Protein AF-A0A939AKU5-F1 (afdb_monomer)

Mean predicted aligned error: 15.21 Å

Nearest PDB structures (foldseek):
  2wng-assembly1_A  TM=5.250E-01  e=3.364E-02  Homo sapiens
  2nsq-assembly1_A  TM=4.865E-01  e=7.256E-02  Homo sapiens
  2q3x-assembly1_A  TM=2.878E-01  e=1.039E+00  Rattus norvegicus
  2q3x-assembly1_B  TM=3.184E-01  e=1.396E+00  Rattus norvegicus

Foldseek 3Di:
DVVVVVPCVVVVLVLCLVVCVVVVNNVVVVVVVVCVVVVVVVVVVVVVVVVVVVQPPDDDDDDPVVVVVVVVVVVVCCVVDPDDDDPPDDLFFFDQWDQALCVVVVCVCCVQPNVNVVVVVVVCVVVVCVVCVVVVDDDPDLFQFKDFQPVQFQQPCQLCVQQSQNQWDWDQDPVPDPPRTGIDGRSVRGPPLLLSCLQDPRSRMDRHPDRCVVVLVVVLVCCQPLVAQEEEEEEPLLVVQACPPVCPDSNYHYHYGPFLSSHHLVSLVSSVVSRHQAYEYEYAACNDHPSNRSLVQVVCQLVQNDPPHRDPVCNVRYAYAHYHSHCVVVRVVDRHRDHNSPPPVPDDVVNCVVVVVVVVVVVVVVVVSVVSRGDIDGDDDQFKEKEKEWEFDFQQFFKPPWPPTDDRGGHDQFWKWKWKDKPNRTPDTDTFGFDDDDDPGGTTDMDMDMDTQAKIFIWMWMQRDPVSPDITTPDTDIDGHGGRTHHYDYMYTDQDQALVLLVCQQVDPDPPDDDRVCCAEACDPQDGNNDYHLQQQLVVLCVQDPPDHSLRSLLCCQAAVQVGDDPPHDPPSDPNCSVVVDDPSSSSNNSVNSNVRRND

Radius of gyration: 42.43 Å; Cα contacts (8 Å, |Δi|>4): 953; chains: 1; bounding box: 91×64×115 Å

Solvent-accessible surface area (backbone atoms only — not comparable to full-atom values): 33242 Å² total; per-residue (Å²): 113,71,83,64,65,55,66,50,53,62,56,54,50,51,48,52,42,57,53,24,44,78,68,74,48,35,64,62,57,52,48,53,54,49,50,53,56,53,48,53,52,49,51,53,52,49,52,52,49,54,56,52,66,72,42,84,88,67,83,88,70,76,58,68,67,59,53,52,50,53,50,49,50,51,52,52,48,49,70,77,56,64,84,79,77,76,80,79,89,55,83,53,45,54,61,49,56,47,68,44,37,42,72,86,45,58,61,49,63,35,69,76,77,41,66,49,70,57,54,52,52,52,51,52,49,53,51,49,49,63,65,44,40,78,75,73,44,85,76,75,80,81,73,57,35,62,35,71,40,72,92,48,41,69,46,82,56,46,35,35,78,46,29,88,63,66,22,36,45,81,38,73,34,90,84,74,51,85,37,67,31,32,76,44,68,44,65,91,48,42,82,53,44,42,37,34,38,14,32,37,91,66,60,24,46,26,59,43,91,46,74,57,65,68,59,54,50,50,52,40,50,49,30,49,74,62,63,22,41,31,40,35,40,24,13,38,66,32,53,76,63,23,43,68,77,59,67,73,39,81,49,39,47,70,44,72,30,74,25,49,15,30,55,35,39,61,56,55,56,51,39,42,75,41,56,26,71,35,34,35,42,39,31,38,7,71,79,55,31,94,65,56,52,31,46,52,52,39,51,31,9,58,73,51,76,32,79,48,51,32,61,79,93,45,51,91,46,51,43,58,14,22,31,56,36,81,44,36,76,56,35,78,75,41,76,36,80,41,57,55,80,63,69,72,84,74,82,41,76,76,53,48,69,54,49,52,58,51,52,50,52,50,51,51,51,51,52,51,47,54,58,35,37,64,33,76,38,79,74,45,55,70,58,33,18,34,48,30,44,37,35,51,43,48,28,24,54,29,55,61,91,34,69,76,78,59,80,71,48,72,80,41,98,39,60,37,35,42,36,38,31,47,74,89,41,78,78,44,81,48,77,44,62,54,74,92,85,57,97,91,52,42,30,77,44,76,49,75,48,80,42,68,47,40,81,40,44,38,36,33,36,38,26,37,52,93,81,64,72,64,76,43,51,67,41,79,49,75,45,76,43,50,63,22,27,31,47,71,51,76,52,46,53,50,86,70,68,37,37,66,62,9,47,46,44,31,72,35,47,58,95,89,45,100,66,19,53,51,79,30,28,30,73,46,78,91,37,70,71,75,42,69,38,44,40,25,33,31,59,53,35,38,69,72,44,92,96,46,50,30,67,59,44,50,51,40,48,45,44,41,36,74,82,61,70,61,92,96,58,71,83,79,72,61,74,65,55,42,54,79,71,45,52,73,65,57,49,40,8,33,48,43,26,46,55,70,28,53,76,126

Sequence (600 aa):
MQFLGNFRGGQTFLVDYLVGDAAGTGWVFMMIVIVLHLGLSALVGYFLWLHLKRMSRAKWMPPRYWMIISIAVLFIAAALFPIGMLPPLNTTQLPAEAPIDLFYLFYLPAFLRGPQALFWSILLFIVGLVTALPWLMPRDKKLAPIKVDLANCDGCTLCERDCPYLAIQMIPRTDGARPKFQADIDPSLCVSCGVCIGSCPDNALTFGDIPLDPMWKTTLTQVSEKKIIKVVFTCERHAMHGVGTHFNDPHTHIVPLTCIAMANSSLAAQALEAGARDVQFIGCPPEDCANREGNAWMDERINGERLPKLKPNFFSLVHTAWAAPTDFGSAIKSQVKSEANAFKLKLNPSHIRFVIPLLGVMAVVTAFQIWLSDRPTPFYNADTASLAIQMTHHSGYAMQDVTPPATIEPDLDQPIRLTLEVNGEMLLDETYVATNNHINQGARIFEQVFLPVGEHHVTVKMFDRADRSFEQVLFDKTIMLEPQQALTINFRDIHIPDPKAGEQLYYEAASGVNAGCRICHSLTKDERIIGPSFYGIADRAAERIPGITAEEYLRQSIIDPNAYIVEGYPEGQMIQNFGDILTEEQINDLIAFLMTLEEK

Structure (mmCIF, N/CA/C/O backbone):
data_AF-A0A939AKU5-F1
#
_entry.id   AF-A0A939AKU5-F1
#
loop_
_atom_site.group_PDB
_atom_site.id
_atom_site.type_symbol
_atom_site.label_atom_id
_atom_site.label_alt_id
_atom_site.label_comp_id
_atom_site.label_asym_id
_atom_site.label_entity_id
_atom_site.label_seq_id
_atom_site.pdbx_PDB_ins_code
_atom_site.Cartn_x
_atom_site.Cartn_y
_atom_site.Cartn_z
_atom_site.occupancy
_atom_site.B_iso_or_equiv
_atom_site.auth_seq_id
_atom_site.auth_comp_id
_atom_site.auth_asym_id
_atom_site.auth_atom_id
_atom_site.pdbx_PDB_model_num
ATOM 1 N N . MET A 1 1 ? 33.315 -4.587 2.052 1.00 31.38 1 MET A N 1
ATOM 2 C CA . MET A 1 1 ? 33.304 -3.470 1.079 1.00 31.38 1 MET A CA 1
ATOM 3 C C . MET A 1 1 ? 32.937 -3.909 -0.344 1.00 31.38 1 MET A C 1
ATOM 5 O O . MET A 1 1 ? 32.255 -3.142 -1.000 1.00 31.38 1 MET A O 1
ATOM 9 N N . GLN A 1 2 ? 33.239 -5.137 -0.798 1.00 28.39 2 GLN A N 1
ATOM 10 C CA . GLN A 1 2 ? 32.767 -5.660 -2.103 1.00 28.39 2 GLN A CA 1
ATOM 11 C C . GLN A 1 2 ? 31.235 -5.769 -2.253 1.00 28.39 2 GLN A C 1
ATOM 13 O O . GLN A 1 2 ? 30.724 -5.570 -3.344 1.00 28.39 2 GLN A O 1
ATOM 18 N N . PHE A 1 3 ? 30.482 -5.994 -1.168 1.00 26.08 3 PHE A N 1
ATOM 19 C CA . PHE A 1 3 ? 29.010 -6.070 -1.221 1.00 26.08 3 PHE A CA 1
ATOM 20 C C . PHE A 1 3 ? 28.336 -4.741 -1.626 1.00 26.08 3 PHE A C 1
ATOM 22 O O . PHE A 1 3 ? 27.243 -4.752 -2.176 1.00 26.08 3 PHE A O 1
ATOM 29 N N . LEU A 1 4 ? 29.001 -3.599 -1.393 1.00 30.73 4 LEU A N 1
ATOM 30 C CA . LEU A 1 4 ? 28.532 -2.275 -1.825 1.00 30.73 4 LEU A CA 1
ATOM 31 C C . LEU A 1 4 ? 29.119 -1.846 -3.181 1.00 30.73 4 LEU A C 1
ATOM 33 O O . LEU A 1 4 ? 28.548 -0.975 -3.826 1.00 30.73 4 LEU A O 1
ATOM 37 N N . GLY A 1 5 ? 30.210 -2.470 -3.646 1.00 31.91 5 GLY A N 1
ATOM 38 C CA . GLY A 1 5 ? 30.773 -2.229 -4.986 1.00 31.91 5 GLY A CA 1
ATOM 39 C C . GLY A 1 5 ? 29.850 -2.693 -6.121 1.00 31.91 5 GLY A C 1
ATOM 40 O O . GLY A 1 5 ? 29.901 -2.155 -7.221 1.00 31.91 5 GLY A O 1
ATOM 41 N N . ASN A 1 6 ? 28.929 -3.614 -5.821 1.00 34.28 6 ASN A N 1
ATOM 42 C CA . ASN A 1 6 ? 27.902 -4.097 -6.745 1.00 34.28 6 ASN A CA 1
ATOM 43 C C . ASN A 1 6 ? 26.653 -3.197 -6.821 1.00 34.28 6 ASN A C 1
ATOM 45 O O . ASN A 1 6 ? 25.674 -3.576 -7.457 1.00 34.28 6 ASN A O 1
ATOM 49 N N . PHE A 1 7 ? 26.670 -1.981 -6.256 1.00 36.44 7 PHE A N 1
ATOM 50 C CA . PHE A 1 7 ? 25.635 -0.976 -6.555 1.00 36.44 7 PHE A CA 1
ATOM 51 C C . PHE A 1 7 ? 25.677 -0.465 -8.012 1.00 36.44 7 PHE A C 1
ATOM 53 O O . PHE A 1 7 ? 24.785 0.277 -8.415 1.00 36.44 7 PHE A O 1
ATOM 60 N N . ARG A 1 8 ? 26.618 -0.953 -8.843 1.00 40.09 8 ARG A N 1
ATOM 61 C CA . ARG A 1 8 ? 26.477 -0.980 -10.313 1.00 40.09 8 ARG A CA 1
ATOM 62 C C . ARG A 1 8 ? 25.260 -1.786 -10.792 1.00 40.09 8 ARG A C 1
ATOM 64 O O . ARG A 1 8 ? 24.895 -1.653 -11.950 1.00 40.09 8 ARG A O 1
ATOM 71 N N . GLY A 1 9 ? 24.581 -2.528 -9.908 1.00 44.09 9 GLY A N 1
ATOM 72 C CA . GLY A 1 9 ? 23.330 -3.235 -10.183 1.00 44.09 9 GLY A CA 1
ATOM 73 C C . GLY A 1 9 ? 22.267 -2.386 -10.887 1.00 44.09 9 GLY A C 1
ATOM 74 O O . GLY A 1 9 ? 21.554 -2.912 -11.725 1.00 44.09 9 GLY A O 1
ATOM 75 N N . GLY A 1 10 ? 22.186 -1.077 -10.608 1.00 48.06 10 GLY A N 1
ATOM 76 C CA . GLY A 1 10 ? 21.279 -0.164 -11.319 1.00 48.06 10 GLY A CA 1
ATOM 77 C C . GLY A 1 10 ? 21.726 0.179 -12.748 1.00 48.06 10 GLY A C 1
ATOM 78 O O . GLY A 1 10 ? 20.888 0.293 -13.636 1.00 48.06 10 GLY A O 1
ATOM 79 N N . GLN A 1 11 ? 23.036 0.301 -12.984 1.00 46.69 11 GLN A N 1
ATOM 80 C CA . GLN A 1 11 ? 23.595 0.514 -14.322 1.00 46.69 11 GLN A CA 1
ATOM 81 C C . GLN A 1 11 ? 23.494 -0.762 -15.153 1.00 46.69 11 GLN A C 1
ATOM 83 O O . GLN A 1 11 ? 22.943 -0.708 -16.241 1.00 46.69 11 GLN A O 1
ATOM 88 N N . THR A 1 12 ? 23.888 -1.924 -14.620 1.00 51.84 12 THR A N 1
ATOM 89 C CA . THR A 1 12 ? 23.684 -3.213 -15.303 1.00 51.84 12 THR A CA 1
ATOM 90 C C . THR A 1 12 ? 22.202 -3.473 -15.579 1.00 51.84 12 THR A C 1
ATOM 92 O O . THR A 1 12 ? 21.868 -3.950 -16.649 1.00 51.84 12 THR A O 1
ATOM 95 N N . PHE A 1 13 ? 21.298 -3.068 -14.678 1.00 57.16 13 PHE A N 1
ATOM 96 C CA . PHE A 1 13 ? 19.843 -3.152 -14.867 1.00 57.16 13 PHE A CA 1
ATOM 97 C C . PHE A 1 13 ? 19.321 -2.273 -16.014 1.00 57.16 13 PHE A C 1
ATOM 99 O O . PHE A 1 13 ? 18.467 -2.717 -16.778 1.00 57.16 13 PHE A O 1
ATOM 106 N N . LEU A 1 14 ? 19.830 -1.045 -16.163 1.00 56.62 14 LEU A N 1
ATOM 107 C CA . LEU A 1 14 ? 19.469 -0.169 -17.282 1.00 56.62 14 LEU A CA 1
ATOM 108 C C . LEU A 1 14 ? 20.100 -0.648 -18.597 1.00 56.62 14 LEU A C 1
ATOM 110 O O . LEU A 1 14 ? 19.443 -0.617 -19.632 1.00 56.62 14 LEU A O 1
ATOM 114 N N . VAL A 1 15 ? 21.342 -1.133 -18.549 1.00 58.25 15 VAL A N 1
ATOM 115 C CA . VAL A 1 15 ? 22.054 -1.699 -19.702 1.00 58.25 15 VAL A CA 1
ATOM 116 C C . VAL A 1 15 ? 21.367 -2.968 -20.191 1.00 58.25 15 VAL A C 1
ATOM 118 O O . VAL A 1 15 ? 21.115 -3.083 -21.381 1.00 58.25 15 VAL A O 1
ATOM 121 N N . ASP A 1 16 ? 20.966 -3.875 -19.303 1.00 60.28 16 ASP A N 1
ATOM 122 C CA . ASP A 1 16 ? 20.214 -5.077 -19.675 1.00 60.28 16 ASP A CA 1
ATOM 123 C C . ASP A 1 16 ? 18.833 -4.743 -20.250 1.00 60.28 16 ASP A C 1
ATOM 125 O O . ASP A 1 16 ? 18.373 -5.434 -21.156 1.00 60.28 16 ASP A O 1
ATOM 129 N N . TYR A 1 17 ? 18.183 -3.671 -19.782 1.00 63.50 17 TYR A N 1
ATOM 130 C CA . TYR A 1 17 ? 16.942 -3.186 -20.385 1.00 63.50 17 TYR A CA 1
ATOM 131 C C . TYR A 1 17 ? 17.171 -2.583 -21.777 1.00 63.50 17 TYR A C 1
ATOM 133 O O . TYR A 1 17 ? 16.492 -2.979 -22.715 1.00 63.50 17 TYR A O 1
ATOM 141 N N . LEU A 1 18 ? 18.129 -1.663 -21.935 1.00 61.28 18 LEU A N 1
ATOM 142 C CA . LEU A 1 18 ? 18.397 -0.977 -23.208 1.00 61.28 18 LEU A CA 1
ATOM 143 C C . LEU A 1 18 ? 18.963 -1.928 -24.273 1.00 61.28 18 LEU A C 1
ATOM 145 O O . LEU A 1 18 ? 18.557 -1.880 -25.432 1.00 61.28 18 LEU A O 1
ATOM 149 N N . VAL A 1 19 ? 19.869 -2.825 -23.879 1.00 59.91 19 VAL A N 1
ATOM 150 C CA . VAL A 1 19 ? 20.407 -3.881 -24.749 1.00 59.91 19 VAL A CA 1
ATOM 151 C C . VAL A 1 19 ? 19.339 -4.941 -25.020 1.00 59.91 19 VAL A C 1
ATOM 153 O O . VAL A 1 19 ? 19.202 -5.394 -26.153 1.00 59.91 19 VAL A O 1
ATOM 156 N N . GLY A 1 20 ? 18.541 -5.310 -24.013 1.00 57.53 20 GLY A N 1
ATOM 157 C CA . GLY A 1 20 ? 17.441 -6.259 -24.157 1.00 57.53 20 GLY A CA 1
ATOM 158 C C . GLY A 1 20 ? 16.328 -5.755 -25.074 1.00 57.53 20 GLY A C 1
ATOM 159 O O . GLY A 1 20 ? 15.815 -6.531 -25.872 1.00 57.53 20 GLY A O 1
ATOM 160 N N . ASP A 1 21 ? 15.978 -4.471 -25.016 1.00 57.25 21 ASP A N 1
ATOM 161 C CA . ASP A 1 21 ? 15.007 -3.829 -25.909 1.00 57.25 21 ASP A CA 1
ATOM 162 C C . ASP A 1 21 ? 15.525 -3.775 -27.352 1.00 57.25 21 ASP A C 1
ATOM 164 O O . ASP A 1 21 ? 14.834 -4.214 -28.271 1.00 57.25 21 ASP A O 1
ATOM 168 N N . ALA A 1 22 ? 16.794 -3.389 -27.544 1.00 54.88 22 ALA A N 1
ATOM 169 C CA . ALA A 1 22 ? 17.462 -3.464 -28.846 1.00 54.88 22 ALA A CA 1
ATOM 170 C C . ALA A 1 22 ? 17.515 -4.899 -29.414 1.00 54.88 22 ALA A C 1
ATOM 172 O O . ALA A 1 22 ? 17.537 -5.078 -30.631 1.00 54.88 22 ALA A O 1
ATOM 173 N N . ALA A 1 23 ? 17.503 -5.911 -28.542 1.00 52.34 23 ALA A N 1
ATOM 174 C CA . ALA A 1 23 ? 17.453 -7.332 -28.885 1.00 52.34 23 ALA A CA 1
ATOM 175 C C . ALA A 1 23 ? 16.028 -7.940 -28.858 1.00 52.34 23 ALA A C 1
ATOM 177 O O . ALA A 1 23 ? 15.885 -9.157 -28.968 1.00 52.34 23 ALA A O 1
ATOM 178 N N . GLY A 1 24 ? 14.965 -7.145 -28.668 1.00 54.12 24 GLY A N 1
ATOM 179 C CA . GLY A 1 24 ? 13.568 -7.617 -28.642 1.00 54.12 24 GLY A CA 1
ATOM 180 C C . GLY A 1 24 ? 13.150 -8.438 -27.406 1.00 54.12 24 GLY A C 1
ATOM 181 O O . GLY A 1 24 ? 12.060 -9.010 -27.367 1.00 54.12 24 GLY A O 1
ATOM 182 N N . THR A 1 25 ? 13.984 -8.496 -26.366 1.00 58.72 25 THR A N 1
ATOM 183 C CA . THR A 1 25 ? 13.776 -9.266 -25.121 1.00 58.72 25 THR A CA 1
ATOM 184 C C . THR A 1 25 ? 13.329 -8.420 -23.919 1.00 58.72 25 THR A C 1
ATOM 186 O O . THR A 1 25 ? 13.082 -8.964 -22.838 1.00 58.72 25 THR A O 1
ATOM 189 N N . GLY A 1 26 ? 13.128 -7.108 -24.096 1.00 59.53 26 GLY A N 1
ATOM 190 C CA . GLY A 1 26 ? 12.719 -6.174 -23.032 1.00 59.53 26 GLY A CA 1
ATOM 191 C C . GLY A 1 26 ? 11.415 -6.540 -22.294 1.00 59.53 26 GLY A C 1
ATOM 192 O O . GLY A 1 26 ? 11.206 -6.138 -21.146 1.00 59.53 26 GLY A O 1
ATOM 193 N N . TRP A 1 27 ? 10.545 -7.369 -22.885 1.00 66.12 27 TRP A N 1
ATOM 194 C CA . TRP A 1 27 ? 9.291 -7.807 -22.252 1.00 66.12 27 TRP A CA 1
ATOM 195 C C . TRP A 1 27 ? 9.506 -8.725 -21.035 1.00 66.12 27 TRP A C 1
ATOM 197 O O . TRP A 1 27 ? 8.737 -8.657 -20.071 1.00 66.12 27 TRP A O 1
ATOM 207 N N . VAL A 1 28 ? 10.555 -9.561 -21.046 1.00 66.69 28 VAL A N 1
ATOM 208 C CA . VAL A 1 28 ? 10.873 -10.488 -19.941 1.00 66.69 28 VAL A CA 1
ATOM 209 C C . VAL A 1 28 ? 11.201 -9.692 -18.682 1.00 66.69 28 VAL A C 1
ATOM 211 O O . VAL A 1 28 ? 10.728 -9.994 -17.586 1.00 66.69 28 VAL A O 1
ATOM 214 N N . PHE A 1 29 ? 11.954 -8.612 -18.864 1.00 65.56 29 PHE A N 1
ATOM 215 C CA . PHE A 1 29 ? 12.281 -7.667 -17.812 1.00 65.56 29 PHE A CA 1
ATOM 216 C C . PHE A 1 29 ? 11.029 -6.988 -17.240 1.00 65.56 29 PHE A C 1
ATOM 218 O O . PHE A 1 29 ? 10.827 -6.987 -16.022 1.00 65.56 29 PHE A O 1
ATOM 225 N N . MET A 1 30 ? 10.143 -6.477 -18.104 1.00 72.75 30 MET A N 1
ATOM 226 C CA . MET A 1 30 ? 8.888 -5.850 -17.672 1.00 72.75 30 MET A CA 1
ATOM 227 C C . MET A 1 30 ? 8.026 -6.823 -16.849 1.00 72.75 30 MET A C 1
ATOM 229 O O . MET A 1 30 ? 7.448 -6.444 -15.828 1.00 72.75 30 MET A O 1
ATOM 233 N N . MET A 1 31 ? 7.992 -8.103 -17.233 1.00 76.56 31 MET A N 1
ATOM 234 C CA . MET A 1 31 ? 7.303 -9.140 -16.462 1.00 76.56 31 MET A CA 1
ATOM 235 C C . MET A 1 31 ? 7.888 -9.346 -15.068 1.00 76.56 31 MET A C 1
ATOM 237 O O . MET A 1 31 ? 7.120 -9.433 -14.110 1.00 76.56 31 MET A O 1
ATOM 241 N N . ILE A 1 32 ? 9.213 -9.379 -14.917 1.00 76.94 32 ILE A N 1
ATOM 242 C CA . ILE A 1 32 ? 9.851 -9.519 -13.598 1.00 76.94 32 ILE A CA 1
ATOM 243 C C . ILE A 1 32 ? 9.444 -8.358 -12.683 1.00 76.94 32 ILE A C 1
ATOM 245 O O . ILE A 1 32 ? 9.042 -8.583 -11.538 1.00 76.94 32 ILE A O 1
ATOM 249 N N . VAL A 1 33 ? 9.483 -7.122 -13.191 1.00 78.25 33 VAL A N 1
ATOM 250 C CA . VAL A 1 33 ? 9.098 -5.926 -12.425 1.00 78.25 33 VAL A CA 1
ATOM 251 C C . VAL A 1 33 ? 7.630 -5.987 -12.000 1.00 78.25 33 VAL A C 1
ATOM 253 O O . VAL A 1 33 ? 7.324 -5.720 -10.833 1.00 78.25 33 VAL A O 1
ATOM 256 N N . ILE A 1 34 ? 6.731 -6.381 -12.908 1.00 85.44 34 ILE A N 1
ATOM 257 C CA . ILE A 1 34 ? 5.295 -6.525 -12.632 1.00 85.44 34 ILE A CA 1
ATOM 258 C C . ILE A 1 34 ? 5.041 -7.618 -11.590 1.00 85.44 34 ILE A C 1
ATOM 260 O O . ILE A 1 34 ? 4.289 -7.394 -10.640 1.00 85.44 34 ILE A O 1
ATOM 264 N N . VAL A 1 35 ? 5.682 -8.782 -11.720 1.00 88.31 35 VAL A N 1
ATOM 265 C CA . VAL A 1 35 ? 5.536 -9.895 -10.769 1.00 88.31 35 VAL A CA 1
ATOM 266 C C . VAL A 1 35 ? 6.029 -9.496 -9.382 1.00 88.31 35 VAL A C 1
ATOM 268 O O . VAL A 1 35 ? 5.347 -9.779 -8.399 1.00 88.31 35 VAL A O 1
ATOM 271 N N . LEU A 1 36 ? 7.163 -8.799 -9.279 1.00 84.50 36 LEU A N 1
ATOM 272 C CA . LEU A 1 36 ? 7.669 -8.314 -7.993 1.00 84.50 36 LEU A CA 1
ATOM 273 C C . LEU A 1 36 ? 6.721 -7.284 -7.362 1.00 84.50 36 LEU A C 1
ATOM 275 O O . LEU A 1 36 ? 6.380 -7.416 -6.185 1.00 84.50 36 LEU A O 1
ATOM 279 N N . HIS A 1 37 ? 6.240 -6.302 -8.132 1.00 82.81 37 HIS A N 1
ATOM 280 C CA . HIS A 1 37 ? 5.340 -5.261 -7.621 1.00 82.81 37 HIS A CA 1
ATOM 281 C C . HIS A 1 37 ? 3.968 -5.814 -7.205 1.00 82.81 37 HIS A C 1
ATOM 283 O O . HIS A 1 37 ? 3.493 -5.549 -6.093 1.00 82.81 37 HIS A O 1
ATOM 289 N N . LEU A 1 38 ? 3.325 -6.603 -8.069 1.00 91.94 38 LEU A N 1
ATOM 290 C CA . LEU A 1 38 ? 2.006 -7.178 -7.794 1.00 91.94 38 LEU A CA 1
ATOM 291 C C . LEU A 1 38 ? 2.088 -8.299 -6.756 1.00 91.94 38 LEU A C 1
ATOM 293 O O . LEU A 1 38 ? 1.239 -8.379 -5.867 1.00 91.94 38 LEU A O 1
ATOM 297 N N . GLY A 1 39 ? 3.127 -9.131 -6.826 1.00 91.38 39 GLY A N 1
ATOM 298 C CA . GLY A 1 39 ? 3.354 -10.237 -5.902 1.00 91.38 39 GLY A CA 1
ATOM 299 C C . GLY A 1 39 ? 3.593 -9.761 -4.472 1.00 91.38 39 GLY A C 1
ATOM 300 O O . GLY A 1 39 ? 2.952 -10.266 -3.549 1.00 91.38 39 GLY A O 1
ATOM 301 N N . LEU A 1 40 ? 4.442 -8.743 -4.275 1.00 88.50 40 LEU A N 1
ATOM 302 C CA . LEU A 1 40 ? 4.676 -8.163 -2.949 1.00 88.50 40 LEU A CA 1
ATOM 303 C C . LEU A 1 40 ? 3.395 -7.540 -2.374 1.00 88.50 40 LEU A C 1
ATOM 305 O O . LEU A 1 40 ? 3.069 -7.757 -1.206 1.00 88.50 40 LEU A O 1
ATOM 309 N N . SER A 1 41 ? 2.633 -6.823 -3.202 1.00 92.12 41 SER A N 1
ATOM 310 C CA . SER A 1 41 ? 1.361 -6.212 -2.793 1.00 92.12 41 SER A CA 1
ATOM 311 C C . SER A 1 41 ? 0.323 -7.268 -2.385 1.00 92.12 41 SER A C 1
ATOM 313 O O . SER A 1 41 ? -0.324 -7.143 -1.341 1.00 92.12 41 SER A O 1
ATOM 315 N N . ALA A 1 42 ? 0.206 -8.355 -3.154 1.00 92.81 42 ALA A N 1
ATOM 316 C CA . ALA A 1 42 ? -0.670 -9.481 -2.835 1.00 92.81 42 ALA A CA 1
ATOM 317 C C . ALA A 1 42 ? -0.249 -10.193 -1.538 1.00 92.81 42 ALA A C 1
ATOM 319 O O . ALA A 1 42 ? -1.104 -10.546 -0.723 1.00 92.81 42 ALA A O 1
ATOM 320 N N . LEU A 1 43 ? 1.059 -10.352 -1.307 1.00 93.50 43 LEU A N 1
ATOM 321 C CA . LEU A 1 43 ? 1.609 -10.937 -0.084 1.00 93.50 43 LEU A CA 1
ATOM 322 C C . LEU A 1 43 ? 1.224 -10.114 1.154 1.00 93.50 43 LEU A C 1
ATOM 324 O O . LEU A 1 43 ? 0.756 -10.674 2.147 1.00 93.50 43 LEU A O 1
ATOM 328 N N . VAL A 1 44 ? 1.372 -8.786 1.092 1.00 93.06 44 VAL A N 1
ATOM 329 C CA . VAL A 1 44 ? 0.954 -7.881 2.177 1.00 93.06 44 VAL A CA 1
ATOM 330 C C . VAL A 1 44 ? -0.548 -8.010 2.437 1.00 93.06 44 VAL A C 1
ATOM 332 O O . VAL A 1 44 ? -0.959 -8.174 3.588 1.00 93.06 44 VAL A O 1
ATOM 335 N N . GLY A 1 45 ? -1.368 -8.016 1.379 1.00 90.06 45 GLY A N 1
ATOM 336 C CA . GLY A 1 45 ? -2.813 -8.235 1.488 1.00 90.06 45 GLY A CA 1
ATOM 337 C C . GLY A 1 45 ? -3.167 -9.576 2.143 1.00 90.06 45 GLY A C 1
ATOM 338 O O . GLY A 1 45 ? -4.045 -9.634 3.005 1.00 90.06 45 GLY A O 1
ATOM 339 N N . TYR A 1 46 ? -2.441 -10.644 1.807 1.00 92.38 46 TYR A N 1
ATOM 340 C CA . TYR A 1 46 ? -2.610 -11.966 2.409 1.00 92.38 46 TYR A CA 1
ATOM 341 C C . TYR A 1 46 ? -2.241 -11.992 3.900 1.00 92.38 46 TYR A C 1
ATOM 343 O O . TYR A 1 46 ? -2.998 -12.532 4.709 1.00 92.38 46 TYR A O 1
ATOM 351 N N . PHE A 1 47 ? -1.125 -11.375 4.301 1.00 92.44 47 PHE A N 1
ATOM 352 C CA . PHE A 1 47 ? -0.754 -11.276 5.718 1.00 92.44 47 PHE A CA 1
ATOM 353 C C . PHE A 1 47 ? -1.746 -10.437 6.523 1.00 92.44 47 PHE A C 1
ATOM 355 O O . PHE A 1 47 ? -2.096 -10.818 7.643 1.00 92.44 47 PHE A O 1
ATOM 362 N N . LEU A 1 48 ? -2.247 -9.339 5.950 1.00 86.50 48 LEU A N 1
ATOM 363 C CA . LEU A 1 48 ? -3.303 -8.545 6.569 1.00 86.50 48 LEU A CA 1
ATOM 364 C C . LEU A 1 48 ? -4.582 -9.377 6.732 1.00 86.50 48 LEU A C 1
ATOM 366 O O . LEU A 1 48 ? -5.162 -9.401 7.815 1.00 86.50 48 LEU A O 1
ATOM 370 N N . TRP A 1 49 ? -4.980 -10.130 5.703 1.00 85.81 49 TRP A N 1
ATOM 371 C CA . TRP A 1 49 ? -6.110 -11.059 5.779 1.00 85.81 49 TRP A CA 1
ATOM 372 C C . TRP A 1 49 ? -5.912 -12.120 6.874 1.00 85.81 49 TRP A C 1
ATOM 374 O O . TRP A 1 49 ? -6.822 -12.347 7.671 1.00 85.81 49 TRP A O 1
ATOM 384 N N . LEU A 1 50 ? -4.722 -12.723 6.984 1.00 87.44 50 LEU A N 1
ATOM 385 C CA . LEU A 1 50 ? -4.395 -13.669 8.058 1.00 87.44 50 LEU A CA 1
ATOM 386 C C . LEU A 1 50 ? -4.473 -13.025 9.448 1.00 87.44 50 LEU A C 1
ATOM 388 O O . LEU A 1 50 ? -5.015 -13.635 10.370 1.00 87.44 50 LEU A O 1
ATOM 392 N N . HIS A 1 51 ? -3.944 -11.810 9.606 1.00 83.94 51 HIS A N 1
ATOM 393 C CA . HIS A 1 51 ? -3.997 -11.061 10.860 1.00 83.94 51 HIS A CA 1
ATOM 394 C C . HIS A 1 51 ? -5.445 -10.762 11.268 1.00 83.94 51 HIS A C 1
ATOM 396 O O . HIS A 1 51 ? -5.846 -11.053 12.394 1.00 83.94 51 HIS A O 1
ATOM 402 N N . LEU A 1 52 ? -6.259 -10.264 10.334 1.00 78.31 52 LEU A N 1
ATOM 403 C CA . LEU A 1 52 ? -7.665 -9.944 10.575 1.00 78.31 52 LEU A CA 1
ATOM 404 C C . LEU A 1 52 ? -8.512 -11.196 10.833 1.00 78.31 52 LEU A C 1
ATOM 406 O O . LEU A 1 52 ? -9.380 -11.171 11.700 1.00 78.31 52 LEU A O 1
ATOM 410 N N . LYS A 1 53 ? -8.227 -12.318 10.159 1.00 76.56 53 LYS A N 1
ATOM 411 C CA . LYS A 1 53 ? -8.905 -13.605 10.395 1.00 76.56 53 LYS A CA 1
ATOM 412 C C . LYS A 1 53 ? -8.666 -14.148 11.808 1.00 76.56 53 LYS A C 1
ATOM 414 O O . LYS A 1 53 ? -9.506 -14.883 12.322 1.00 76.56 53 LYS A O 1
ATOM 419 N N . ARG A 1 54 ? -7.542 -13.795 12.445 1.00 71.31 54 ARG A N 1
ATOM 420 C CA . ARG A 1 54 ? -7.271 -14.139 13.852 1.00 71.31 54 ARG A CA 1
ATOM 421 C C . ARG A 1 54 ? -8.098 -13.312 14.838 1.00 71.31 54 ARG A C 1
ATOM 423 O O . ARG A 1 54 ? -8.187 -13.695 16.001 1.00 71.31 54 ARG A O 1
ATOM 430 N N . MET A 1 55 ? -8.716 -12.213 14.405 1.00 63.88 55 MET A N 1
ATOM 431 C CA . MET A 1 55 ? -9.649 -11.465 15.241 1.00 63.88 55 MET A CA 1
ATOM 432 C C . MET A 1 55 ? -11.037 -12.104 15.181 1.00 63.88 55 MET A C 1
ATOM 434 O O . MET A 1 55 ? -11.603 -12.332 14.110 1.00 63.88 55 MET A O 1
ATOM 438 N N . SER A 1 56 ? -11.607 -12.398 16.348 1.00 57.38 56 SER A N 1
ATOM 439 C CA . SER A 1 56 ? -12.959 -12.935 16.448 1.00 57.38 56 SER A CA 1
ATOM 440 C C . SER A 1 56 ? -13.966 -11.933 15.882 1.00 57.38 56 SER A C 1
ATOM 442 O O . SER A 1 56 ? -14.034 -10.793 16.331 1.00 57.38 56 SER A O 1
ATOM 444 N N . ARG A 1 57 ? -14.774 -12.377 14.910 1.00 63.44 57 ARG A N 1
ATOM 445 C CA . ARG A 1 57 ? -15.994 -11.681 14.454 1.00 63.44 57 ARG A CA 1
ATOM 446 C C . ARG A 1 57 ? -15.770 -10.247 13.931 1.00 63.44 57 ARG A C 1
ATOM 448 O O . ARG A 1 57 ? -16.665 -9.412 14.026 1.00 63.44 57 ARG A O 1
ATOM 455 N N . ALA A 1 58 ? -14.608 -9.969 13.331 1.00 62.00 58 ALA A N 1
ATOM 456 C CA . ALA A 1 58 ? -14.340 -8.687 12.677 1.00 62.00 58 ALA A CA 1
ATOM 457 C C . ALA A 1 58 ? -15.296 -8.454 11.490 1.00 62.00 58 ALA A C 1
ATOM 459 O O . ALA A 1 58 ? -15.505 -9.353 10.673 1.00 62.00 58 ALA A O 1
ATOM 460 N N . LYS A 1 59 ? -15.863 -7.246 11.368 1.00 63.44 59 LYS A N 1
ATOM 461 C CA . LYS A 1 59 ? -16.550 -6.795 10.146 1.00 63.44 59 LYS A CA 1
ATOM 462 C C . LYS A 1 59 ? -15.519 -6.215 9.180 1.00 63.44 59 LYS A C 1
ATOM 464 O O . LYS A 1 59 ? -14.796 -5.294 9.531 1.00 63.44 59 LYS A O 1
ATOM 469 N N . TRP A 1 60 ? -15.463 -6.771 7.971 1.00 66.06 60 TRP A N 1
ATOM 470 C CA . TRP A 1 60 ? -14.405 -6.497 6.989 1.00 66.06 60 TRP A CA 1
ATOM 471 C C . TRP A 1 60 ? -14.738 -5.329 6.066 1.00 66.06 60 TRP A C 1
ATOM 473 O O . TRP A 1 60 ? -13.846 -4.631 5.601 1.00 66.06 60 TRP A O 1
ATOM 483 N N . MET A 1 61 ? -16.028 -5.133 5.791 1.00 70.94 61 MET A N 1
ATOM 484 C CA . MET A 1 61 ? -16.504 -4.149 4.827 1.00 70.94 61 MET A CA 1
ATOM 485 C C . MET A 1 61 ? -17.305 -3.066 5.547 1.00 70.94 61 MET A C 1
ATOM 487 O O . MET A 1 61 ? -18.172 -3.404 6.365 1.00 70.94 61 MET A O 1
ATOM 491 N N . PRO A 1 62 ? -17.072 -1.782 5.228 1.00 73.12 62 PRO A N 1
ATOM 492 C CA . PRO A 1 62 ? -17.975 -0.712 5.616 1.00 73.12 62 PRO A CA 1
ATOM 493 C C . PRO A 1 62 ? -19.398 -0.965 5.088 1.00 73.12 62 PRO A C 1
ATOM 495 O O . PRO A 1 62 ? -19.610 -1.785 4.186 1.00 73.12 62 PRO A O 1
ATOM 498 N N . PRO A 1 63 ? -20.400 -0.232 5.590 1.00 74.94 63 PRO A N 1
ATOM 499 C CA . PRO A 1 63 ? -21.737 -0.238 5.015 1.00 74.94 63 PRO A CA 1
ATOM 500 C C . PRO A 1 63 ? -21.742 0.007 3.505 1.00 74.94 63 PRO A C 1
ATOM 502 O O . PRO A 1 63 ? -20.982 0.827 2.984 1.00 74.94 63 PRO A O 1
ATOM 505 N N . ARG A 1 64 ? -22.681 -0.641 2.805 1.00 79.44 64 ARG A N 1
ATOM 506 C CA . ARG A 1 64 ? -22.804 -0.569 1.339 1.00 79.44 64 ARG A CA 1
ATOM 507 C C . ARG A 1 64 ? -22.892 0.858 0.804 1.00 79.44 64 ARG A C 1
ATOM 509 O O . ARG A 1 64 ? -22.272 1.151 -0.209 1.00 79.44 64 ARG A O 1
ATOM 516 N N . TYR A 1 65 ? -23.615 1.746 1.482 1.00 79.62 65 TYR A N 1
ATOM 517 C CA . TYR A 1 65 ? -23.771 3.126 1.022 1.00 79.62 65 TYR A CA 1
ATOM 518 C C . TYR A 1 65 ? -22.449 3.907 1.066 1.00 79.62 65 TYR A C 1
ATOM 520 O O . TYR A 1 65 ? -22.157 4.618 0.114 1.00 79.62 65 TYR A O 1
ATOM 528 N N . TRP A 1 66 ? -21.612 3.731 2.098 1.00 81.38 66 TRP A N 1
ATOM 529 C CA . TRP A 1 66 ? -20.288 4.362 2.151 1.00 81.38 66 TRP A CA 1
ATOM 530 C C . TRP A 1 66 ? -19.365 3.824 1.068 1.00 81.38 66 TRP A C 1
ATOM 532 O O . TRP A 1 66 ? -18.650 4.601 0.450 1.00 81.38 66 TRP A O 1
ATOM 542 N N . MET A 1 67 ? -19.417 2.520 0.788 1.00 85.38 67 MET A N 1
ATOM 543 C CA . MET A 1 67 ? -18.647 1.949 -0.320 1.00 85.38 67 MET A CA 1
ATOM 544 C C . MET A 1 67 ? -19.068 2.552 -1.662 1.00 85.38 67 MET A C 1
ATOM 546 O O . MET A 1 67 ? -18.212 2.966 -2.435 1.00 85.38 67 MET A O 1
ATOM 550 N N . ILE A 1 68 ? -20.376 2.662 -1.914 1.00 90.38 68 ILE A N 1
ATOM 551 C CA . ILE A 1 68 ? -20.910 3.278 -3.135 1.00 90.38 68 ILE A CA 1
ATOM 552 C C . ILE A 1 68 ? -20.491 4.749 -3.230 1.00 90.38 68 ILE A C 1
ATOM 554 O O . ILE A 1 68 ? -20.036 5.172 -4.287 1.00 90.38 68 ILE A O 1
ATOM 558 N N . ILE A 1 69 ? -20.599 5.514 -2.137 1.00 88.81 69 ILE A N 1
ATOM 559 C CA . ILE A 1 69 ? -20.185 6.924 -2.093 1.00 88.81 69 ILE A CA 1
ATOM 560 C C . ILE A 1 69 ? -18.690 7.051 -2.392 1.00 88.81 69 ILE A C 1
ATOM 562 O O . ILE A 1 69 ? -18.323 7.827 -3.267 1.00 88.81 69 ILE A O 1
ATOM 566 N N . SER A 1 70 ? -17.831 6.283 -1.719 1.00 87.25 70 SER A N 1
ATOM 567 C CA . SER A 1 70 ? -16.382 6.340 -1.935 1.00 87.25 70 SER A CA 1
ATOM 568 C C . SER A 1 70 ? -16.006 5.973 -3.367 1.00 87.25 70 SER A C 1
ATOM 570 O O . SER A 1 70 ? -15.213 6.672 -3.988 1.00 87.25 70 SER A O 1
ATOM 572 N N . ILE A 1 71 ? -16.612 4.918 -3.921 1.00 93.75 71 ILE A N 1
ATOM 573 C CA . ILE A 1 71 ? -16.400 4.514 -5.314 1.00 93.75 71 ILE A CA 1
ATOM 574 C C . ILE A 1 71 ? -16.849 5.627 -6.267 1.00 93.75 71 ILE A C 1
ATOM 576 O O . ILE A 1 71 ? -16.097 6.001 -7.162 1.00 93.75 71 ILE A O 1
ATOM 580 N N . ALA A 1 72 ? -18.036 6.199 -6.060 1.00 94.69 72 ALA A N 1
ATOM 581 C CA . ALA A 1 72 ? -18.541 7.291 -6.886 1.00 94.69 72 ALA A CA 1
ATOM 582 C C . ALA A 1 72 ? -17.630 8.527 -6.821 1.00 94.69 72 ALA A C 1
ATOM 584 O O . ALA A 1 72 ? -17.320 9.105 -7.858 1.00 94.69 72 ALA A O 1
ATOM 585 N N . VAL A 1 73 ? -17.154 8.901 -5.629 1.00 92.50 73 VAL A N 1
ATOM 586 C CA . VAL A 1 73 ? -16.202 10.007 -5.445 1.00 92.50 73 VAL A CA 1
ATOM 587 C C . VAL A 1 73 ? -14.896 9.735 -6.187 1.00 92.50 73 VAL A C 1
ATOM 589 O O . VAL A 1 73 ? -14.407 10.628 -6.870 1.00 92.50 73 VAL A O 1
ATOM 592 N N . LEU A 1 74 ? -14.356 8.515 -6.110 1.00 90.25 74 LEU A N 1
ATOM 593 C CA . LEU A 1 74 ? -13.141 8.140 -6.838 1.00 90.25 74 LEU A CA 1
ATOM 594 C C . LEU A 1 74 ? -13.341 8.192 -8.357 1.00 90.25 74 LEU A C 1
ATOM 596 O O . LEU A 1 74 ? -12.477 8.713 -9.053 1.00 90.25 74 LEU A O 1
ATOM 600 N N . PHE A 1 75 ? -14.482 7.727 -8.875 1.00 93.69 75 PHE A N 1
ATOM 601 C CA . PHE A 1 75 ? -14.797 7.834 -10.304 1.00 93.69 75 PHE A CA 1
ATOM 602 C C . PHE A 1 75 ? -14.953 9.286 -10.760 1.00 93.69 75 PHE A C 1
ATOM 604 O O . PHE A 1 75 ? -14.441 9.650 -11.815 1.00 93.69 75 PHE A O 1
ATOM 611 N N . ILE A 1 76 ? -15.626 10.125 -9.967 1.00 94.12 76 ILE A N 1
ATOM 612 C CA . ILE A 1 76 ? -15.763 11.557 -10.260 1.00 94.12 76 ILE A CA 1
ATOM 613 C C . ILE A 1 76 ? -14.386 12.229 -10.243 1.00 94.12 76 ILE A C 1
ATOM 615 O O . ILE A 1 76 ? -14.069 12.975 -11.163 1.00 94.12 76 ILE A O 1
ATOM 619 N N . ALA A 1 77 ? -13.550 11.941 -9.243 1.00 87.31 77 ALA A N 1
ATOM 620 C CA . ALA A 1 77 ? -12.194 12.474 -9.169 1.00 87.31 77 ALA A CA 1
ATOM 621 C C . ALA A 1 77 ? -11.347 12.028 -10.370 1.00 87.31 77 ALA A C 1
ATOM 623 O O . ALA A 1 77 ? -10.723 12.868 -11.006 1.00 87.31 77 ALA A O 1
ATOM 624 N N . ALA A 1 78 ? -11.387 10.746 -10.739 1.00 88.69 78 ALA A N 1
ATOM 625 C CA . ALA A 1 78 ? -10.673 10.229 -11.906 1.00 88.69 78 ALA A CA 1
ATOM 626 C C . ALA A 1 78 ? -11.142 10.876 -13.223 1.00 88.69 78 ALA A C 1
ATOM 628 O O . ALA A 1 78 ? -10.330 11.118 -14.110 1.00 88.69 78 ALA A O 1
ATOM 629 N N . ALA A 1 79 ? -12.437 11.186 -13.346 1.00 90.19 79 ALA A N 1
ATOM 630 C CA . ALA A 1 79 ? -12.987 11.864 -14.519 1.00 90.19 79 ALA A CA 1
ATOM 631 C C . ALA A 1 79 ? -12.626 13.359 -14.575 1.00 90.19 79 ALA A C 1
ATOM 633 O O . ALA A 1 79 ? -12.408 13.894 -15.659 1.00 90.19 79 ALA A O 1
ATOM 634 N N . LEU A 1 80 ? -12.576 14.040 -13.424 1.00 90.69 80 LEU A N 1
ATOM 635 C CA . LEU A 1 80 ? -12.245 15.468 -13.334 1.00 90.69 80 LEU A CA 1
ATOM 636 C C . LEU A 1 80 ? -10.736 15.742 -13.392 1.00 90.69 80 LEU A C 1
ATOM 638 O O . LEU A 1 80 ? -10.336 16.816 -13.833 1.00 90.69 80 LEU A O 1
ATOM 642 N N . PHE A 1 81 ? -9.914 14.786 -12.958 1.00 84.00 81 PHE A N 1
ATOM 643 C CA . PHE A 1 81 ? -8.456 14.891 -12.891 1.00 84.00 81 PHE A CA 1
ATOM 644 C C . PHE A 1 81 ? -7.798 13.718 -13.637 1.00 84.00 81 PHE A C 1
ATOM 646 O O . PHE A 1 81 ? -7.211 12.835 -13.004 1.00 84.00 81 PHE A O 1
ATOM 653 N N . PRO A 1 82 ? -7.909 13.662 -14.978 1.00 82.06 82 PRO A N 1
ATOM 654 C CA . PRO A 1 82 ? -7.229 12.637 -15.755 1.00 82.06 82 PRO A CA 1
ATOM 655 C C . PRO A 1 82 ? -5.710 12.783 -15.597 1.00 82.06 82 PRO A C 1
ATOM 657 O O . PRO A 1 82 ? -5.166 13.883 -15.693 1.00 82.06 82 PRO A O 1
ATOM 660 N N . ILE A 1 83 ? -5.023 11.665 -15.362 1.00 76.19 83 ILE A N 1
ATOM 661 C CA . ILE A 1 83 ? -3.561 11.639 -15.268 1.00 76.19 83 ILE A CA 1
ATOM 662 C C . ILE A 1 83 ? -2.996 11.944 -16.659 1.00 76.19 83 ILE A C 1
ATOM 664 O O . ILE A 1 83 ? -3.256 11.212 -17.615 1.00 76.19 83 ILE A O 1
ATOM 668 N N . GLY A 1 84 ? -2.239 13.034 -16.774 1.00 75.25 84 GLY A N 1
ATOM 669 C CA . GLY A 1 84 ? -1.491 13.345 -17.987 1.00 75.25 84 GLY A CA 1
ATOM 670 C C . GLY A 1 84 ? -0.346 12.353 -18.182 1.00 75.25 84 GLY A C 1
ATOM 671 O O . GLY A 1 84 ? 0.328 11.981 -17.223 1.00 75.25 84 GLY A O 1
ATOM 672 N N . MET A 1 85 ? -0.115 11.925 -19.422 1.00 77.38 85 MET A N 1
ATOM 673 C CA . MET A 1 85 ? 1.119 11.222 -19.772 1.00 77.38 85 MET A CA 1
ATOM 674 C C . MET A 1 85 ? 2.216 12.247 -20.059 1.00 77.38 85 MET A C 1
ATOM 676 O O . MET A 1 85 ? 1.949 13.295 -20.651 1.00 77.38 85 MET A O 1
ATOM 680 N N . LEU A 1 86 ? 3.447 11.936 -19.652 1.00 76.25 86 LEU A N 1
ATOM 681 C CA . LEU A 1 86 ? 4.622 12.677 -20.107 1.00 76.25 86 LEU A CA 1
ATOM 682 C C . LEU A 1 86 ? 4.761 12.562 -21.636 1.00 76.25 86 LEU A C 1
ATOM 684 O O . LEU A 1 86 ? 4.212 11.625 -22.229 1.00 76.25 86 LEU A O 1
ATOM 688 N N . PRO A 1 87 ? 5.490 13.490 -22.286 1.00 77.31 87 PRO A N 1
ATOM 689 C CA . PRO A 1 87 ? 5.827 13.352 -23.695 1.00 77.31 87 PRO A CA 1
ATOM 690 C C . PRO A 1 87 ? 6.456 11.978 -23.987 1.00 77.31 87 PRO A C 1
ATOM 692 O O . PRO A 1 87 ? 7.143 11.431 -23.118 1.00 77.31 87 PRO A O 1
ATOM 695 N N . PRO A 1 88 ? 6.244 11.416 -25.192 1.00 79.94 88 PRO A N 1
ATOM 696 C CA . PRO A 1 88 ? 6.902 10.180 -25.600 1.00 79.94 88 PRO A CA 1
ATOM 697 C C . PRO A 1 88 ? 8.419 10.269 -25.411 1.00 79.94 88 PRO A C 1
ATOM 699 O O . PRO A 1 88 ? 9.008 11.332 -25.615 1.00 79.94 88 PRO A O 1
ATOM 702 N N . LEU A 1 89 ? 9.045 9.150 -25.040 1.00 78.75 89 LEU A N 1
ATOM 703 C CA . LEU A 1 89 ? 10.496 9.066 -24.888 1.00 78.75 89 LEU A CA 1
ATOM 704 C C . LEU A 1 89 ? 11.183 9.505 -26.187 1.00 78.75 89 LEU A C 1
ATOM 706 O O . LEU A 1 89 ? 10.953 8.912 -27.240 1.00 78.75 89 LEU A O 1
ATOM 710 N N . ASN A 1 90 ? 12.047 10.515 -26.093 1.00 81.50 90 ASN A N 1
ATOM 711 C CA . ASN A 1 90 ? 12.940 10.901 -27.173 1.00 81.50 90 ASN A CA 1
ATOM 712 C C . ASN A 1 90 ? 14.351 10.399 -26.849 1.00 81.50 90 ASN A C 1
ATOM 714 O O . ASN A 1 90 ? 14.952 10.831 -25.871 1.00 81.50 90 ASN A O 1
ATOM 718 N N . THR A 1 91 ? 14.879 9.481 -27.654 1.00 79.31 91 THR A N 1
ATOM 719 C CA . THR A 1 91 ? 16.214 8.903 -27.441 1.00 79.31 91 THR A CA 1
ATOM 720 C C . THR A 1 91 ? 17.347 9.821 -27.895 1.00 79.31 91 THR A C 1
ATOM 722 O O . THR A 1 91 ? 18.498 9.557 -27.563 1.00 79.31 91 THR A O 1
ATOM 725 N N . THR A 1 92 ? 17.043 10.902 -28.623 1.00 86.06 92 THR A N 1
ATOM 726 C CA . THR A 1 92 ? 18.043 11.847 -29.146 1.00 86.06 92 THR A CA 1
ATOM 727 C C . THR A 1 92 ? 18.099 13.166 -28.383 1.00 86.06 92 THR A C 1
ATOM 729 O O . THR A 1 92 ? 18.945 14.010 -28.683 1.00 86.06 92 THR A O 1
ATOM 732 N N . GLN A 1 93 ? 17.229 13.361 -27.387 1.00 87.06 93 GLN A N 1
ATOM 733 C CA . GLN A 1 93 ? 17.173 14.581 -26.585 1.00 87.06 93 GLN A CA 1
ATOM 734 C C . GLN A 1 93 ? 17.020 14.275 -25.098 1.00 87.06 93 GLN A C 1
ATOM 736 O O . GLN A 1 93 ? 16.156 13.506 -24.681 1.00 87.06 93 GLN A O 1
ATOM 741 N N . LEU A 1 94 ? 17.837 14.940 -24.292 1.00 84.50 94 LEU A N 1
ATOM 742 C CA . LEU A 1 94 ? 17.743 14.953 -22.844 1.00 84.50 94 LEU A CA 1
ATOM 743 C C . LEU A 1 94 ? 16.583 15.861 -22.404 1.00 84.50 94 LEU A C 1
ATOM 745 O O . LEU A 1 94 ? 16.402 16.949 -22.955 1.00 84.50 94 LEU A O 1
ATOM 749 N N . PRO A 1 95 ? 15.805 15.471 -21.383 1.00 82.19 95 PRO A N 1
ATOM 750 C CA . PRO A 1 95 ? 14.740 16.320 -20.866 1.00 82.19 95 PRO A CA 1
ATOM 751 C C . PRO A 1 95 ? 15.322 17.536 -20.128 1.00 82.19 95 PRO A C 1
ATOM 753 O O . PRO A 1 95 ? 16.050 17.384 -19.145 1.00 82.19 95 PRO A O 1
ATOM 756 N N . ALA A 1 96 ? 14.965 18.750 -20.559 1.00 79.75 96 ALA A N 1
ATOM 757 C CA . ALA A 1 96 ? 15.344 19.988 -19.869 1.00 79.75 96 ALA A CA 1
ATOM 758 C C . ALA A 1 96 ? 14.797 20.019 -18.432 1.00 79.75 96 ALA A C 1
ATOM 760 O O . ALA A 1 96 ? 15.524 20.223 -17.455 1.00 79.75 96 ALA A O 1
ATOM 761 N N . GLU A 1 97 ? 13.498 19.759 -18.311 1.00 81.56 97 GLU A N 1
ATOM 762 C CA . GLU A 1 97 ? 12.755 19.733 -17.061 1.00 81.56 97 GLU A CA 1
ATOM 763 C C . GLU A 1 97 ? 11.807 18.538 -17.074 1.00 81.56 97 GLU A C 1
ATOM 765 O O . GLU A 1 97 ? 11.254 18.180 -18.116 1.00 81.56 97 GLU A O 1
ATOM 770 N N . ALA A 1 98 ? 11.592 17.935 -15.908 1.00 79.06 98 ALA A N 1
ATOM 771 C CA . ALA A 1 98 ? 10.502 16.990 -15.722 1.00 79.06 98 ALA A CA 1
ATOM 772 C C . ALA A 1 98 ? 9.775 17.289 -14.404 1.00 79.06 98 ALA A C 1
ATOM 774 O O . ALA A 1 98 ? 10.419 17.702 -13.426 1.00 79.06 98 ALA A O 1
ATOM 775 N N . PRO A 1 99 ? 8.443 17.107 -14.359 1.00 79.88 99 PRO A N 1
ATOM 776 C CA . PRO A 1 99 ? 7.707 17.174 -13.110 1.00 79.88 99 PRO A CA 1
ATOM 777 C C . PRO A 1 99 ? 8.107 15.967 -12.257 1.00 79.88 99 PRO A C 1
ATOM 779 O O . PRO A 1 99 ? 7.888 14.818 -12.642 1.00 79.88 99 PRO A O 1
ATOM 782 N N . ILE A 1 100 ? 8.741 16.223 -11.112 1.00 78.12 100 ILE A N 1
ATOM 783 C CA . ILE A 1 100 ? 9.004 15.184 -10.113 1.00 78.12 100 ILE A CA 1
ATOM 784 C C . ILE A 1 100 ? 7.977 15.345 -9.010 1.00 78.12 100 ILE A C 1
ATOM 786 O O . ILE A 1 100 ? 7.863 16.417 -8.412 1.00 78.12 100 ILE A O 1
ATOM 790 N N . ASP A 1 101 ? 7.320 14.241 -8.667 1.00 83.38 101 ASP A N 1
ATOM 791 C CA . ASP A 1 101 ? 6.519 14.195 -7.460 1.00 83.38 101 ASP A CA 1
ATOM 792 C C . ASP A 1 101 ? 7.435 14.143 -6.235 1.00 83.38 101 ASP A C 1
ATOM 794 O O . ASP A 1 101 ? 7.875 13.073 -5.819 1.00 83.38 101 ASP A O 1
ATOM 798 N N . LEU A 1 102 ? 7.754 15.299 -5.648 1.00 81.62 102 LEU A N 1
ATOM 799 C CA . LEU A 1 102 ? 8.641 15.367 -4.486 1.00 81.62 102 LEU A CA 1
ATOM 800 C C . LEU A 1 102 ? 8.010 14.800 -3.214 1.00 81.62 102 LEU A C 1
ATOM 802 O O . LEU A 1 102 ? 8.725 14.628 -2.234 1.00 81.62 102 LEU A O 1
ATOM 806 N N . PHE A 1 103 ? 6.708 14.513 -3.188 1.00 82.25 103 PHE A N 1
ATOM 807 C CA . PHE A 1 103 ? 6.087 13.846 -2.050 1.00 82.25 103 PHE A CA 1
ATOM 808 C C . PHE A 1 103 ? 6.448 12.354 -2.040 1.00 82.25 103 PHE A C 1
ATOM 810 O O . PHE A 1 103 ? 6.884 11.837 -1.008 1.00 82.25 103 PHE A O 1
ATOM 817 N N . TYR A 1 104 ? 6.357 11.677 -3.188 1.00 80.50 104 TYR A N 1
ATOM 818 C CA . TYR A 1 104 ? 6.754 10.267 -3.315 1.00 80.50 104 TYR A CA 1
ATOM 819 C C . TYR A 1 104 ? 8.251 10.077 -3.588 1.00 80.50 104 TYR A C 1
ATOM 821 O O . TYR A 1 104 ? 8.862 9.133 -3.087 1.00 80.50 104 TYR A O 1
ATOM 829 N N . LEU A 1 105 ? 8.861 10.989 -4.344 1.00 84.88 105 LEU A N 1
ATOM 830 C CA . LEU A 1 105 ? 10.252 10.938 -4.801 1.00 84.88 105 LEU A CA 1
ATOM 831 C C . LEU A 1 105 ? 11.138 11.951 -4.061 1.00 84.88 105 LEU A C 1
ATOM 833 O O . LEU A 1 105 ? 12.134 12.426 -4.603 1.00 84.88 105 LEU A O 1
ATOM 837 N N . PHE A 1 106 ? 10.816 12.267 -2.801 1.00 83.25 106 PHE A N 1
ATOM 838 C CA . PHE A 1 106 ? 11.573 13.218 -1.970 1.00 83.25 106 PHE A CA 1
ATOM 839 C C . PHE A 1 106 ? 13.074 12.889 -1.861 1.00 83.25 106 PHE A C 1
ATOM 841 O O . PHE A 1 106 ? 13.896 13.774 -1.623 1.00 83.25 106 PHE A O 1
ATOM 848 N N . TYR A 1 107 ? 13.442 11.615 -2.019 1.00 82.44 107 TYR A N 1
ATOM 849 C CA . TYR A 1 107 ? 14.823 11.139 -1.977 1.00 82.44 107 TYR A CA 1
ATOM 850 C C . TYR A 1 107 ? 15.596 11.443 -3.267 1.00 82.44 107 TYR A C 1
ATOM 852 O O . TYR A 1 107 ? 16.817 11.589 -3.231 1.00 82.44 107 TYR A O 1
ATOM 860 N N . LEU A 1 108 ? 14.909 11.561 -4.405 1.00 79.00 108 LEU A N 1
ATOM 861 C CA . LEU A 1 108 ? 15.534 11.605 -5.724 1.00 79.00 108 LEU A CA 1
ATOM 862 C C . LEU A 1 108 ? 16.491 12.802 -5.901 1.00 79.00 108 LEU A C 1
ATOM 864 O O . LEU A 1 108 ? 17.622 12.571 -6.330 1.00 79.00 108 LEU A O 1
ATOM 868 N N . PRO A 1 109 ? 16.161 14.045 -5.491 1.00 75.75 109 PRO A N 1
ATOM 869 C CA . PRO A 1 109 ? 17.108 15.161 -5.582 1.00 75.75 109 PRO A CA 1
ATOM 870 C C . PRO A 1 109 ? 18.393 14.937 -4.774 1.00 75.75 109 PRO A C 1
ATOM 872 O O . PRO A 1 109 ? 19.485 15.280 -5.232 1.00 75.75 109 PRO A O 1
ATOM 875 N N . ALA A 1 110 ? 18.279 14.334 -3.585 1.00 77.81 110 ALA A N 1
ATOM 876 C CA . ALA A 1 110 ? 19.431 14.025 -2.744 1.00 77.81 110 ALA A CA 1
ATOM 877 C C . ALA A 1 110 ? 20.312 12.932 -3.364 1.00 77.81 110 ALA A C 1
ATOM 879 O O . ALA A 1 110 ? 21.530 12.989 -3.234 1.00 77.81 110 ALA A O 1
ATOM 880 N N . PHE A 1 111 ? 19.707 11.972 -4.064 1.00 73.19 111 PHE A N 1
ATOM 881 C CA . PHE A 1 111 ? 20.424 10.914 -4.770 1.00 73.19 111 PHE A CA 1
ATOM 882 C C . PHE A 1 111 ? 21.125 11.399 -6.037 1.00 73.19 111 PHE A C 1
ATOM 884 O O . PHE A 1 111 ? 22.252 10.976 -6.286 1.00 73.19 111 PHE A O 1
ATOM 891 N N . LEU A 1 112 ? 20.482 12.283 -6.803 1.00 70.56 112 LEU A N 1
ATOM 892 C CA . LEU A 1 112 ? 21.016 12.779 -8.071 1.00 70.56 112 LEU A CA 1
ATOM 893 C C . LEU A 1 112 ? 22.093 13.856 -7.887 1.00 70.56 112 LEU A C 1
ATOM 895 O O . LEU A 1 112 ? 23.035 13.907 -8.669 1.00 70.56 112 LEU A O 1
ATOM 899 N N . ARG A 1 113 ? 21.943 14.749 -6.899 1.00 71.00 113 ARG A N 1
ATOM 900 C CA . ARG A 1 113 ? 22.795 15.953 -6.774 1.00 71.00 113 ARG A CA 1
ATOM 901 C C . ARG A 1 113 ? 23.234 16.292 -5.350 1.00 71.00 113 ARG A C 1
ATOM 903 O O . ARG A 1 113 ? 23.996 17.236 -5.159 1.00 71.00 113 ARG A O 1
ATOM 910 N N . GLY A 1 114 ? 22.716 15.594 -4.343 1.00 75.50 114 GLY A N 1
ATOM 911 C CA . GLY A 1 114 ? 22.900 15.955 -2.939 1.00 75.50 114 GLY A CA 1
ATOM 912 C C . GLY A 1 114 ? 23.909 15.082 -2.183 1.00 75.50 114 GLY A C 1
ATOM 913 O O . GLY A 1 114 ? 24.325 14.022 -2.650 1.00 75.50 114 GLY A O 1
ATOM 914 N N . PRO A 1 115 ? 24.288 15.494 -0.960 1.00 82.88 115 PRO A N 1
ATOM 915 C CA . PRO A 1 115 ? 25.106 14.680 -0.071 1.00 82.88 115 PRO A CA 1
ATOM 916 C C . PRO A 1 115 ? 24.289 13.493 0.463 1.00 82.88 115 PRO A C 1
ATOM 918 O O . PRO A 1 115 ? 23.593 13.594 1.477 1.00 82.88 115 PRO A O 1
ATOM 921 N N . GLN A 1 116 ? 24.400 12.342 -0.202 1.00 82.19 116 GLN A N 1
ATOM 922 C CA . GLN A 1 116 ? 23.656 11.119 0.131 1.00 82.19 116 GLN A CA 1
ATOM 923 C C . GLN A 1 116 ? 23.842 10.683 1.596 1.00 82.19 116 GLN A C 1
ATOM 925 O O . GLN A 1 116 ? 22.890 10.257 2.249 1.00 82.19 116 GLN A O 1
ATOM 930 N N . ALA A 1 117 ? 25.049 10.845 2.149 1.00 85.31 117 ALA A N 1
ATOM 931 C CA . ALA A 1 117 ? 25.338 10.519 3.547 1.00 85.31 117 ALA A CA 1
ATOM 932 C C . ALA A 1 117 ? 24.504 11.355 4.534 1.00 85.31 117 ALA A C 1
ATOM 934 O O . ALA A 1 117 ? 24.012 10.829 5.534 1.00 85.31 117 ALA A O 1
ATOM 935 N N . LEU A 1 118 ? 24.305 12.644 4.240 1.00 85.81 118 LEU A N 1
ATOM 936 C CA . LEU A 1 118 ? 23.477 13.526 5.060 1.00 85.81 118 LEU A CA 1
ATOM 937 C C . LEU A 1 118 ? 22.008 13.101 4.991 1.00 85.81 118 LEU A C 1
ATOM 939 O O . LEU A 1 118 ? 21.359 12.994 6.029 1.00 85.81 118 LEU A O 1
ATOM 943 N N . PHE A 1 119 ? 21.511 12.803 3.785 1.00 85.62 119 PHE A N 1
ATOM 944 C CA . PHE A 1 119 ? 20.143 12.326 3.578 1.00 85.62 119 PHE A CA 1
ATOM 945 C C . PHE A 1 119 ? 19.849 11.069 4.408 1.00 85.62 119 PHE A C 1
ATOM 947 O O . PHE A 1 119 ? 18.907 11.054 5.204 1.00 85.62 119 PHE A O 1
ATOM 954 N N . TRP A 1 120 ? 20.696 10.042 4.293 1.00 86.44 120 TRP A N 1
ATOM 955 C CA . TRP A 1 120 ? 20.528 8.799 5.045 1.00 86.44 120 TRP A CA 1
ATOM 956 C C . TRP A 1 120 ? 20.657 9.001 6.555 1.00 86.44 120 TRP A C 1
ATOM 958 O O . TRP A 1 120 ? 19.900 8.395 7.311 1.00 86.44 120 TRP A O 1
ATOM 968 N N . SER A 1 121 ? 21.554 9.883 7.004 1.00 91.56 121 SER A N 1
ATOM 969 C CA . SER A 1 121 ? 21.711 10.199 8.430 1.00 91.56 121 SER A CA 1
ATOM 970 C C . SER A 1 121 ? 20.450 10.838 9.017 1.00 91.56 121 SER A C 1
ATOM 972 O O . SER A 1 121 ? 20.004 10.442 10.093 1.00 91.56 121 SER A O 1
ATOM 974 N N . ILE A 1 122 ? 19.837 11.786 8.299 1.00 90.94 122 ILE A N 1
ATOM 975 C CA . ILE A 1 122 ? 18.581 12.429 8.714 1.00 90.94 122 ILE A CA 1
ATOM 976 C C . ILE A 1 122 ? 17.440 11.408 8.736 1.00 90.94 122 ILE A C 1
ATOM 978 O O . ILE A 1 122 ? 16.691 11.346 9.711 1.00 90.94 122 ILE A O 1
ATOM 982 N N . LEU A 1 123 ? 17.319 10.584 7.691 1.00 89.00 123 LEU A N 1
ATOM 983 C CA . LEU A 1 123 ? 16.264 9.576 7.608 1.00 89.00 123 LEU A CA 1
ATOM 984 C C . LEU A 1 123 ? 16.373 8.555 8.748 1.00 89.00 123 LEU A C 1
ATOM 986 O O . LEU A 1 123 ? 15.383 8.289 9.429 1.00 89.00 123 LEU A O 1
ATOM 990 N N . LEU A 1 124 ? 17.576 8.033 9.007 1.00 93.88 124 LEU A N 1
ATOM 991 C CA . LEU A 1 124 ? 17.832 7.114 10.118 1.00 93.88 124 LEU A CA 1
ATOM 992 C C . LEU A 1 124 ? 17.548 7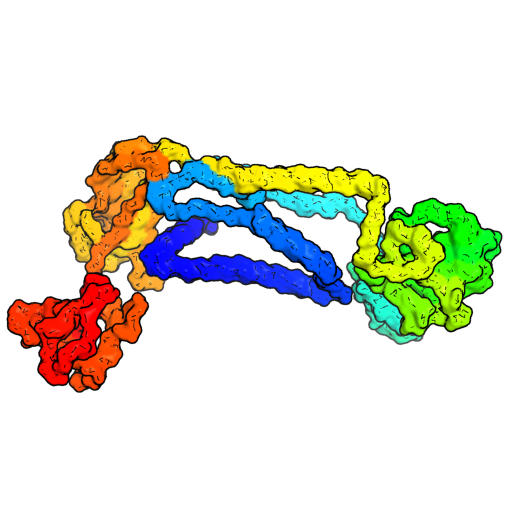.760 11.474 1.00 93.88 124 LEU A C 1
ATOM 994 O O . LEU A 1 124 ? 17.002 7.099 12.353 1.00 93.88 124 LEU A O 1
ATOM 998 N N . PHE A 1 125 ? 17.864 9.046 11.643 1.00 95.38 125 PHE A N 1
ATOM 999 C CA . PHE A 1 125 ? 17.537 9.778 12.862 1.00 95.38 125 PHE A CA 1
ATOM 1000 C C . PHE A 1 125 ? 16.022 9.903 13.073 1.00 95.38 125 PHE A C 1
ATOM 1002 O O . PHE A 1 125 ? 15.539 9.598 14.161 1.00 95.38 125 PHE A O 1
ATOM 1009 N N . ILE A 1 126 ? 15.257 10.292 12.045 1.00 93.06 126 ILE A N 1
ATOM 1010 C CA . ILE A 1 126 ? 13.791 10.413 12.129 1.00 93.06 126 ILE A CA 1
ATOM 1011 C C . ILE A 1 126 ? 13.156 9.052 12.421 1.00 93.06 126 ILE A C 1
ATOM 1013 O O . ILE A 1 126 ? 12.332 8.940 13.327 1.00 93.06 126 ILE A O 1
ATOM 1017 N N . VAL A 1 127 ? 13.562 8.006 11.696 1.00 93.00 127 VAL A N 1
ATOM 1018 C CA . VAL A 1 127 ? 13.074 6.639 11.926 1.00 93.00 127 VAL A CA 1
ATOM 1019 C C . VAL A 1 127 ? 13.450 6.171 13.331 1.00 93.00 127 VAL A C 1
ATOM 1021 O O . VAL A 1 127 ? 12.598 5.642 14.041 1.00 93.00 127 VAL A O 1
ATOM 1024 N N . GLY A 1 128 ? 14.682 6.418 13.778 1.00 95.19 128 GLY A N 1
ATOM 1025 C CA . GLY A 1 128 ? 15.141 6.112 15.133 1.00 95.19 128 GLY A CA 1
ATOM 1026 C C . GLY A 1 128 ? 14.328 6.832 16.210 1.00 95.19 128 GLY A C 1
ATOM 1027 O O . GLY A 1 128 ? 13.933 6.220 17.195 1.00 95.19 128 GLY A O 1
ATOM 1028 N N . LEU A 1 129 ? 13.998 8.107 16.000 1.00 94.12 129 LEU A N 1
ATOM 1029 C CA . LEU A 1 129 ? 13.175 8.893 16.917 1.00 94.12 129 LEU A CA 1
ATOM 1030 C C . LEU A 1 129 ? 11.728 8.381 16.976 1.00 94.12 129 LEU A C 1
ATOM 1032 O O . LEU A 1 129 ? 11.194 8.178 18.066 1.00 94.12 129 LEU A O 1
ATOM 1036 N N . VAL A 1 130 ? 11.096 8.151 15.819 1.00 91.38 130 VAL A N 1
ATOM 1037 C CA . VAL A 1 130 ? 9.708 7.659 15.725 1.00 91.38 130 VAL A CA 1
ATOM 1038 C C . VAL A 1 130 ? 9.590 6.252 16.296 1.00 91.38 130 VAL A C 1
ATOM 1040 O O . VAL A 1 130 ? 8.647 5.960 17.029 1.00 91.38 130 VAL A O 1
ATOM 1043 N N . THR A 1 131 ? 10.563 5.387 16.008 1.00 91.75 131 THR A N 1
ATOM 1044 C CA . THR A 1 131 ? 10.614 4.055 16.609 1.00 91.75 131 THR A CA 1
ATOM 1045 C C . THR A 1 131 ? 10.877 4.146 18.102 1.00 91.75 131 THR A C 1
ATOM 1047 O O . THR A 1 131 ? 10.189 3.461 18.831 1.00 91.75 131 THR A O 1
ATOM 1050 N N . ALA A 1 132 ? 11.750 5.022 18.603 1.00 91.75 132 ALA A N 1
ATOM 1051 C CA . ALA A 1 132 ? 11.966 5.194 20.044 1.00 91.75 132 ALA A CA 1
ATOM 1052 C C . ALA A 1 132 ? 10.758 5.800 20.789 1.00 91.75 132 ALA A C 1
ATOM 1054 O O . ALA A 1 132 ? 10.632 5.619 22.002 1.00 91.75 132 ALA A O 1
ATOM 1055 N N . LEU A 1 133 ? 9.852 6.490 20.087 1.00 88.56 133 LEU A N 1
ATOM 1056 C CA . LEU A 1 133 ? 8.720 7.218 20.667 1.00 88.56 133 LEU A CA 1
ATOM 1057 C C . LEU A 1 133 ? 7.877 6.394 21.669 1.00 88.56 133 LEU A C 1
ATOM 1059 O O . LEU A 1 133 ? 7.635 6.897 22.766 1.00 88.56 133 LEU A O 1
ATOM 1063 N N . PRO A 1 134 ? 7.484 5.129 21.400 1.00 83.75 134 PRO A N 1
ATOM 1064 C CA . PRO A 1 134 ? 6.708 4.314 22.339 1.00 83.75 134 PRO A CA 1
ATOM 1065 C C . PRO A 1 134 ? 7.469 3.909 23.611 1.00 83.75 134 PRO A C 1
ATOM 1067 O O . PRO A 1 134 ? 6.845 3.452 24.569 1.00 83.75 134 PRO A O 1
ATOM 1070 N N . TRP A 1 135 ? 8.803 4.019 23.622 1.00 86.44 135 TRP A N 1
ATOM 1071 C CA . TRP A 1 135 ? 9.642 3.809 24.809 1.00 86.44 135 TRP A CA 1
ATOM 1072 C C . TRP A 1 135 ? 9.904 5.106 25.579 1.00 86.44 135 TRP A C 1
ATOM 1074 O O . TRP A 1 135 ? 10.167 5.055 26.779 1.00 86.44 135 TRP A O 1
ATOM 1084 N N . LEU A 1 136 ? 9.825 6.254 24.901 1.00 84.69 136 LEU A N 1
ATOM 1085 C CA . LEU A 1 136 ? 9.975 7.584 25.497 1.00 84.69 136 LEU A CA 1
ATOM 1086 C C . LEU A 1 136 ? 8.663 8.104 26.101 1.00 84.69 136 LEU A C 1
ATOM 1088 O O . LEU A 1 136 ? 8.687 8.879 27.056 1.00 84.69 136 LEU A O 1
ATOM 1092 N N . MET A 1 137 ? 7.518 7.680 25.563 1.00 82.69 137 MET A N 1
ATOM 1093 C CA . MET A 1 137 ? 6.206 8.020 26.108 1.00 82.69 137 MET A CA 1
ATOM 1094 C C . MET A 1 137 ? 5.883 7.154 27.338 1.00 82.69 137 MET A C 1
ATOM 1096 O O . MET A 1 137 ? 6.086 5.937 27.294 1.00 82.69 137 MET A O 1
ATOM 1100 N N . PRO A 1 138 ? 5.356 7.740 28.434 1.00 76.31 138 PRO A N 1
ATOM 1101 C CA . PRO A 1 138 ? 4.912 6.968 29.587 1.00 76.31 138 PRO A CA 1
ATOM 1102 C C . PRO A 1 138 ? 3.866 5.944 29.139 1.00 76.31 138 PRO A C 1
ATOM 1104 O O . PRO A 1 138 ? 2.835 6.313 28.582 1.00 76.31 138 PRO A O 1
ATOM 1107 N N . ARG A 1 139 ? 4.125 4.652 29.368 1.00 64.81 139 ARG A N 1
ATOM 1108 C CA . ARG A 1 139 ? 3.105 3.620 29.158 1.00 64.81 139 ARG A CA 1
ATOM 1109 C C . ARG A 1 139 ? 2.011 3.798 30.203 1.00 64.81 139 ARG A C 1
ATOM 1111 O O . ARG A 1 139 ? 2.315 3.896 31.393 1.00 64.81 139 ARG A O 1
ATOM 1118 N N . ASP A 1 140 ? 0.760 3.809 29.752 1.00 61.78 140 ASP A N 1
ATOM 1119 C CA . ASP A 1 140 ? -0.404 3.826 30.632 1.00 61.78 140 ASP A CA 1
ATOM 1120 C C . ASP A 1 140 ? -0.320 2.711 31.683 1.00 61.78 140 ASP A C 1
ATOM 1122 O O . ASP A 1 140 ? 0.283 1.650 31.473 1.00 61.78 140 ASP A O 1
ATOM 1126 N N . LYS A 1 141 ? -0.921 2.964 32.851 1.00 60.25 141 LYS A N 1
ATOM 1127 C CA . LYS A 1 141 ? -0.967 2.005 33.959 1.00 60.25 141 LYS A CA 1
ATOM 1128 C C . LYS A 1 141 ? -1.519 0.670 33.451 1.00 60.25 141 LYS A C 1
ATOM 1130 O O . LYS A 1 141 ? -2.630 0.622 32.931 1.00 60.25 141 LYS A O 1
ATOM 1135 N N . LYS A 1 142 ? -0.767 -0.421 33.652 1.00 66.94 142 LYS A N 1
ATOM 1136 C CA . LYS A 1 142 ? -1.279 -1.781 33.437 1.00 66.94 142 LYS A CA 1
ATOM 1137 C C . LYS A 1 142 ? -2.540 -1.950 34.286 1.00 66.94 142 LYS A C 1
ATOM 1139 O O . LYS A 1 142 ? -2.466 -1.847 35.511 1.00 66.94 142 LYS A O 1
ATOM 1144 N N . LEU A 1 143 ? -3.681 -2.160 33.634 1.00 74.25 143 LEU A N 1
ATOM 1145 C CA . LEU A 1 143 ? -4.934 -2.464 34.318 1.00 74.25 143 LEU A CA 1
ATOM 1146 C C . LEU A 1 143 ? -4.749 -3.759 35.120 1.00 74.25 143 LEU A C 1
ATOM 1148 O O . LEU A 1 143 ? -4.114 -4.700 34.641 1.00 74.25 143 LEU A O 1
ATOM 1152 N N . ALA A 1 144 ? -5.260 -3.792 36.351 1.00 85.25 144 ALA A N 1
ATOM 1153 C CA . ALA A 1 144 ? -5.177 -4.987 37.181 1.00 85.25 144 ALA A CA 1
ATOM 1154 C C . ALA A 1 144 ? -6.058 -6.088 36.566 1.00 85.25 144 ALA A C 1
ATOM 1156 O O . ALA A 1 144 ? -7.257 -5.846 36.401 1.00 85.25 144 ALA A O 1
ATOM 1157 N N . PRO A 1 145 ? -5.503 -7.270 36.233 1.00 88.75 145 PRO A N 1
ATOM 1158 C CA . PRO A 1 145 ? -6.280 -8.339 35.623 1.00 88.75 145 PRO A CA 1
ATOM 1159 C C . PRO A 1 145 ? -7.392 -8.808 36.565 1.00 88.75 145 PRO A C 1
ATOM 1161 O O . PRO A 1 145 ? -7.319 -8.644 37.789 1.00 88.75 145 PRO A O 1
ATOM 1164 N N . ILE A 1 146 ? -8.424 -9.413 35.980 1.00 92.25 146 ILE A N 1
ATOM 1165 C CA . ILE A 1 146 ? -9.494 -10.047 36.749 1.00 92.25 146 ILE A CA 1
ATOM 1166 C C . ILE A 1 146 ? -8.895 -11.195 37.567 1.00 92.25 146 ILE A C 1
ATOM 1168 O O . ILE A 1 146 ? -8.063 -11.944 37.056 1.00 92.25 146 ILE A O 1
ATOM 1172 N N . LYS A 1 147 ? -9.312 -11.327 38.828 1.00 92.56 147 LYS A N 1
ATOM 1173 C CA . LYS A 1 147 ? -8.948 -12.452 39.698 1.00 92.56 147 LYS A CA 1
ATOM 1174 C C . LYS A 1 147 ? -10.152 -13.353 39.936 1.00 92.56 147 LYS A C 1
ATOM 1176 O O . LYS A 1 147 ? -11.290 -12.885 39.934 1.00 92.56 147 LYS A O 1
ATOM 1181 N N . VAL A 1 148 ? -9.878 -14.639 40.133 1.00 91.81 148 VAL A N 1
ATOM 1182 C CA . VAL A 1 148 ? -10.881 -15.656 40.457 1.00 91.81 148 VAL A CA 1
ATOM 1183 C C . VAL A 1 148 ? -10.850 -15.925 41.952 1.00 91.81 148 VAL A C 1
ATOM 1185 O O . VAL A 1 148 ? -9.807 -16.278 42.501 1.00 91.81 148 VAL A O 1
ATOM 1188 N N . ASP A 1 149 ? -12.000 -15.790 42.600 1.00 90.12 149 ASP A N 1
ATOM 1189 C CA . ASP A 1 149 ? -12.214 -16.285 43.949 1.00 90.12 149 ASP A CA 1
ATOM 1190 C C . ASP A 1 149 ? -12.585 -17.770 43.887 1.00 90.12 149 ASP A C 1
ATOM 1192 O O . ASP A 1 149 ? -13.710 -18.157 43.560 1.00 90.12 149 ASP A O 1
ATOM 1196 N N . LEU A 1 150 ? -11.611 -18.622 44.203 1.00 88.50 150 LEU A N 1
ATOM 1197 C CA . LEU A 1 150 ? -11.787 -20.069 44.180 1.00 88.50 150 LEU A CA 1
ATOM 1198 C C . LEU A 1 150 ? -12.844 -20.553 45.183 1.00 88.50 150 LEU A C 1
ATOM 1200 O O . LEU A 1 150 ? -13.421 -21.617 44.954 1.00 88.50 150 LEU A O 1
ATOM 1204 N N . ALA A 1 151 ? -13.129 -19.815 46.261 1.00 87.88 151 ALA A N 1
ATOM 1205 C CA . ALA A 1 151 ? -14.143 -20.220 47.236 1.00 87.88 151 ALA A CA 1
ATOM 1206 C C . ALA A 1 151 ? -15.562 -20.162 46.646 1.00 87.88 151 ALA A C 1
ATOM 1208 O O . ALA A 1 151 ? -16.388 -21.015 46.958 1.00 87.88 151 ALA A O 1
ATOM 1209 N N . ASN A 1 152 ? -15.809 -19.193 45.761 1.00 88.75 152 ASN A N 1
ATOM 1210 C CA . ASN A 1 152 ? -17.106 -18.969 45.120 1.00 88.75 152 ASN A CA 1
ATOM 1211 C C . ASN A 1 152 ? -17.185 -19.540 43.690 1.00 88.75 152 ASN A C 1
ATOM 1213 O O . ASN A 1 152 ? -18.263 -19.609 43.109 1.00 88.75 152 ASN A O 1
ATOM 1217 N N . CYS A 1 153 ? -16.060 -19.952 43.095 1.00 91.31 153 CYS A N 1
ATOM 1218 C CA . CYS A 1 153 ? -16.032 -20.492 41.736 1.00 91.31 153 CYS A CA 1
ATOM 1219 C C . CYS A 1 153 ? -16.654 -21.897 41.662 1.00 91.31 153 CYS A C 1
ATOM 1221 O O . CYS A 1 153 ? -16.102 -22.861 42.201 1.00 91.31 153 CYS A O 1
ATOM 1223 N N . ASP A 1 154 ? -17.759 -22.015 40.921 1.00 91.75 154 ASP A N 1
ATOM 1224 C CA . ASP A 1 154 ? -18.516 -23.256 40.725 1.00 91.75 154 ASP A CA 1
ATOM 1225 C C . ASP A 1 154 ? -18.094 -24.074 39.478 1.00 91.75 154 ASP A C 1
ATOM 1227 O O . ASP A 1 154 ? -18.549 -25.201 39.262 1.00 91.75 154 ASP A O 1
ATOM 1231 N N . GLY A 1 155 ? -17.182 -23.535 38.664 1.00 92.38 155 GLY A N 1
ATOM 1232 C CA . GLY A 1 155 ? -16.663 -24.195 37.468 1.00 92.38 155 GLY A CA 1
ATOM 1233 C C . GLY A 1 155 ? -17.652 -24.286 36.294 1.00 92.38 155 GLY A C 1
ATOM 1234 O O . GLY A 1 155 ? -17.438 -25.115 35.411 1.00 92.38 155 GLY A O 1
ATOM 1235 N N . CYS A 1 156 ? -18.705 -23.456 36.242 1.00 92.50 156 CYS A N 1
ATOM 1236 C CA . CYS A 1 156 ? -19.776 -23.516 35.225 1.00 92.50 156 CYS A CA 1
ATOM 1237 C C . CYS A 1 156 ? -19.404 -23.098 33.788 1.00 92.50 156 CYS A C 1
ATOM 1239 O O . CYS A 1 156 ? -20.270 -23.111 32.913 1.00 92.50 156 CYS A O 1
ATOM 1241 N N . THR A 1 157 ? -18.157 -22.680 33.544 1.00 94.06 157 THR A N 1
ATOM 1242 C CA . THR A 1 157 ? -17.592 -22.297 32.229 1.00 94.06 157 THR A CA 1
ATOM 1243 C C . THR A 1 157 ? -18.234 -21.086 31.533 1.00 94.06 157 THR A C 1
ATOM 1245 O O . THR A 1 157 ? -17.862 -20.749 30.406 1.00 94.06 157 THR A O 1
ATOM 1248 N N . LEU A 1 158 ? -19.180 -20.388 32.176 1.00 94.44 158 LEU A N 1
ATOM 1249 C CA . LEU A 1 158 ? -19.836 -19.220 31.579 1.00 94.44 158 LEU A CA 1
ATOM 1250 C C . LEU A 1 158 ? -18.838 -18.099 31.285 1.00 94.44 158 LEU A C 1
ATOM 1252 O O . LEU A 1 158 ? -18.902 -17.521 30.210 1.00 94.44 158 LEU A O 1
ATOM 1256 N N . CYS A 1 159 ? -17.902 -17.825 32.195 1.00 94.62 159 CYS A N 1
ATOM 1257 C CA . CYS A 1 159 ? -16.892 -16.781 32.023 1.00 94.62 159 CYS A CA 1
ATOM 1258 C C . CYS A 1 159 ? -15.910 -17.054 30.871 1.00 94.62 159 CYS A C 1
ATOM 1260 O O . CYS A 1 159 ? -15.491 -16.106 30.218 1.00 94.62 159 CYS A O 1
ATOM 1262 N N . GLU A 1 160 ? -15.572 -18.316 30.594 1.00 95.56 160 GLU A N 1
ATOM 1263 C CA . GLU A 1 160 ? -14.748 -18.718 29.443 1.00 95.56 160 GLU A CA 1
ATOM 1264 C C . GLU A 1 160 ? -15.495 -18.476 28.129 1.00 95.56 160 GLU A C 1
ATOM 1266 O O . GLU A 1 160 ? -15.001 -17.775 27.243 1.00 95.56 160 GLU A O 1
ATOM 1271 N N . ARG A 1 161 ? -16.727 -18.995 28.026 1.00 93.56 161 ARG A N 1
ATOM 1272 C CA . ARG A 1 161 ? -17.582 -18.797 26.844 1.00 93.56 161 ARG A CA 1
ATOM 1273 C C . ARG A 1 161 ? -17.868 -17.320 26.602 1.00 93.56 161 ARG A C 1
ATOM 1275 O O . ARG A 1 161 ? -17.944 -16.874 25.457 1.00 93.56 161 ARG A O 1
ATOM 1282 N N . ASP A 1 162 ? -18.042 -16.596 27.698 1.00 93.50 162 ASP A N 1
ATOM 1283 C CA . ASP A 1 162 ? -18.291 -15.177 27.731 1.00 93.50 162 ASP A CA 1
ATOM 1284 C C . ASP A 1 162 ? -16.968 -14.393 27.980 1.00 93.50 162 ASP A C 1
ATOM 1286 O O . ASP A 1 162 ? -16.944 -13.384 28.683 1.00 93.50 162 ASP A O 1
ATOM 1290 N N . CYS A 1 163 ? -15.828 -14.806 27.419 1.00 93.44 163 CYS A N 1
ATOM 1291 C CA . CYS A 1 163 ? -14.641 -13.948 27.354 1.00 93.44 163 CYS A CA 1
ATOM 1292 C C . CYS A 1 163 ? -14.405 -13.496 25.909 1.00 93.44 163 CYS A C 1
ATOM 1294 O O . CYS A 1 163 ? -13.922 -14.284 25.094 1.00 93.44 163 CYS A O 1
ATOM 1296 N N . PRO A 1 164 ? -14.670 -12.224 25.559 1.00 90.06 164 PRO A N 1
ATOM 1297 C CA . PRO A 1 164 ? -14.518 -11.781 24.178 1.00 90.06 164 PRO A CA 1
ATOM 1298 C C . PRO A 1 164 ? -13.048 -11.717 23.736 1.00 90.06 164 PRO A C 1
ATOM 1300 O O . PRO A 1 164 ? -12.773 -11.624 22.545 1.00 90.06 164 PRO A O 1
ATOM 1303 N N . TYR A 1 165 ? -12.102 -11.795 24.678 1.00 90.69 165 TYR A N 1
ATOM 1304 C CA . TYR A 1 165 ? -10.654 -11.774 24.448 1.00 90.69 165 TYR A CA 1
ATOM 1305 C C . TYR A 1 165 ? -10.001 -13.157 24.524 1.00 90.69 165 TYR A C 1
ATOM 1307 O O . TYR A 1 165 ? -8.791 -13.242 24.338 1.00 90.69 165 TYR A O 1
ATOM 1315 N N . LEU A 1 166 ? -10.778 -14.218 24.790 1.00 92.00 166 LEU A N 1
ATOM 1316 C CA . LEU A 1 166 ? -10.265 -15.578 25.012 1.00 92.00 166 LEU A CA 1
ATOM 1317 C C . LEU A 1 166 ? -9.177 -15.637 26.102 1.00 92.00 166 LEU A C 1
ATOM 1319 O O . LEU A 1 166 ? -8.260 -16.444 26.037 1.00 92.00 166 LEU A O 1
ATOM 1323 N N . ALA A 1 167 ? -9.282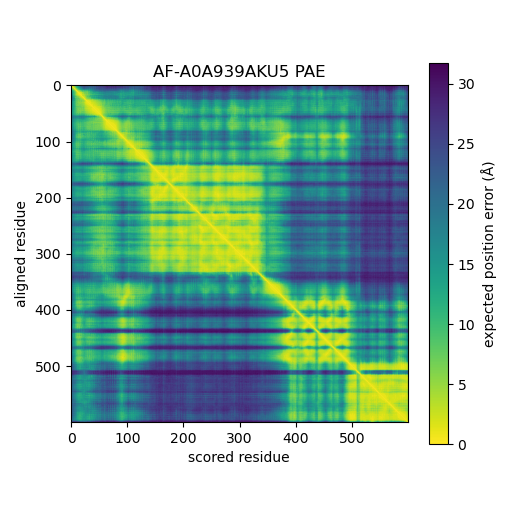 -14.758 27.100 1.00 94.00 167 ALA A N 1
ATOM 1324 C CA . ALA A 1 167 ? -8.333 -14.644 28.205 1.00 94.00 167 ALA A CA 1
ATOM 1325 C C . ALA A 1 167 ? -8.616 -15.625 29.351 1.00 94.00 167 ALA A C 1
ATOM 1327 O O . ALA A 1 167 ? -7.910 -15.596 30.349 1.00 94.00 167 ALA A O 1
ATOM 1328 N N . ILE A 1 168 ? -9.683 -16.421 29.260 1.00 95.31 168 ILE A N 1
ATOM 1329 C CA . ILE A 1 168 ? -10.110 -17.336 30.318 1.00 95.31 168 ILE A CA 1
ATOM 1330 C C . ILE A 1 168 ? -10.132 -18.744 29.745 1.00 95.31 168 ILE A C 1
ATOM 1332 O O . ILE A 1 168 ? -10.721 -18.948 28.686 1.00 95.31 168 ILE A O 1
ATOM 1336 N N . GLN A 1 169 ? -9.534 -19.687 30.465 1.00 95.69 169 GLN A N 1
ATOM 1337 C CA . GLN A 1 169 ? -9.593 -21.112 30.170 1.00 95.69 169 GLN A CA 1
ATOM 1338 C C . GLN A 1 169 ? -10.076 -21.876 31.402 1.00 95.69 169 GLN A C 1
ATOM 1340 O O . GLN A 1 169 ? -9.719 -21.543 32.532 1.00 95.69 169 GLN A O 1
ATOM 1345 N N . MET A 1 170 ? -10.871 -22.923 31.199 1.00 95.12 170 MET A N 1
ATOM 1346 C CA . MET A 1 170 ? -11.243 -23.827 32.287 1.00 95.12 170 MET A CA 1
ATOM 1347 C C . MET A 1 170 ? -10.186 -24.921 32.457 1.00 95.12 170 MET A C 1
ATOM 1349 O O . MET A 1 170 ? -9.995 -25.763 31.578 1.00 95.12 170 MET A O 1
ATOM 1353 N N . ILE A 1 171 ? -9.512 -24.930 33.607 1.00 94.19 171 ILE A N 1
ATOM 1354 C CA . ILE A 1 171 ? -8.476 -25.915 33.946 1.00 94.19 171 ILE A CA 1
ATOM 1355 C C . ILE A 1 171 ? -8.925 -26.800 35.114 1.00 94.19 171 ILE A C 1
ATOM 1357 O O . ILE A 1 171 ? -9.796 -26.397 35.892 1.00 94.19 171 ILE A O 1
ATOM 1361 N N . PRO A 1 172 ? -8.357 -28.008 35.277 1.00 92.69 172 PRO A N 1
ATOM 1362 C CA . PRO A 1 172 ? -8.547 -28.789 36.491 1.00 92.69 172 PRO A CA 1
ATOM 1363 C C . PRO A 1 172 ? -8.166 -27.977 37.729 1.00 92.69 172 PRO A C 1
ATOM 1365 O O . PRO A 1 172 ? -7.150 -27.283 37.745 1.00 92.69 172 PRO A O 1
ATOM 1368 N N . ARG A 1 173 ? -8.998 -28.060 38.765 1.00 89.69 173 ARG A N 1
ATOM 1369 C CA . ARG A 1 173 ? -8.836 -27.256 39.974 1.00 89.69 173 ARG A CA 1
ATOM 1370 C C . ARG A 1 173 ? -7.538 -27.602 40.714 1.00 89.69 173 ARG A C 1
ATOM 1372 O O . ARG A 1 173 ? -7.229 -28.777 40.909 1.00 89.69 173 ARG A O 1
ATOM 1379 N N . THR A 1 174 ? -6.790 -26.585 41.143 1.00 86.19 174 THR A N 1
ATOM 1380 C CA . THR A 1 174 ? -5.435 -26.749 41.707 1.00 86.19 174 THR A CA 1
ATOM 1381 C C . THR A 1 174 ? -5.422 -27.202 43.165 1.00 86.19 174 THR A C 1
ATOM 1383 O O . THR A 1 174 ? -4.451 -27.806 43.609 1.00 86.19 174 THR A O 1
ATOM 1386 N N . ASP A 1 175 ? -6.484 -26.917 43.919 1.00 84.75 175 ASP A N 1
ATOM 1387 C CA . ASP A 1 175 ? -6.611 -27.258 45.346 1.00 84.75 175 ASP A CA 1
ATOM 1388 C C . ASP A 1 175 ? -7.249 -28.645 45.594 1.00 84.75 175 ASP A C 1
ATOM 1390 O O . ASP A 1 175 ? -7.387 -29.070 46.739 1.00 84.75 175 ASP A O 1
ATOM 1394 N N . GLY A 1 176 ? -7.654 -29.357 44.533 1.00 79.19 176 GLY A N 1
ATOM 1395 C CA . GLY A 1 176 ? -8.319 -30.662 44.615 1.00 79.19 176 GLY A CA 1
ATOM 1396 C C . GLY A 1 176 ? -9.738 -30.641 45.204 1.00 79.19 176 GLY A C 1
ATOM 1397 O O . GLY A 1 176 ? -10.345 -31.706 45.355 1.00 79.19 176 GLY A O 1
ATOM 1398 N N . ALA A 1 177 ? -10.287 -29.466 45.527 1.00 83.38 177 ALA A N 1
ATOM 1399 C CA . ALA A 1 177 ? -11.647 -29.324 46.029 1.00 83.38 177 ALA A CA 1
ATOM 1400 C C . ALA A 1 177 ? -12.683 -29.530 44.907 1.00 83.38 177 ALA A C 1
ATOM 1402 O O . ALA A 1 177 ? -12.362 -29.629 43.722 1.00 83.38 177 ALA A O 1
ATOM 1403 N N . ARG A 1 178 ? -13.966 -29.620 45.277 1.00 83.12 178 ARG A N 1
ATOM 1404 C CA . ARG A 1 178 ? -15.058 -29.475 44.304 1.00 83.12 178 ARG A CA 1
ATOM 1405 C C . ARG A 1 178 ? -15.372 -27.987 44.143 1.00 83.12 178 ARG A C 1
ATOM 1407 O O . ARG A 1 178 ? -15.353 -27.291 45.156 1.00 83.12 178 ARG A O 1
ATOM 1414 N N . PRO A 1 179 ? -15.698 -27.522 42.925 1.00 84.06 179 PRO A N 1
ATOM 1415 C CA . PRO A 1 179 ? -15.876 -28.265 41.666 1.00 84.06 179 PRO A CA 1
ATOM 1416 C C . PRO A 1 179 ? -14.562 -28.661 40.977 1.00 84.06 179 PRO A C 1
ATOM 1418 O O . PRO A 1 179 ? -13.512 -28.108 41.255 1.00 84.06 179 PRO A O 1
ATOM 1421 N N . LYS A 1 180 ? -14.622 -29.632 40.052 1.00 87.38 180 LYS A N 1
ATOM 1422 C CA . LYS A 1 180 ? -13.427 -30.214 39.398 1.00 87.38 180 LYS A CA 1
ATOM 1423 C C . LYS A 1 180 ? -12.641 -29.235 38.518 1.00 87.38 180 LYS A C 1
ATOM 1425 O O . LYS A 1 180 ? -11.478 -29.506 38.229 1.00 87.38 180 LYS A O 1
ATOM 1430 N N . PHE A 1 181 ? -13.272 -28.156 38.066 1.00 91.62 181 PHE A N 1
ATOM 1431 C CA . PHE A 1 181 ? -12.671 -27.161 37.186 1.00 91.62 181 PHE A CA 1
ATOM 1432 C C . PHE A 1 181 ? -12.668 -25.791 37.861 1.00 91.62 181 PHE A C 1
ATOM 1434 O O . PHE A 1 181 ? -13.588 -25.470 38.614 1.00 91.62 181 PHE A O 1
ATOM 1441 N N . GLN A 1 182 ? -11.657 -24.986 37.553 1.00 93.25 182 GLN A N 1
ATOM 1442 C CA . GLN A 1 182 ? -11.582 -23.571 37.901 1.00 93.25 182 GLN A CA 1
ATOM 1443 C C . GLN A 1 182 ? -11.315 -22.744 36.647 1.00 93.25 182 GLN A C 1
ATOM 1445 O O . GLN A 1 182 ? -10.717 -23.235 35.688 1.00 93.25 182 GLN A O 1
ATOM 1450 N N . ALA A 1 183 ? -11.751 -21.489 36.670 1.00 94.69 183 ALA A N 1
ATOM 1451 C CA . ALA A 1 183 ? -11.326 -20.522 35.674 1.00 94.69 183 ALA A CA 1
ATOM 1452 C C . ALA A 1 183 ? -9.867 -20.131 35.945 1.00 94.69 183 ALA A C 1
ATOM 1454 O O . ALA A 1 183 ? -9.507 -19.818 37.079 1.00 94.69 183 ALA A O 1
ATOM 1455 N N . ASP A 1 184 ? -9.048 -20.143 34.905 1.00 94.44 184 ASP A N 1
ATOM 1456 C CA . ASP A 1 184 ? -7.705 -19.576 34.888 1.00 94.44 184 ASP A CA 1
ATOM 1457 C C . ASP A 1 184 ? -7.682 -18.403 33.911 1.00 94.44 184 ASP A C 1
ATOM 1459 O O . ASP A 1 184 ? -8.301 -18.466 32.847 1.00 94.44 184 ASP A O 1
ATOM 1463 N N . ILE A 1 185 ? -7.040 -17.306 34.306 1.00 94.38 185 ILE A N 1
ATOM 1464 C CA . ILE A 1 185 ? -7.085 -16.037 33.574 1.00 94.38 185 ILE A CA 1
ATOM 1465 C C . ILE A 1 185 ? -5.680 -15.698 33.104 1.00 94.38 185 ILE A C 1
ATOM 1467 O O . ILE A 1 185 ? -4.808 -15.437 33.928 1.00 94.38 185 ILE A O 1
ATOM 1471 N N . ASP A 1 186 ? -5.490 -15.616 31.788 1.00 93.88 186 ASP A N 1
ATOM 1472 C CA . ASP A 1 186 ? -4.253 -15.150 31.169 1.00 93.88 186 ASP A CA 1
ATOM 1473 C C . ASP A 1 186 ? -4.158 -13.611 31.263 1.00 93.88 186 ASP A C 1
ATOM 1475 O O . ASP A 1 186 ? -4.897 -12.886 30.575 1.00 93.88 186 ASP A O 1
ATOM 1479 N N . PRO A 1 187 ? -3.232 -13.060 32.076 1.00 91.25 187 PRO A N 1
ATOM 1480 C CA . PRO A 1 187 ? -3.093 -11.616 32.241 1.00 91.25 187 PRO A CA 1
ATOM 1481 C C . PRO A 1 187 ? -2.603 -10.899 30.977 1.00 91.25 187 PRO A C 1
ATOM 1483 O O . PRO A 1 187 ? -2.736 -9.680 30.892 1.00 91.25 187 PRO A O 1
ATOM 1486 N N . SER A 1 188 ? -2.017 -11.618 30.013 1.00 89.81 188 SER A N 1
ATOM 1487 C CA . SER A 1 188 ? -1.525 -11.040 28.757 1.00 89.81 188 SER A CA 1
ATOM 1488 C C . SER A 1 188 ? -2.647 -10.741 27.757 1.00 89.81 188 SER A C 1
ATOM 1490 O O . SER A 1 188 ? -2.496 -9.857 26.913 1.00 89.81 188 SER A O 1
ATOM 1492 N N . LEU A 1 189 ? -3.787 -11.428 27.887 1.00 89.88 189 LEU A N 1
ATOM 1493 C CA . LEU A 1 189 ? -4.974 -11.257 27.043 1.00 89.88 189 LEU A CA 1
ATOM 1494 C C . LEU A 1 189 ? -6.086 -10.456 27.742 1.00 89.88 189 LEU A C 1
ATOM 1496 O O . LEU A 1 189 ? -6.943 -9.861 27.083 1.00 89.88 189 LEU A O 1
ATOM 1500 N N . CYS A 1 190 ? -6.099 -10.434 29.077 1.00 91.56 190 CYS A N 1
ATOM 1501 C CA . CYS A 1 190 ? -7.125 -9.758 29.864 1.00 91.56 190 CYS A CA 1
ATOM 1502 C C . CYS A 1 190 ? -7.007 -8.225 29.792 1.00 91.56 190 CYS A C 1
ATOM 1504 O O . CYS A 1 190 ? -6.115 -7.622 30.382 1.00 91.56 190 CYS A O 1
ATOM 1506 N N . VAL A 1 191 ? -7.995 -7.569 29.178 1.00 90.50 191 VAL A N 1
ATOM 1507 C CA . VAL A 1 191 ? -8.095 -6.093 29.140 1.00 90.50 191 VAL A CA 1
ATOM 1508 C C . VAL A 1 191 ? -8.913 -5.495 30.291 1.00 90.50 191 VAL A C 1
ATOM 1510 O O . VAL A 1 191 ? -9.230 -4.312 30.279 1.00 90.50 191 VAL A O 1
ATOM 1513 N N . SER A 1 192 ? -9.295 -6.306 31.281 1.00 91.88 192 SER A N 1
ATOM 1514 C CA . SER A 1 192 ? -10.068 -5.868 32.456 1.00 91.88 192 SER A CA 1
ATOM 1515 C C . SER A 1 192 ? -11.425 -5.234 32.115 1.00 91.88 192 SER A C 1
ATOM 1517 O O . SER A 1 192 ? -11.881 -4.331 32.798 1.00 91.88 192 SER A O 1
ATOM 1519 N N . CYS A 1 193 ? -12.111 -5.726 31.077 1.00 92.62 193 CYS A N 1
ATOM 1520 C CA . CYS A 1 193 ? -13.421 -5.204 30.658 1.00 92.62 193 CYS A CA 1
ATOM 1521 C C . CYS A 1 193 ? -14.589 -5.569 31.598 1.00 92.62 193 CYS A C 1
ATOM 1523 O O . CYS A 1 193 ? -15.671 -4.994 31.493 1.00 92.62 193 CYS A O 1
ATOM 1525 N N . GLY A 1 194 ? -14.404 -6.562 32.475 1.00 93.12 194 GLY A N 1
ATOM 1526 C CA . GLY A 1 194 ? -15.411 -7.015 33.438 1.00 93.12 194 GLY A CA 1
ATOM 1527 C C . GLY A 1 194 ? -16.568 -7.838 32.859 1.00 93.12 194 GLY A C 1
ATOM 1528 O O . GLY A 1 194 ? -17.465 -8.210 33.600 1.00 93.12 194 GLY A O 1
ATOM 1529 N N . VAL A 1 195 ? -16.577 -8.188 31.570 1.00 94.38 195 VAL A N 1
ATOM 1530 C CA . VAL A 1 195 ? -17.678 -8.977 30.972 1.00 94.38 195 VAL A CA 1
ATOM 1531 C C . VAL A 1 195 ? -17.865 -10.340 31.659 1.00 94.38 195 VAL A C 1
ATOM 1533 O O . VAL A 1 195 ? -18.993 -10.780 31.891 1.00 94.38 195 VAL A O 1
ATOM 1536 N N . CYS A 1 196 ? -16.767 -10.989 32.050 1.00 94.56 196 CYS A N 1
ATOM 1537 C CA . CYS A 1 196 ? -16.795 -12.248 32.789 1.00 94.56 196 CYS A CA 1
ATOM 1538 C C . CYS A 1 196 ? -17.448 -12.105 34.177 1.00 94.56 196 CYS A C 1
ATOM 1540 O O . CYS A 1 196 ? -18.181 -13.004 34.580 1.00 94.56 196 CYS A O 1
ATOM 1542 N N . ILE A 1 197 ? -17.278 -10.959 34.851 1.00 93.12 197 ILE A N 1
ATOM 1543 C CA . ILE A 1 197 ? -17.935 -10.642 36.130 1.00 93.12 197 ILE A CA 1
ATOM 1544 C C . ILE A 1 197 ? -19.455 -10.708 35.963 1.00 93.12 197 ILE A C 1
ATOM 1546 O O . ILE A 1 197 ? -20.121 -11.438 36.688 1.00 93.12 197 ILE A O 1
ATOM 1550 N N . GLY A 1 198 ? -20.008 -10.026 34.954 1.00 92.25 198 GLY A N 1
ATOM 1551 C CA . GLY A 1 198 ? -21.453 -10.049 34.694 1.00 92.25 198 GLY A CA 1
ATOM 1552 C C . GLY A 1 198 ? -21.981 -11.396 34.186 1.00 92.25 198 GLY A C 1
ATOM 1553 O O . GLY A 1 198 ? -23.192 -11.610 34.155 1.00 92.25 198 GLY A O 1
ATOM 1554 N N . SER A 1 199 ? -21.083 -12.301 33.787 1.00 94.44 199 SER A N 1
ATOM 1555 C CA . SER A 1 199 ? -21.408 -13.669 33.358 1.00 94.44 199 SER A CA 1
ATOM 1556 C C . SER A 1 199 ? -21.444 -14.655 34.525 1.00 94.44 199 SER A C 1
ATOM 1558 O O . SER A 1 199 ? -22.065 -15.710 34.407 1.00 94.44 199 SER A O 1
ATOM 1560 N N . CYS A 1 200 ? -20.758 -14.340 35.629 1.00 92.50 200 CYS A N 1
ATOM 1561 C CA . CYS A 1 200 ? -20.640 -15.214 36.785 1.00 92.50 200 CYS A CA 1
ATOM 1562 C C . CYS A 1 200 ? -21.889 -15.082 37.674 1.00 92.50 200 CYS A C 1
ATOM 1564 O O . CYS A 1 200 ? -22.158 -13.989 38.176 1.00 92.50 200 CYS A O 1
ATOM 1566 N N . PRO A 1 201 ? -22.673 -16.158 37.867 1.00 87.06 201 PRO A N 1
ATOM 1567 C CA . PRO A 1 201 ? -23.853 -16.116 38.730 1.00 87.06 201 PRO A CA 1
ATOM 1568 C C . PRO A 1 201 ? -23.488 -15.989 40.216 1.00 87.06 201 PRO A C 1
ATOM 1570 O O . PRO A 1 201 ? -24.233 -15.352 40.956 1.00 87.06 201 PRO A O 1
ATOM 1573 N N . ASP A 1 202 ? -22.333 -16.527 40.618 1.00 86.62 202 ASP A N 1
ATOM 1574 C CA . ASP A 1 202 ? -21.872 -16.586 42.013 1.00 86.62 202 ASP A CA 1
ATOM 1575 C C . ASP A 1 202 ? -20.897 -15.455 42.387 1.00 86.62 202 ASP A C 1
ATOM 1577 O O . ASP A 1 202 ? -20.280 -15.491 43.447 1.00 86.62 202 ASP A O 1
ATOM 1581 N N . ASN A 1 203 ? -20.721 -14.451 41.516 1.00 86.31 203 ASN A N 1
ATOM 1582 C CA . ASN A 1 203 ? -19.810 -13.312 41.719 1.00 86.31 203 ASN A CA 1
ATOM 1583 C C . ASN A 1 203 ? -18.354 -13.696 42.073 1.00 86.31 203 ASN A C 1
ATOM 1585 O O . ASN A 1 203 ? -17.632 -12.918 42.691 1.00 86.31 203 ASN A O 1
ATOM 1589 N N . ALA A 1 204 ? -17.876 -14.856 41.620 1.00 90.38 204 ALA A N 1
ATOM 1590 C CA . ALA A 1 204 ? -16.537 -15.381 41.899 1.00 90.38 204 ALA A CA 1
ATOM 1591 C C . ALA A 1 204 ? -15.380 -14.657 41.171 1.00 90.38 204 ALA A C 1
ATOM 1593 O O . ALA A 1 204 ? -14.278 -15.194 41.077 1.00 90.38 204 ALA A O 1
ATOM 1594 N N . LEU A 1 205 ? -15.613 -13.478 40.586 1.00 91.75 205 LEU A N 1
ATOM 1595 C CA . LEU A 1 205 ? -14.639 -12.741 39.774 1.00 91.75 205 LEU A CA 1
ATOM 1596 C C . LEU A 1 205 ? -14.556 -11.285 40.231 1.00 91.75 205 LEU A C 1
ATOM 1598 O O . LEU A 1 205 ? -15.587 -10.633 40.373 1.00 91.75 205 LEU A O 1
ATOM 1602 N N . THR A 1 206 ? -13.343 -10.753 40.401 1.00 89.31 206 THR A N 1
ATOM 1603 C CA . THR A 1 206 ? -13.098 -9.396 40.929 1.00 89.31 206 THR A CA 1
ATOM 1604 C C . THR A 1 206 ? -12.078 -8.614 40.103 1.00 89.31 206 THR A C 1
ATOM 1606 O O . THR A 1 206 ? -11.262 -9.189 39.383 1.00 89.31 206 THR A O 1
ATOM 1609 N N . PHE A 1 207 ? -12.088 -7.281 40.220 1.00 86.62 207 PHE A N 1
ATOM 1610 C CA . PHE A 1 207 ? -11.029 -6.432 39.665 1.00 86.62 207 PHE A CA 1
ATOM 1611 C C . PHE A 1 207 ? -9.829 -6.401 40.605 1.00 86.62 207 PHE A C 1
ATOM 1613 O O . PHE A 1 207 ? -9.870 -5.720 41.631 1.00 86.62 207 PHE A O 1
ATOM 1620 N N . GLY A 1 208 ? -8.754 -7.123 40.275 1.00 81.38 208 GLY A N 1
ATOM 1621 C CA . GLY A 1 208 ? -7.652 -7.303 41.217 1.00 81.38 208 GLY A CA 1
ATOM 1622 C C . GLY A 1 208 ? -8.180 -7.776 42.578 1.00 81.38 208 GLY A C 1
ATOM 1623 O O . GLY A 1 208 ? -8.938 -8.741 42.648 1.00 81.38 208 GLY A O 1
ATOM 1624 N N . ASP A 1 209 ? -7.826 -7.058 43.642 1.00 76.12 209 ASP A N 1
ATOM 1625 C CA . ASP A 1 209 ? -8.243 -7.355 45.021 1.00 76.12 209 ASP A CA 1
ATOM 1626 C C . ASP A 1 209 ? -9.479 -6.555 45.484 1.00 76.12 209 ASP A C 1
ATOM 1628 O O . ASP A 1 209 ? -9.744 -6.460 46.680 1.00 76.12 209 ASP A O 1
ATOM 1632 N N . ILE A 1 210 ? -10.231 -5.943 44.558 1.00 76.44 210 ILE A N 1
ATOM 1633 C CA . ILE A 1 210 ? -11.407 -5.124 44.882 1.00 76.44 210 ILE A CA 1
ATOM 1634 C C . ILE A 1 210 ? -12.666 -6.011 44.901 1.00 76.44 210 ILE A C 1
ATOM 1636 O O . ILE A 1 210 ? -13.121 -6.426 43.829 1.00 76.44 210 ILE A O 1
ATOM 1640 N N . PRO A 1 211 ? -13.272 -6.283 46.074 1.00 70.94 211 PRO A N 1
ATOM 1641 C CA . PRO A 1 211 ? -14.540 -7.000 46.144 1.00 70.94 211 PRO A CA 1
ATOM 1642 C C . PRO A 1 211 ? -15.667 -6.155 45.538 1.00 70.94 211 PRO A C 1
ATOM 1644 O O . PRO A 1 211 ? -15.754 -4.947 45.767 1.00 70.94 211 PRO A O 1
ATOM 1647 N N . LEU A 1 212 ? -16.549 -6.794 44.770 1.00 73.75 212 LEU A N 1
ATOM 1648 C CA . LEU A 1 212 ? -17.620 -6.110 44.036 1.00 73.75 212 LEU A CA 1
ATOM 1649 C C . LEU A 1 212 ? -18.905 -5.937 44.854 1.00 73.75 212 LEU A C 1
ATOM 1651 O O . LEU A 1 212 ? -19.635 -4.970 44.645 1.00 73.75 212 LEU A O 1
ATOM 1655 N N . ASP A 1 213 ? -19.170 -6.824 45.814 1.00 74.19 213 ASP A N 1
ATOM 1656 C CA . ASP A 1 213 ? -20.391 -6.777 46.628 1.00 74.19 213 ASP A CA 1
ATOM 1657 C C . ASP A 1 213 ? -20.604 -5.436 47.357 1.00 74.19 213 ASP A C 1
ATOM 1659 O O . ASP A 1 213 ? -21.729 -4.927 47.340 1.00 74.19 213 ASP A O 1
ATOM 1663 N N . PRO A 1 214 ? -19.575 -4.792 47.954 1.00 75.38 214 PRO A N 1
ATOM 1664 C CA . PRO A 1 214 ? -19.743 -3.477 48.573 1.00 75.38 214 PRO A CA 1
ATOM 1665 C C . PRO A 1 214 ? -20.155 -2.392 47.573 1.00 75.38 214 PRO A C 1
ATOM 1667 O O . PRO A 1 214 ? -20.927 -1.495 47.920 1.00 75.38 214 PRO A O 1
ATOM 1670 N N . MET A 1 215 ? -19.672 -2.477 46.330 1.00 73.25 215 MET A N 1
ATOM 1671 C CA . MET A 1 215 ? -20.004 -1.525 45.272 1.00 73.25 215 MET A CA 1
ATOM 1672 C C . MET A 1 215 ? -21.488 -1.630 44.908 1.00 73.25 215 MET A C 1
ATOM 1674 O O . MET A 1 215 ? -22.200 -0.626 44.929 1.00 73.25 215 MET A O 1
ATOM 1678 N N . TRP A 1 216 ? -21.984 -2.851 44.695 1.00 81.06 216 TRP A N 1
ATOM 1679 C CA . TRP A 1 216 ? -23.394 -3.104 44.385 1.00 81.06 216 TRP A CA 1
ATOM 1680 C C . TRP A 1 216 ? -24.325 -2.759 45.536 1.00 81.06 216 TRP A C 1
ATOM 1682 O O . TRP A 1 216 ? -25.343 -2.097 45.337 1.00 81.06 216 TRP A O 1
ATOM 1692 N N . LYS A 1 217 ? -23.947 -3.133 46.760 1.00 83.50 217 LYS A N 1
ATOM 1693 C CA . LYS A 1 217 ? -24.724 -2.811 47.955 1.00 83.50 217 LYS A CA 1
ATOM 1694 C C . LYS A 1 217 ? -24.866 -1.301 48.140 1.00 83.50 217 LYS A C 1
ATOM 1696 O O . LYS A 1 217 ? -25.951 -0.836 48.467 1.00 83.50 217 LYS A O 1
ATOM 1701 N N . THR A 1 218 ? -23.810 -0.535 47.867 1.00 82.56 218 THR A N 1
ATOM 1702 C CA . THR A 1 218 ? -23.854 0.934 47.935 1.00 82.56 218 THR A CA 1
ATOM 1703 C C . THR A 1 218 ? -24.851 1.512 46.933 1.00 82.56 218 THR A C 1
ATOM 1705 O O . THR A 1 218 ? -25.651 2.370 47.304 1.00 82.56 218 THR A O 1
ATOM 1708 N N . THR A 1 219 ? -24.858 1.021 45.689 1.00 79.81 219 THR A N 1
ATOM 1709 C CA . THR A 1 219 ? -25.855 1.416 44.683 1.00 79.81 219 THR A CA 1
ATOM 1710 C C . THR A 1 219 ? -27.277 1.124 45.165 1.00 79.81 219 THR A C 1
ATOM 1712 O O . THR A 1 219 ? -28.126 2.011 45.129 1.00 79.81 219 THR A O 1
ATOM 1715 N N . LEU A 1 220 ? -27.541 -0.084 45.673 1.00 85.50 220 LEU A N 1
ATOM 1716 C CA . LEU A 1 220 ? -28.874 -0.473 46.152 1.00 85.50 220 LEU A CA 1
ATOM 1717 C C . LEU A 1 220 ? -29.337 0.364 47.356 1.00 85.50 220 LEU A C 1
ATOM 1719 O O . LEU A 1 220 ? -30.493 0.782 47.400 1.00 85.50 220 LEU A O 1
ATOM 1723 N N . THR A 1 221 ? -28.439 0.673 48.297 1.00 85.06 221 THR A N 1
ATOM 1724 C CA . THR A 1 221 ? -28.736 1.574 49.423 1.00 85.06 221 THR A CA 1
ATOM 1725 C C . THR A 1 221 ? -29.086 2.981 48.937 1.00 85.06 221 THR A C 1
ATOM 1727 O O . THR A 1 221 ? -30.046 3.580 49.410 1.00 85.06 221 THR A O 1
ATOM 1730 N N . GLN A 1 222 ? -28.364 3.514 47.947 1.00 82.06 222 GLN A N 1
ATOM 1731 C CA . GLN A 1 222 ? -28.683 4.833 47.395 1.00 82.06 222 GLN A CA 1
ATOM 1732 C C . GLN A 1 222 ? -30.043 4.860 46.690 1.00 82.06 222 GLN A C 1
ATOM 1734 O O . GLN A 1 222 ? -30.751 5.864 46.784 1.00 82.06 222 GLN A O 1
ATOM 1739 N N . VAL A 1 223 ? -30.419 3.770 46.014 1.00 84.44 223 VAL A N 1
ATOM 1740 C CA . VAL A 1 223 ? -31.735 3.631 45.375 1.00 84.44 223 VAL A CA 1
ATOM 1741 C C . VAL A 1 223 ? -32.854 3.700 46.413 1.00 84.44 223 VAL A C 1
ATOM 1743 O O . VAL A 1 223 ? -33.805 4.465 46.221 1.00 84.44 223 VAL A O 1
ATOM 1746 N N . SER A 1 224 ? -32.715 2.975 47.527 1.00 82.31 224 SER A N 1
ATOM 1747 C CA . SER A 1 224 ? -33.739 2.930 48.575 1.00 82.31 224 SER A CA 1
ATOM 1748 C C . SER A 1 224 ? -33.821 4.231 49.387 1.00 82.31 224 SER A C 1
ATOM 1750 O O . SER A 1 224 ? -34.921 4.731 49.633 1.00 82.31 224 SER A O 1
ATOM 1752 N N . GLU A 1 225 ? -32.684 4.836 49.753 1.00 83.00 225 GLU A N 1
ATOM 1753 C CA . GLU A 1 225 ? -32.632 6.040 50.597 1.00 83.00 225 GLU A CA 1
ATOM 1754 C C . GLU A 1 225 ? -33.039 7.318 49.854 1.00 83.00 225 GLU A C 1
ATOM 1756 O O . GLU A 1 225 ? -33.775 8.150 50.392 1.00 83.00 225 GLU A O 1
ATOM 1761 N N . LYS A 1 226 ? -32.579 7.497 48.608 1.00 77.31 226 LYS A N 1
ATOM 1762 C CA . LYS A 1 226 ? -32.793 8.742 47.847 1.00 77.31 226 LYS A CA 1
ATOM 1763 C C . LYS A 1 226 ? -34.085 8.749 47.029 1.00 77.31 226 LYS A C 1
ATOM 1765 O O . LYS A 1 226 ? -34.336 9.718 46.316 1.00 77.31 226 LYS A O 1
ATOM 1770 N N . LYS A 1 227 ? -34.913 7.699 47.132 1.00 72.44 227 LYS A N 1
ATOM 1771 C CA . LYS A 1 227 ? -36.136 7.505 46.326 1.00 72.44 227 LYS A CA 1
ATOM 1772 C C . LYS A 1 227 ? -35.869 7.674 44.824 1.00 72.44 227 LYS A C 1
ATOM 1774 O O . LYS A 1 227 ? -36.625 8.347 44.118 1.00 72.44 227 LYS A O 1
ATOM 1779 N N . ILE A 1 228 ? -34.774 7.082 44.350 1.00 77.44 228 ILE A N 1
ATOM 1780 C CA . ILE A 1 228 ? -34.406 7.112 42.934 1.00 77.44 228 ILE A CA 1
ATOM 1781 C C . ILE A 1 228 ? -35.496 6.409 42.126 1.00 77.44 228 ILE A C 1
ATOM 1783 O O . ILE A 1 228 ? -35.886 5.286 42.435 1.00 77.44 228 ILE A O 1
ATOM 1787 N N . ILE A 1 229 ? -35.991 7.070 41.079 1.00 81.88 229 ILE A N 1
ATOM 1788 C CA . ILE A 1 229 ? -37.064 6.526 40.238 1.00 81.88 229 ILE A CA 1
ATOM 1789 C C . ILE A 1 229 ? -36.470 5.634 39.148 1.00 81.88 229 ILE A C 1
ATOM 1791 O O . ILE A 1 229 ? -37.036 4.582 38.848 1.00 81.88 229 ILE A O 1
ATOM 1795 N N . LYS A 1 230 ? -35.326 6.044 38.588 1.00 90.00 230 LYS A N 1
ATOM 1796 C CA . LYS A 1 230 ? -34.682 5.393 37.451 1.00 90.00 230 LYS A CA 1
ATOM 1797 C C . LYS A 1 230 ? -33.217 5.069 37.731 1.00 90.00 230 LYS A C 1
ATOM 1799 O O . LYS A 1 230 ? -32.450 5.950 38.115 1.00 90.00 230 LYS A O 1
ATOM 1804 N N . VAL A 1 231 ? -32.811 3.825 37.491 1.00 92.06 231 VAL A N 1
ATOM 1805 C CA . VAL A 1 231 ? -31.406 3.393 37.587 1.00 92.06 231 VAL A CA 1
ATOM 1806 C C . VAL A 1 231 ? -30.872 3.111 36.192 1.00 92.06 231 VAL A C 1
ATOM 1808 O O . VAL A 1 231 ? -31.462 2.340 35.440 1.00 92.06 231 VAL A O 1
ATOM 1811 N N . VAL A 1 232 ? -29.752 3.734 35.839 1.00 93.19 232 VAL A N 1
ATOM 1812 C CA . VAL A 1 232 ? -29.137 3.606 34.517 1.00 93.19 232 VAL A CA 1
ATOM 1813 C C . VAL A 1 232 ? -27.744 3.019 34.658 1.00 93.19 232 VAL A C 1
ATOM 1815 O O . VAL A 1 232 ? -26.843 3.672 35.176 1.00 93.19 232 VAL A O 1
ATOM 1818 N N . PHE A 1 233 ? -27.540 1.811 34.149 1.00 94.00 233 PHE A N 1
ATOM 1819 C CA . PHE A 1 233 ? -26.211 1.230 33.999 1.00 94.00 233 PHE A CA 1
ATOM 1820 C C . PHE A 1 233 ? -25.624 1.661 32.659 1.00 94.00 233 PHE A C 1
ATOM 1822 O O . PHE A 1 233 ? -26.288 1.553 31.625 1.00 94.00 233 PHE A O 1
ATOM 1829 N N . THR A 1 234 ? -24.381 2.139 32.661 1.00 94.38 234 THR A N 1
ATOM 1830 C CA . THR A 1 234 ? -23.715 2.613 31.443 1.00 94.38 234 THR A CA 1
ATOM 1831 C C . THR A 1 234 ? -22.247 2.214 31.403 1.00 94.38 234 THR A C 1
ATOM 1833 O O . THR A 1 234 ? -21.610 2.114 32.446 1.00 94.38 234 THR A O 1
ATOM 1836 N N . CYS A 1 235 ? -21.679 1.998 30.214 1.00 93.31 235 CYS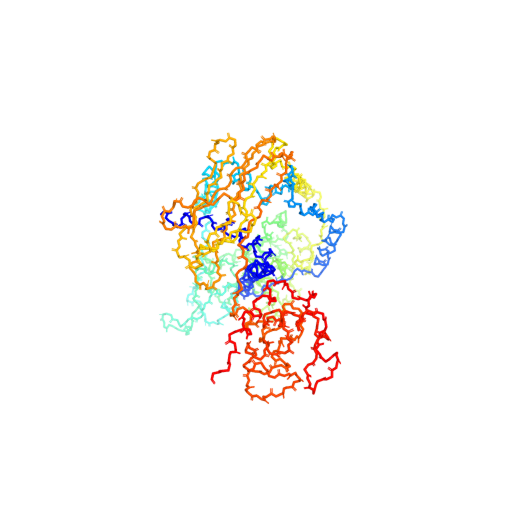 A N 1
ATOM 1837 C CA . CYS A 1 235 ? -20.238 1.749 30.096 1.00 93.31 235 CYS A CA 1
ATOM 1838 C C . CYS A 1 235 ? -19.406 3.030 30.297 1.00 93.31 235 CYS A C 1
ATOM 1840 O O . CYS A 1 235 ? -19.913 4.146 30.153 1.00 93.31 235 CYS A O 1
ATOM 1842 N N . GLU A 1 236 ? -18.113 2.867 30.577 1.00 91.62 236 GLU A N 1
ATOM 1843 C CA . GLU A 1 236 ? -17.176 3.950 30.886 1.00 91.62 236 GLU A CA 1
ATOM 1844 C C . GLU A 1 236 ? -17.054 4.934 29.724 1.00 91.62 236 GLU A C 1
ATOM 1846 O O . GLU A 1 236 ? -17.043 6.142 29.931 1.00 91.62 236 GLU A O 1
ATOM 1851 N N . ARG A 1 237 ? -17.085 4.429 28.485 1.00 90.06 237 ARG A N 1
ATOM 1852 C CA . ARG A 1 237 ? -17.050 5.253 27.274 1.00 90.06 237 ARG A CA 1
ATOM 1853 C C . ARG A 1 237 ? -18.243 6.213 27.229 1.00 90.06 237 ARG A C 1
ATOM 1855 O O . ARG A 1 237 ? -18.073 7.395 26.948 1.00 90.06 237 ARG A O 1
ATOM 1862 N N . HIS A 1 238 ? -19.446 5.745 27.555 1.00 90.94 238 HIS A N 1
ATOM 1863 C CA . HIS A 1 238 ? -20.631 6.606 27.647 1.00 90.94 238 HIS A CA 1
ATOM 1864 C C . HIS A 1 238 ? -20.574 7.528 28.860 1.00 90.94 238 HIS A C 1
ATOM 1866 O O . HIS A 1 238 ? -20.950 8.692 28.743 1.00 90.94 238 HIS A O 1
ATOM 1872 N N . ALA A 1 239 ? -20.060 7.051 29.996 1.00 91.06 239 ALA A N 1
ATOM 1873 C CA . ALA A 1 239 ? -19.869 7.877 31.184 1.00 91.06 239 ALA A CA 1
ATOM 1874 C C . ALA A 1 239 ? -18.941 9.071 30.908 1.00 91.06 239 ALA A C 1
ATOM 1876 O O . ALA A 1 239 ? -19.264 10.198 31.277 1.00 91.06 239 ALA A O 1
ATOM 1877 N N . MET A 1 240 ? -17.835 8.838 30.198 1.00 87.62 240 MET A N 1
ATOM 1878 C CA . MET A 1 240 ? -16.840 9.862 29.881 1.00 87.62 240 MET A CA 1
ATOM 1879 C C . MET A 1 240 ? -17.275 10.810 28.758 1.00 87.62 240 MET A C 1
ATOM 1881 O O . MET A 1 240 ? -16.964 11.997 28.818 1.00 87.62 240 MET A O 1
ATOM 1885 N N . HIS A 1 241 ? -17.976 10.315 27.732 1.00 85.19 241 HIS A N 1
ATOM 1886 C CA . HIS A 1 241 ? -18.249 11.099 26.518 1.00 85.19 241 HIS A CA 1
ATOM 1887 C C . HIS A 1 241 ? -19.707 11.541 26.338 1.00 85.19 241 HIS A C 1
ATOM 1889 O O . HIS A 1 241 ? -19.968 12.427 25.526 1.00 85.19 241 HIS A O 1
ATOM 1895 N N . GLY A 1 242 ? -20.654 10.918 27.041 1.00 83.50 242 GLY A N 1
ATOM 1896 C CA . GLY A 1 242 ? -22.085 11.044 26.755 1.00 83.50 242 GLY A CA 1
ATOM 1897 C C . GLY A 1 242 ? -22.940 11.566 27.896 1.00 83.50 242 GLY A C 1
ATOM 1898 O O . GLY A 1 242 ? -23.837 12.375 27.669 1.00 83.50 242 GLY A O 1
ATOM 1899 N N . VAL A 1 243 ? -22.675 11.110 29.122 1.00 87.69 243 VAL A N 1
ATOM 1900 C CA . VAL A 1 243 ? -23.552 11.374 30.272 1.00 87.69 243 VAL A CA 1
ATOM 1901 C C . VAL A 1 243 ? -23.674 12.871 30.575 1.00 87.69 243 VAL A C 1
ATOM 1903 O O . VAL A 1 243 ? -24.783 13.373 30.752 1.00 87.69 243 VAL A O 1
ATOM 1906 N N . GLY A 1 244 ? -22.556 13.601 30.621 1.00 85.88 244 GLY A N 1
ATOM 1907 C CA . GLY A 1 244 ? -22.555 15.050 30.839 1.00 85.88 244 GLY A CA 1
ATOM 1908 C C . GLY A 1 244 ? -23.385 15.480 32.058 1.00 85.88 244 GLY A C 1
ATOM 1909 O O . GLY A 1 244 ? -23.200 14.978 33.165 1.00 85.88 244 GLY A O 1
ATOM 1910 N N . THR A 1 245 ? -24.327 16.406 31.855 1.00 83.88 245 THR A N 1
ATOM 1911 C CA . THR A 1 245 ? -25.184 16.954 32.923 1.00 83.88 245 THR A CA 1
ATOM 1912 C C . THR A 1 245 ? -26.192 15.953 33.491 1.00 83.88 245 THR A C 1
ATOM 1914 O O . THR A 1 245 ? -26.707 16.188 34.584 1.00 83.88 245 THR A O 1
ATOM 1917 N N . HIS A 1 246 ? -26.444 14.826 32.814 1.00 85.50 246 HIS A N 1
ATOM 1918 C CA . HIS A 1 246 ? -27.361 13.790 33.300 1.00 85.50 246 HIS A CA 1
ATOM 1919 C C . HIS A 1 246 ? -26.859 13.091 34.572 1.00 85.50 246 HIS A C 1
ATOM 1921 O O . HIS A 1 246 ? -27.661 12.493 35.279 1.00 85.50 246 HIS A O 1
ATOM 1927 N N . PHE A 1 247 ? -25.563 13.196 34.901 1.00 84.81 247 PHE A N 1
ATOM 1928 C CA . PHE A 1 247 ? -25.003 12.618 36.130 1.00 84.81 247 PHE A CA 1
ATOM 1929 C C . PHE A 1 247 ? -25.605 13.219 37.412 1.00 84.81 247 PHE A C 1
ATOM 1931 O O . PHE A 1 247 ? -25.624 12.564 38.448 1.00 84.81 247 PHE A O 1
ATOM 1938 N N . ASN A 1 248 ? -26.112 14.455 37.339 1.00 84.19 248 ASN A N 1
ATOM 1939 C CA . ASN A 1 248 ? -26.628 15.205 38.487 1.00 84.19 248 ASN A CA 1
ATOM 1940 C C . ASN A 1 248 ? -28.166 15.236 38.560 1.00 84.19 248 ASN A C 1
ATOM 1942 O O . ASN A 1 248 ? -28.721 16.039 39.310 1.00 84.19 248 ASN A O 1
ATOM 1946 N N . ASP A 1 249 ? -28.865 14.417 37.771 1.00 85.56 249 ASP A N 1
ATOM 1947 C CA . ASP A 1 249 ? -30.328 14.349 37.809 1.00 85.56 249 ASP A CA 1
ATOM 1948 C C . ASP A 1 249 ? -30.807 13.725 39.141 1.00 85.56 249 ASP A C 1
ATOM 1950 O O . ASP A 1 249 ? -30.458 12.584 39.442 1.00 85.56 249 ASP A O 1
ATOM 1954 N N . PRO A 1 250 ? -31.621 14.428 39.954 1.00 81.88 250 PRO A N 1
ATOM 1955 C CA . PRO A 1 250 ? -32.074 13.929 41.253 1.00 81.88 250 PRO A CA 1
ATOM 1956 C C . PRO A 1 250 ? -32.981 12.690 41.173 1.00 81.88 250 PRO A C 1
ATOM 1958 O O . PRO A 1 250 ? -33.145 12.000 42.179 1.00 81.88 250 PRO A O 1
ATOM 1961 N N . HIS A 1 251 ? -33.578 12.396 40.014 1.00 84.94 251 HIS A N 1
ATOM 1962 C CA . HIS A 1 251 ? -34.475 11.248 39.832 1.00 84.94 251 HIS A CA 1
ATOM 1963 C C . HIS A 1 251 ? -33.817 10.051 39.137 1.00 84.94 251 HIS A C 1
ATOM 1965 O O . HIS A 1 251 ? -34.414 8.967 39.111 1.00 84.94 251 HIS A O 1
ATOM 1971 N N . THR A 1 252 ? -32.595 10.230 38.627 1.00 88.62 252 THR A N 1
ATOM 1972 C CA . THR A 1 252 ? -31.855 9.222 37.869 1.00 88.62 252 THR A CA 1
ATOM 1973 C C . THR A 1 252 ? -30.521 8.926 38.546 1.00 88.62 252 THR A C 1
ATOM 1975 O O . THR A 1 252 ? -29.685 9.808 38.704 1.00 88.62 252 THR A O 1
ATOM 1978 N N . HIS A 1 253 ? -30.267 7.664 38.885 1.00 90.56 253 HIS A N 1
ATOM 1979 C CA . HIS A 1 253 ? -28.955 7.235 39.365 1.00 90.56 253 HIS A CA 1
ATOM 1980 C C . HIS A 1 253 ? -28.181 6.528 38.251 1.00 90.56 253 HIS A C 1
ATOM 1982 O O . HIS A 1 253 ? -28.604 5.475 37.773 1.00 90.56 253 HIS A O 1
ATOM 1988 N N . ILE A 1 254 ? -27.056 7.112 37.831 1.00 90.81 254 ILE A N 1
ATOM 1989 C CA . ILE A 1 254 ? -26.204 6.569 36.768 1.00 90.81 254 ILE A CA 1
ATOM 1990 C C . ILE A 1 254 ? -25.042 5.791 37.389 1.00 90.81 254 ILE A C 1
ATOM 1992 O O . ILE A 1 254 ? -24.256 6.343 38.156 1.00 90.81 254 ILE A O 1
ATOM 1996 N N . VAL A 1 255 ? -24.917 4.520 37.013 1.00 91.00 255 VAL A N 1
ATOM 1997 C CA . VAL A 1 255 ? -23.880 3.596 37.477 1.00 91.00 255 VAL A CA 1
ATOM 1998 C C . VAL A 1 255 ? -22.897 3.340 36.329 1.00 91.00 255 VAL A C 1
ATOM 2000 O O . VAL A 1 255 ? -23.233 2.604 35.393 1.00 91.00 255 VAL A O 1
ATOM 2003 N N . PRO A 1 256 ? -21.699 3.951 36.355 1.00 90.88 256 PRO A N 1
ATOM 2004 C CA . PRO A 1 256 ? -20.672 3.690 35.359 1.00 90.88 256 PRO A CA 1
ATOM 2005 C C . PRO A 1 256 ? -20.006 2.328 35.605 1.00 90.88 256 PRO A C 1
ATOM 2007 O O . PRO A 1 256 ? -19.635 1.990 36.726 1.00 90.88 256 PRO A O 1
ATOM 2010 N N . LEU A 1 257 ? -19.834 1.562 34.533 1.00 91.62 257 LEU A N 1
ATOM 2011 C CA . LEU A 1 257 ? -19.192 0.248 34.488 1.00 91.62 257 LEU A CA 1
ATOM 2012 C C . LEU A 1 257 ? -18.061 0.273 33.460 1.00 91.62 257 LEU A C 1
ATOM 2014 O O . LEU A 1 257 ? -18.183 0.978 32.467 1.00 91.62 257 LEU A O 1
ATOM 2018 N N . THR A 1 258 ? -17.021 -0.551 33.586 1.00 90.69 258 THR A N 1
ATOM 2019 C CA . THR A 1 258 ? -15.985 -0.648 32.532 1.00 90.69 258 THR A CA 1
ATOM 2020 C C . THR A 1 258 ? -16.592 -1.079 31.189 1.00 90.69 258 THR A C 1
ATOM 2022 O O . THR A 1 258 ? -16.365 -0.483 30.138 1.00 90.69 258 THR A O 1
ATOM 2025 N N . CYS A 1 259 ? -17.480 -2.071 31.223 1.00 93.12 259 CYS A N 1
ATOM 2026 C CA . CYS A 1 259 ? -18.314 -2.475 30.097 1.00 93.12 259 CYS A CA 1
ATOM 2027 C C . CYS A 1 259 ? -19.762 -2.630 30.556 1.00 93.12 259 CYS A C 1
ATOM 2029 O O . CYS A 1 259 ? -20.021 -2.994 31.697 1.00 93.12 259 CYS A O 1
ATOM 2031 N N . ILE A 1 260 ? -20.720 -2.443 29.649 1.00 94.25 260 ILE A N 1
AT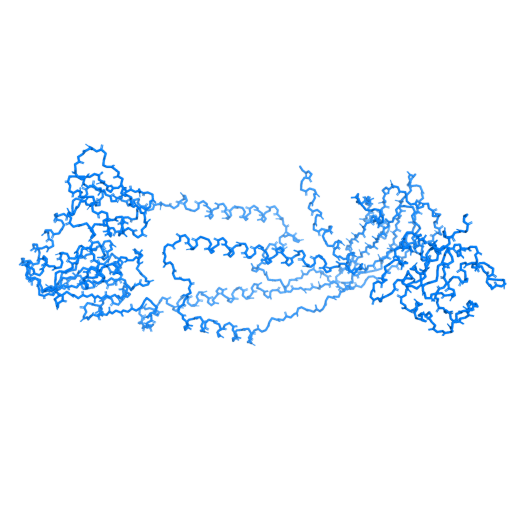OM 2032 C CA . ILE A 1 260 ? -22.136 -2.649 29.964 1.00 94.25 260 ILE A CA 1
ATOM 2033 C C . ILE A 1 260 ? -22.447 -4.098 30.381 1.00 94.25 260 ILE A C 1
ATOM 2035 O O . ILE A 1 260 ? -23.237 -4.307 31.293 1.00 94.25 260 ILE A O 1
ATOM 2039 N N . ALA A 1 261 ? -21.767 -5.095 29.798 1.00 94.12 261 ALA A N 1
ATOM 2040 C CA . ALA A 1 261 ? -21.920 -6.508 30.173 1.00 94.12 261 ALA A CA 1
ATOM 2041 C C . ALA A 1 261 ? -21.193 -6.909 31.463 1.00 94.12 261 ALA A C 1
ATOM 2043 O O . ALA A 1 261 ? -21.236 -8.081 31.840 1.00 94.12 261 ALA A O 1
ATOM 2044 N N . MET A 1 262 ? -20.532 -5.965 32.138 1.00 93.44 262 MET A N 1
ATOM 2045 C CA . MET A 1 262 ? -20.067 -6.183 33.505 1.00 93.44 262 MET A CA 1
ATOM 2046 C C . MET A 1 262 ? -21.242 -6.306 34.477 1.00 93.44 262 MET A C 1
ATOM 2048 O O . MET A 1 262 ? -21.138 -7.012 35.478 1.00 93.44 262 MET A O 1
ATOM 2052 N N . ALA A 1 263 ? -22.370 -5.658 34.180 1.00 91.25 263 ALA A N 1
ATOM 2053 C CA . ALA A 1 263 ? -23.578 -5.852 34.959 1.00 91.25 263 ALA A CA 1
ATOM 2054 C C . ALA A 1 263 ? -24.119 -7.271 34.750 1.00 91.25 263 ALA A C 1
ATOM 2056 O O . ALA A 1 263 ? -24.395 -7.700 33.627 1.00 91.25 263 ALA A O 1
ATOM 2057 N N . ASN A 1 264 ? -24.314 -7.986 35.856 1.00 90.50 264 ASN A N 1
ATOM 2058 C CA . ASN A 1 264 ? -25.114 -9.199 35.847 1.00 90.50 264 ASN A CA 1
ATOM 2059 C C . ASN A 1 264 ? -26.590 -8.819 35.627 1.00 90.50 264 ASN A C 1
ATOM 2061 O O . ASN A 1 264 ? -27.075 -7.835 36.187 1.00 90.50 264 ASN A O 1
ATOM 2065 N N . SER A 1 265 ? -27.319 -9.612 34.839 1.00 86.38 265 SER A N 1
ATOM 2066 C CA . SER A 1 265 ? -28.764 -9.436 34.618 1.00 86.38 265 SER A CA 1
ATOM 2067 C C . SER A 1 265 ? -29.582 -9.366 35.920 1.00 86.38 265 SER A C 1
ATOM 2069 O O . SER A 1 265 ? -30.600 -8.675 35.971 1.00 86.38 265 SER A O 1
ATOM 2071 N N . SER A 1 266 ? -29.122 -10.021 36.994 1.00 88.19 266 SER A N 1
ATOM 2072 C CA . SER A 1 266 ? -29.773 -10.001 38.307 1.00 88.19 266 SER A CA 1
ATOM 2073 C C . SER A 1 266 ? -29.745 -8.627 38.982 1.00 88.19 266 SER A C 1
ATOM 2075 O O . SER A 1 266 ? -30.647 -8.333 39.762 1.00 88.19 266 SER A O 1
ATOM 2077 N N . LEU A 1 267 ? -28.777 -7.758 38.661 1.00 87.19 267 LEU A N 1
ATOM 2078 C CA . LEU A 1 267 ? -28.683 -6.413 39.245 1.00 87.19 267 LEU A CA 1
ATOM 2079 C C . LEU A 1 267 ? -29.893 -5.551 38.884 1.00 87.19 267 LEU A C 1
ATOM 2081 O O . LEU A 1 267 ? -30.329 -4.738 39.695 1.00 87.19 267 LEU A O 1
ATOM 2085 N N . ALA A 1 268 ? -30.471 -5.754 37.697 1.00 89.44 268 ALA A N 1
ATOM 2086 C CA . ALA A 1 268 ? -31.695 -5.064 37.310 1.00 89.44 268 ALA A CA 1
ATOM 2087 C C . ALA A 1 268 ? -32.869 -5.463 38.210 1.00 89.44 268 ALA A C 1
ATOM 2089 O O . ALA A 1 268 ? -33.584 -4.600 38.712 1.00 89.44 268 ALA A O 1
ATOM 2090 N N . ALA A 1 269 ? -33.020 -6.765 38.470 1.00 89.75 269 ALA A N 1
ATOM 2091 C CA . ALA A 1 269 ? -34.030 -7.271 39.392 1.00 89.75 269 ALA A CA 1
ATOM 2092 C C . ALA A 1 269 ? -33.804 -6.743 40.818 1.00 89.75 269 ALA A C 1
ATOM 2094 O O . ALA A 1 269 ? -34.740 -6.239 41.429 1.00 89.75 269 ALA A O 1
ATOM 2095 N N . GLN A 1 270 ? -32.563 -6.767 41.315 1.00 89.81 270 GLN A N 1
ATOM 2096 C CA . GLN A 1 270 ? -32.222 -6.254 42.648 1.00 89.81 270 GLN A CA 1
ATOM 2097 C C . GLN A 1 270 ? -32.506 -4.751 42.787 1.00 89.81 270 GLN A C 1
ATOM 2099 O O . GLN A 1 270 ? -33.006 -4.316 43.820 1.00 89.81 270 GLN A O 1
ATOM 2104 N N . ALA A 1 271 ? -32.226 -3.950 41.754 1.00 90.19 271 ALA A N 1
ATOM 2105 C CA . ALA A 1 271 ? -32.524 -2.519 41.761 1.00 90.19 271 ALA A CA 1
ATOM 2106 C C . ALA A 1 271 ? -34.038 -2.241 41.798 1.00 90.19 271 ALA A C 1
ATOM 2108 O O . ALA A 1 271 ? -34.478 -1.361 42.540 1.00 90.19 271 ALA A O 1
ATOM 2109 N N . LEU A 1 272 ? -34.836 -3.006 41.043 1.00 90.50 272 LEU A N 1
ATOM 2110 C CA . LEU A 1 272 ? -36.302 -2.923 41.073 1.00 90.50 272 LEU A CA 1
ATOM 2111 C C . LEU A 1 272 ? -36.857 -3.344 42.442 1.00 90.50 272 LEU A C 1
ATOM 2113 O O . LEU A 1 272 ? -37.689 -2.644 43.014 1.00 90.50 272 LEU A O 1
ATOM 2117 N N . GLU A 1 273 ? -36.353 -4.443 43.008 1.00 90.69 273 GLU A N 1
ATOM 2118 C CA . GLU A 1 273 ? -36.726 -4.924 44.346 1.00 90.69 273 GLU A CA 1
ATOM 2119 C C . GLU A 1 273 ? -36.333 -3.929 45.456 1.00 90.69 273 GLU A C 1
ATOM 2121 O O . GLU A 1 273 ? -37.063 -3.782 46.436 1.00 90.69 273 GLU A O 1
ATOM 2126 N N . ALA A 1 274 ? -35.230 -3.190 45.286 1.00 89.31 274 ALA A N 1
ATOM 2127 C CA . ALA A 1 274 ? -34.798 -2.128 46.199 1.00 89.31 274 ALA A CA 1
ATOM 2128 C C . ALA A 1 274 ? -35.634 -0.832 46.103 1.00 89.31 274 ALA A C 1
ATOM 2130 O O . ALA A 1 274 ? -35.457 0.065 46.931 1.00 89.31 274 ALA A O 1
ATOM 2131 N N . GLY A 1 275 ? -36.545 -0.726 45.127 1.00 89.00 275 GLY A N 1
ATOM 2132 C CA . GLY A 1 275 ? -37.501 0.380 45.001 1.00 89.00 275 GLY A CA 1
ATOM 2133 C C . GLY A 1 275 ? -37.385 1.226 43.730 1.00 89.00 275 GLY A C 1
ATOM 2134 O O . GLY A 1 275 ? -38.129 2.203 43.601 1.00 89.00 275 GLY A O 1
ATOM 2135 N N . ALA A 1 276 ? -36.502 0.881 42.785 1.00 90.56 276 ALA A N 1
ATOM 2136 C CA . ALA A 1 276 ? -36.485 1.536 41.476 1.00 90.56 276 ALA A CA 1
ATOM 2137 C C . ALA A 1 276 ? -37.778 1.229 40.697 1.00 90.56 276 ALA A C 1
ATOM 2139 O O . ALA A 1 276 ? -38.300 0.117 40.756 1.00 90.56 276 ALA A O 1
ATOM 2140 N N . ARG A 1 277 ? -38.292 2.202 39.932 1.00 89.00 277 ARG A N 1
ATOM 2141 C CA . ARG A 1 277 ? -39.457 1.992 39.045 1.00 89.00 277 ARG A CA 1
ATOM 2142 C C . ARG A 1 277 ? -39.058 1.586 37.631 1.00 89.00 277 ARG A C 1
ATOM 2144 O O . ARG A 1 277 ? -39.850 0.951 36.947 1.00 89.00 277 ARG A O 1
ATOM 2151 N N . ASP A 1 278 ? -37.867 2.001 37.211 1.00 88.62 278 ASP A N 1
ATOM 2152 C CA . ASP A 1 278 ? -37.335 1.823 35.863 1.00 88.62 278 ASP A CA 1
ATOM 2153 C C . ASP A 1 278 ? -35.842 1.487 35.944 1.00 88.62 278 ASP A C 1
ATOM 2155 O O . ASP A 1 278 ? -35.089 2.158 36.662 1.00 88.62 278 ASP A O 1
ATOM 2159 N N . VAL A 1 279 ? -35.401 0.465 35.210 1.00 92.69 279 VAL A N 1
ATOM 2160 C CA . VAL A 1 279 ? -33.975 0.149 35.058 1.00 92.69 279 VAL A CA 1
ATOM 2161 C C . VAL A 1 279 ? -33.610 0.161 33.585 1.00 92.69 279 VAL A C 1
ATOM 2163 O O . VAL A 1 279 ? -34.273 -0.470 32.765 1.00 92.69 279 VAL A O 1
ATOM 2166 N N . GLN A 1 280 ? -32.516 0.838 33.243 1.00 93.19 280 GLN A N 1
ATOM 2167 C CA . GLN A 1 280 ? -32.051 0.931 31.868 1.00 93.19 280 GLN A CA 1
ATOM 2168 C C . GLN A 1 280 ? -30.570 0.576 31.723 1.00 93.19 280 GLN A C 1
ATOM 2170 O O . GLN A 1 280 ? -29.729 1.049 32.483 1.00 93.19 280 GLN A O 1
ATOM 2175 N N . PHE A 1 281 ? -30.244 -0.207 30.697 1.00 93.50 281 PHE A N 1
ATOM 2176 C CA . PHE A 1 281 ? -28.875 -0.451 30.250 1.00 93.50 281 PHE A CA 1
ATOM 2177 C C . PHE A 1 281 ? -28.590 0.383 29.010 1.00 93.50 281 PHE A C 1
ATOM 2179 O O . PHE A 1 281 ? -29.254 0.219 27.986 1.00 93.50 281 PHE A O 1
ATOM 2186 N N . ILE A 1 282 ? -27.602 1.269 29.099 1.00 93.25 282 ILE A N 1
ATOM 2187 C CA . ILE A 1 282 ? -27.164 2.111 27.989 1.00 93.25 282 ILE A CA 1
ATOM 2188 C C . ILE A 1 282 ? -25.737 1.728 27.617 1.00 93.25 282 ILE A C 1
ATOM 2190 O O . ILE A 1 282 ? -24.829 1.759 28.442 1.00 93.25 282 ILE A O 1
ATOM 2194 N N . GLY A 1 283 ? -25.517 1.359 26.363 1.00 92.12 283 GLY A N 1
ATOM 2195 C CA . GLY A 1 283 ? -24.190 0.993 25.887 1.00 92.12 283 GLY A CA 1
ATOM 2196 C C . GLY A 1 283 ? -23.942 1.422 24.456 1.00 92.12 283 GLY A C 1
ATOM 2197 O O . GLY A 1 283 ? -24.798 2.011 23.794 1.00 92.12 283 GLY A O 1
ATOM 2198 N N . CYS A 1 284 ? -22.748 1.092 23.974 1.00 89.62 284 CYS A N 1
ATOM 2199 C CA . CYS A 1 284 ? -22.374 1.302 22.585 1.00 89.62 284 CYS A CA 1
ATOM 2200 C C . CYS A 1 284 ? -23.312 0.579 21.608 1.00 89.62 284 CYS A C 1
ATOM 2202 O O . CYS A 1 284 ? -23.920 -0.432 21.975 1.00 89.62 284 CYS A O 1
ATOM 2204 N N . PRO A 1 285 ? -23.374 1.026 20.343 1.00 85.12 285 PRO A N 1
ATOM 2205 C CA . PRO A 1 285 ? -24.039 0.289 19.275 1.00 85.12 285 PRO A CA 1
ATOM 2206 C C . PRO A 1 285 ? -23.403 -1.098 19.070 1.00 85.12 285 PRO A C 1
ATOM 2208 O O . PRO A 1 285 ? -22.190 -1.222 19.273 1.00 85.12 285 PRO A O 1
ATOM 2211 N N . PRO A 1 286 ? -24.158 -2.127 18.629 1.00 78.06 286 PRO A N 1
ATOM 2212 C CA . PRO A 1 286 ? -23.668 -3.505 18.442 1.00 78.06 286 PRO A CA 1
ATOM 2213 C C . PRO A 1 286 ? -22.350 -3.638 17.670 1.00 78.06 286 PRO A C 1
ATOM 2215 O O . PRO A 1 286 ? -21.583 -4.556 17.920 1.00 78.06 286 PRO A O 1
ATOM 2218 N N . GLU A 1 287 ? -22.063 -2.708 16.761 1.00 75.25 287 GLU A N 1
ATOM 2219 C CA . GLU A 1 287 ? -20.890 -2.757 15.878 1.00 75.25 287 GLU A CA 1
ATOM 2220 C C . GLU A 1 287 ? -19.746 -1.805 16.291 1.00 75.25 287 GLU A C 1
ATOM 2222 O O . GLU A 1 287 ? -18.716 -1.795 15.629 1.00 75.25 287 GLU A O 1
ATOM 2227 N N . ASP A 1 288 ? -19.898 -1.033 17.378 1.00 80.62 288 ASP A N 1
ATOM 2228 C CA . ASP A 1 288 ? -18.875 -0.108 17.920 1.00 80.62 288 ASP A CA 1
ATOM 2229 C C . ASP A 1 288 ? -18.745 -0.249 19.451 1.00 80.62 288 ASP A C 1
ATOM 2231 O O . ASP A 1 288 ? -18.564 0.712 20.206 1.00 80.62 288 ASP A O 1
ATOM 2235 N N . CYS A 1 289 ? -18.893 -1.470 19.966 1.00 86.12 289 CYS A N 1
ATOM 2236 C CA . CYS A 1 289 ? -18.597 -1.715 21.371 1.00 86.12 289 CYS A CA 1
ATOM 2237 C C . CYS A 1 289 ? -17.083 -1.707 21.599 1.00 86.12 289 CYS A C 1
ATOM 2239 O O . CYS A 1 289 ? -16.350 -2.489 20.999 1.00 86.12 289 CYS A O 1
ATOM 2241 N N . ALA A 1 290 ? -16.621 -0.877 22.540 1.00 86.38 290 ALA A N 1
ATOM 2242 C CA . ALA A 1 290 ? -15.205 -0.812 22.916 1.00 86.38 290 ALA A CA 1
ATOM 2243 C C . ALA A 1 290 ? -14.664 -2.159 23.436 1.00 86.38 290 ALA A C 1
ATOM 2245 O O . ALA A 1 290 ? -13.485 -2.458 23.287 1.00 86.38 290 ALA A O 1
ATOM 2246 N N . ASN A 1 291 ? -15.548 -2.985 24.004 1.00 89.25 291 ASN A N 1
ATOM 2247 C CA . ASN A 1 291 ? -15.226 -4.289 24.575 1.00 89.25 291 ASN A CA 1
ATOM 2248 C C . ASN A 1 291 ? -15.835 -5.443 23.751 1.00 89.25 291 ASN A C 1
ATOM 2250 O O . ASN A 1 291 ? -16.399 -6.384 24.312 1.00 89.25 291 ASN A O 1
ATOM 2254 N N . ARG A 1 292 ? -15.737 -5.336 22.415 1.00 88.19 292 ARG A N 1
ATOM 2255 C CA . ARG A 1 292 ? -16.162 -6.320 21.397 1.00 88.19 292 ARG A CA 1
ATOM 2256 C C . ARG A 1 292 ? -17.655 -6.681 21.444 1.00 88.19 292 ARG A C 1
ATOM 2258 O O . ARG A 1 292 ? -18.455 -5.965 20.863 1.00 88.19 292 ARG A O 1
ATOM 2265 N N . GLU A 1 293 ? -18.059 -7.770 22.094 1.00 87.56 293 GLU A N 1
ATOM 2266 C CA . GLU A 1 293 ? -19.452 -8.243 22.098 1.00 87.56 293 GLU A CA 1
ATOM 2267 C C . GLU A 1 293 ? -20.225 -7.912 23.387 1.00 87.56 293 GLU A C 1
ATOM 2269 O O . GLU A 1 293 ? -21.353 -8.371 23.568 1.00 87.56 293 GLU A O 1
ATOM 2274 N N . GLY A 1 294 ? -19.651 -7.118 24.298 1.00 90.75 294 GLY A N 1
ATOM 2275 C CA . GLY A 1 294 ? -20.254 -6.873 25.612 1.00 90.75 294 GLY A CA 1
ATOM 2276 C C . GLY A 1 294 ? -21.692 -6.331 25.566 1.00 90.75 294 GLY A C 1
ATOM 2277 O O . GLY A 1 294 ? -22.553 -6.768 26.319 1.00 90.75 294 GLY A O 1
ATOM 2278 N N . ASN A 1 295 ? -22.010 -5.417 24.655 1.00 90.88 295 ASN A N 1
ATOM 2279 C CA . ASN A 1 295 ? -23.392 -4.953 24.484 1.00 90.88 295 ASN A CA 1
ATOM 2280 C C . ASN A 1 295 ? -24.336 -6.036 23.943 1.00 90.88 295 ASN A C 1
ATOM 2282 O O . ASN A 1 295 ? -25.436 -6.178 24.465 1.00 90.88 295 ASN A O 1
ATOM 2286 N N . ALA A 1 296 ? -23.905 -6.812 22.947 1.00 90.19 296 ALA A N 1
ATOM 2287 C CA . ALA A 1 296 ? -24.697 -7.897 22.377 1.00 90.19 296 ALA A CA 1
ATOM 2288 C C . ALA A 1 296 ? -25.041 -8.937 23.448 1.00 90.19 296 ALA A C 1
ATOM 2290 O O . ALA A 1 296 ? -26.190 -9.345 23.576 1.00 90.19 296 ALA A O 1
ATOM 2291 N N . TRP A 1 297 ? -24.072 -9.302 24.288 1.00 92.50 297 TRP A N 1
ATOM 2292 C CA . TRP A 1 297 ? -24.302 -10.287 25.342 1.00 92.50 297 TRP A CA 1
ATOM 2293 C C . TRP A 1 297 ? -25.218 -9.755 26.424 1.00 92.50 297 TRP A C 1
ATOM 2295 O O . TRP A 1 297 ? -26.016 -10.512 26.968 1.00 92.50 297 TRP A O 1
ATOM 2305 N N . MET A 1 298 ? -25.129 -8.460 26.724 1.00 93.50 298 MET A N 1
ATOM 2306 C CA . MET A 1 298 ? -26.062 -7.846 27.649 1.00 93.50 298 MET A CA 1
ATOM 2307 C C . MET A 1 298 ? -27.485 -7.805 27.076 1.00 93.50 298 MET A C 1
ATOM 2309 O O . MET A 1 298 ? -28.421 -8.141 27.795 1.00 93.50 298 MET A O 1
ATOM 2313 N N . ASP A 1 299 ? -27.660 -7.482 25.789 1.00 91.62 299 ASP A N 1
ATOM 2314 C CA . ASP A 1 299 ? -28.975 -7.542 25.127 1.00 91.62 299 ASP A CA 1
ATOM 2315 C C . ASP A 1 299 ? -29.550 -8.965 25.181 1.00 91.62 299 ASP A C 1
ATOM 2317 O O . ASP A 1 299 ? -30.673 -9.155 25.643 1.00 91.62 299 ASP A O 1
ATOM 2321 N N . GLU A 1 300 ? -28.751 -9.977 24.825 1.00 92.12 300 GLU A N 1
ATOM 2322 C CA . GLU A 1 300 ? -29.153 -11.388 24.887 1.00 92.12 300 GLU A CA 1
ATOM 2323 C C . GLU A 1 300 ? -29.519 -11.822 26.324 1.00 92.12 300 GLU A C 1
ATOM 2325 O O . GLU A 1 300 ? -30.465 -12.586 26.521 1.00 92.12 300 GLU A O 1
ATOM 2330 N N . ARG A 1 301 ? -28.815 -11.341 27.361 1.00 92.56 301 ARG A N 1
ATOM 2331 C CA . ARG A 1 301 ? -29.126 -11.649 28.775 1.00 92.56 301 ARG A CA 1
ATOM 2332 C C . ARG A 1 301 ? -30.440 -11.023 29.237 1.00 92.56 301 ARG A C 1
ATOM 2334 O O . ARG A 1 301 ? -31.228 -11.687 29.917 1.00 92.56 301 ARG A O 1
ATOM 2341 N N . ILE A 1 302 ? -30.687 -9.766 28.865 1.00 91.81 302 ILE A N 1
ATOM 2342 C CA . ILE A 1 302 ? -31.921 -9.047 29.214 1.00 91.81 302 ILE A CA 1
ATOM 2343 C C . ILE A 1 302 ? -33.132 -9.625 28.477 1.00 91.81 302 ILE A C 1
ATOM 2345 O O . ILE A 1 302 ? -34.192 -9.758 29.085 1.00 91.81 302 ILE A O 1
ATOM 2349 N N . ASN A 1 303 ? -32.961 -10.068 27.229 1.00 89.69 303 ASN A N 1
ATOM 2350 C CA . ASN A 1 303 ? -34.017 -10.731 26.455 1.00 89.69 303 ASN A CA 1
ATOM 2351 C C . ASN A 1 303 ? -34.224 -12.212 26.845 1.00 89.69 303 ASN A C 1
ATOM 2353 O O . ASN A 1 303 ? -35.127 -12.870 26.333 1.00 89.69 303 ASN A O 1
ATOM 2357 N N . GLY A 1 304 ? -33.399 -12.766 27.743 1.00 90.12 304 GLY A N 1
ATOM 2358 C CA . GLY A 1 304 ? -33.495 -14.163 28.181 1.00 90.12 304 GLY A CA 1
ATOM 2359 C C . GLY A 1 304 ? -32.946 -15.195 27.182 1.00 90.12 304 GLY A C 1
ATOM 2360 O O . GLY A 1 304 ? -33.207 -16.396 27.319 1.00 90.12 304 GLY A O 1
ATOM 2361 N N . GLU A 1 305 ? -32.163 -14.754 26.201 1.00 91.12 305 GLU A N 1
ATOM 2362 C CA . GLU A 1 305 ? -31.525 -15.567 25.158 1.00 91.12 305 GLU A CA 1
ATOM 2363 C C . GLU A 1 305 ? -30.174 -16.139 25.627 1.00 91.12 305 GLU A C 1
ATOM 2365 O O . GLU A 1 305 ? -29.822 -17.267 25.277 1.00 91.12 305 GLU A O 1
ATOM 2370 N N . ARG A 1 306 ? -29.458 -15.422 26.507 1.00 92.12 306 ARG A N 1
ATOM 2371 C CA . ARG A 1 306 ? -28.149 -15.816 27.068 1.00 92.12 306 ARG A CA 1
ATOM 2372 C C . ARG A 1 306 ? -28.165 -15.870 28.599 1.00 92.12 306 ARG A C 1
ATOM 2374 O O . ARG A 1 306 ? -28.869 -15.114 29.254 1.00 92.12 306 ARG A O 1
ATOM 2381 N N . LEU A 1 307 ? -27.373 -16.776 29.181 1.00 92.94 307 LEU A N 1
ATOM 2382 C CA . LEU A 1 307 ? -27.139 -16.844 30.632 1.00 92.94 307 LEU A CA 1
ATOM 2383 C C . LEU A 1 307 ? -26.098 -15.799 31.093 1.00 92.94 307 LEU A C 1
ATOM 2385 O O . LEU A 1 307 ? -25.129 -15.583 30.366 1.00 92.94 307 LEU A O 1
ATOM 2389 N N . PRO A 1 308 ? -26.229 -15.228 32.304 1.00 91.88 308 PRO A N 1
ATOM 2390 C CA . PRO A 1 308 ? -27.388 -15.327 33.195 1.00 91.88 308 PRO A CA 1
ATOM 2391 C C . PRO A 1 308 ? -28.596 -14.573 32.616 1.00 91.88 308 PRO A C 1
ATOM 2393 O O . PRO A 1 308 ? -28.448 -13.475 32.088 1.00 91.88 308 PRO A O 1
ATOM 2396 N N . LYS A 1 309 ? -29.783 -15.187 32.693 1.00 93.12 309 LYS A N 1
ATOM 2397 C CA . LYS A 1 309 ? -31.023 -14.642 32.119 1.00 93.12 309 LYS A CA 1
ATOM 2398 C C . LYS A 1 309 ? -31.726 -13.742 33.124 1.00 93.12 309 LYS A C 1
ATOM 2400 O O . LYS A 1 309 ? -31.879 -14.122 34.288 1.00 93.12 309 LYS A O 1
ATOM 2405 N N . LEU A 1 310 ? -32.258 -12.619 32.651 1.00 91.56 310 LEU A N 1
ATOM 2406 C CA . LEU A 1 310 ? -33.226 -11.848 33.423 1.00 91.56 310 LEU A CA 1
ATOM 2407 C C . LEU A 1 310 ? -34.504 -12.687 33.638 1.00 91.56 310 LEU A C 1
ATOM 2409 O O . LEU A 1 310 ? -34.925 -13.441 32.757 1.00 91.56 310 LEU A O 1
ATOM 2413 N N . LYS A 1 311 ? -35.124 -12.593 34.822 1.00 88.69 311 LYS A N 1
ATOM 2414 C CA . LYS A 1 311 ? -36.374 -13.320 35.088 1.00 88.69 311 LYS A CA 1
ATOM 2415 C C . LYS A 1 311 ? -37.533 -12.686 34.288 1.00 88.69 311 LYS A C 1
ATOM 2417 O O . LYS A 1 311 ? -37.624 -11.457 34.262 1.00 88.69 311 LYS A O 1
ATOM 2422 N N . PRO A 1 312 ? -38.454 -13.479 33.700 1.00 87.62 312 PRO A N 1
ATOM 2423 C CA . PRO A 1 312 ? -39.488 -12.970 32.787 1.00 87.62 312 PRO A CA 1
ATOM 2424 C C . PRO A 1 312 ? -40.394 -11.873 33.361 1.00 87.62 312 PRO A C 1
ATOM 2426 O O . PRO A 1 312 ? -40.839 -10.983 32.644 1.00 87.62 312 PRO A O 1
ATOM 2429 N N . ASN A 1 313 ? -40.642 -11.907 34.668 1.00 89.56 313 ASN A N 1
ATOM 2430 C CA . ASN A 1 313 ? -41.452 -10.930 35.395 1.00 89.56 313 ASN A CA 1
ATOM 2431 C C . ASN A 1 313 ? -40.858 -9.508 35.411 1.00 89.56 313 ASN A C 1
ATOM 2433 O O . ASN A 1 313 ? -41.579 -8.568 35.728 1.00 89.56 313 ASN A O 1
ATOM 2437 N N . PHE A 1 314 ? -39.583 -9.337 35.050 1.00 89.06 314 PHE A N 1
ATOM 2438 C CA . PHE A 1 314 ? -38.932 -8.026 34.971 1.00 89.06 314 PHE A CA 1
ATOM 2439 C C . PHE A 1 314 ? -38.761 -7.504 33.536 1.00 89.06 314 PHE A C 1
ATOM 2441 O O . PHE A 1 314 ? -38.331 -6.367 33.364 1.00 89.06 314 PHE A O 1
ATOM 2448 N N . PHE A 1 315 ? -39.116 -8.275 32.500 1.00 86.44 315 PHE A N 1
ATOM 2449 C CA . PHE A 1 315 ? -38.868 -7.899 31.097 1.00 86.44 315 PHE A CA 1
ATOM 2450 C C . PHE A 1 315 ? -39.523 -6.574 30.685 1.00 86.44 315 PHE A C 1
ATOM 2452 O O . PHE A 1 315 ? -38.954 -5.834 29.891 1.00 86.44 315 PHE A O 1
ATOM 2459 N N . SER A 1 316 ? -40.694 -6.241 31.235 1.00 85.56 316 SER A N 1
ATOM 2460 C CA . SER A 1 316 ? -41.391 -4.985 30.924 1.00 85.56 316 SER A CA 1
ATOM 2461 C C . SER A 1 316 ? -40.852 -3.762 31.673 1.00 85.56 316 SER A C 1
ATOM 2463 O O . SER A 1 316 ? -41.271 -2.653 31.364 1.00 85.56 316 SER A O 1
ATOM 2465 N N . LEU A 1 317 ? -39.987 -3.960 32.675 1.00 87.38 317 LEU A N 1
ATOM 2466 C CA . LEU A 1 317 ? -39.454 -2.912 33.561 1.00 87.38 317 LEU A CA 1
ATOM 2467 C C . LEU A 1 317 ? -37.965 -2.628 33.322 1.00 87.38 317 LEU A C 1
ATOM 2469 O O . LEU A 1 317 ? -37.395 -1.718 33.925 1.00 87.38 317 LEU A O 1
ATOM 2473 N N . VAL A 1 318 ? -37.322 -3.444 32.483 1.00 90.88 318 VAL A N 1
ATOM 2474 C CA . VAL A 1 318 ? -35.908 -3.327 32.147 1.00 90.88 318 VAL A CA 1
ATOM 2475 C C . VAL A 1 318 ? -35.779 -2.977 30.676 1.00 90.88 318 VAL A C 1
ATOM 2477 O O . VAL A 1 318 ? -36.236 -3.707 29.800 1.00 90.88 318 VAL A O 1
ATOM 2480 N N . HIS A 1 319 ? -35.118 -1.861 30.399 1.00 90.31 319 HIS A N 1
ATOM 2481 C CA . HIS A 1 319 ? -34.978 -1.335 29.052 1.00 90.31 319 HIS A CA 1
ATOM 2482 C C . HIS A 1 319 ? -33.515 -1.341 28.601 1.00 90.31 319 HIS A C 1
ATOM 2484 O O . HIS A 1 319 ? -32.603 -1.109 29.391 1.00 90.31 319 HIS A O 1
ATOM 2490 N N . THR A 1 320 ? -33.271 -1.568 27.311 1.00 91.12 320 THR A N 1
ATOM 2491 C CA . THR A 1 320 ? -31.939 -1.427 26.709 1.00 91.12 320 THR A CA 1
ATOM 2492 C C . THR A 1 320 ? -31.925 -0.269 25.717 1.00 91.12 320 THR A C 1
ATOM 2494 O O . THR A 1 320 ? -32.925 0.017 25.053 1.00 91.12 320 THR A O 1
ATOM 2497 N N . ALA A 1 321 ? -30.796 0.432 25.636 1.00 91.12 321 ALA A N 1
ATOM 2498 C CA . ALA A 1 321 ? -30.519 1.398 24.586 1.00 91.12 321 ALA A CA 1
ATOM 2499 C C . ALA A 1 321 ? -29.063 1.263 24.114 1.00 91.12 321 ALA A C 1
ATOM 2501 O O . ALA A 1 321 ? -28.113 1.420 24.881 1.00 91.12 321 ALA A O 1
ATOM 2502 N N . TRP A 1 322 ? -28.896 0.984 22.828 1.00 89.88 322 TRP A N 1
ATOM 2503 C CA . TRP A 1 322 ? -27.615 0.837 22.149 1.00 89.88 322 TRP A CA 1
ATOM 2504 C C . TRP A 1 322 ? -27.427 2.032 21.228 1.00 89.88 322 TRP A C 1
ATOM 2506 O O . TRP A 1 322 ? -28.033 2.097 20.159 1.00 89.88 322 TRP A O 1
ATOM 2516 N N . ALA A 1 323 ? -26.622 2.994 21.667 1.00 87.06 323 ALA A N 1
ATOM 2517 C CA . ALA A 1 323 ? -26.444 4.271 20.989 1.00 87.06 323 ALA A CA 1
ATOM 2518 C C . ALA A 1 323 ? -24.983 4.711 21.027 1.00 87.06 323 ALA A C 1
ATOM 2520 O O . ALA A 1 323 ? -24.226 4.298 21.905 1.00 87.06 323 ALA A O 1
ATOM 2521 N N . ALA A 1 324 ? -24.570 5.563 20.088 1.00 83.88 324 ALA A N 1
ATOM 2522 C CA . ALA A 1 324 ? -23.250 6.184 20.150 1.00 83.88 324 ALA A CA 1
ATOM 2523 C C . ALA A 1 324 ? -23.100 6.982 21.465 1.00 83.88 324 ALA A C 1
ATOM 2525 O O . ALA A 1 324 ? -24.093 7.544 21.936 1.00 83.88 324 ALA A O 1
ATOM 2526 N N . PRO A 1 325 ? -21.889 7.087 22.050 1.00 85.38 325 PRO A N 1
ATOM 2527 C CA . PRO A 1 325 ? -21.687 7.822 23.302 1.00 85.38 325 PRO A CA 1
ATOM 2528 C C . PRO A 1 325 ? -22.247 9.249 23.265 1.00 85.38 325 PRO A C 1
ATOM 2530 O O . PRO A 1 325 ? -22.820 9.716 24.240 1.00 85.38 325 PRO A O 1
ATOM 2533 N N . THR A 1 326 ? -22.168 9.921 22.116 1.00 80.69 326 THR A N 1
ATOM 2534 C CA . THR A 1 326 ? -22.662 11.291 21.927 1.00 80.69 326 THR A CA 1
ATOM 2535 C C . THR A 1 326 ? -24.189 11.434 21.936 1.00 80.69 326 THR A C 1
ATOM 2537 O O . THR A 1 326 ? -24.678 12.552 22.074 1.00 80.69 326 THR A O 1
ATOM 2540 N N . ASP A 1 327 ? -24.954 10.342 21.818 1.00 82.94 327 ASP A N 1
ATOM 2541 C CA . ASP A 1 327 ? -26.427 10.348 21.797 1.00 82.94 327 ASP A CA 1
ATOM 2542 C C . ASP A 1 327 ? -27.045 9.820 23.109 1.00 82.94 327 ASP A C 1
ATOM 2544 O O . ASP A 1 327 ? -28.196 9.378 23.152 1.00 82.94 327 ASP A O 1
ATOM 2548 N N . PHE A 1 328 ? -26.293 9.882 24.216 1.00 87.25 328 PHE A N 1
ATOM 2549 C CA . PHE A 1 328 ? -26.751 9.430 25.537 1.00 87.25 328 PHE A CA 1
ATOM 2550 C C . PHE A 1 328 ? -28.081 10.080 25.962 1.00 87.25 328 PHE A C 1
ATOM 2552 O O . PHE A 1 328 ? -28.961 9.411 26.499 1.00 87.25 328 PHE A O 1
ATOM 2559 N N . GLY A 1 329 ? -28.271 11.372 25.671 1.00 85.88 329 GLY A N 1
ATOM 2560 C CA . GLY A 1 329 ? -29.497 12.102 26.016 1.00 85.88 329 GLY A CA 1
ATOM 2561 C C . GLY A 1 329 ? -30.758 11.619 25.283 1.00 85.88 329 GLY A C 1
ATOM 2562 O O . GLY A 1 329 ? -31.869 11.817 25.778 1.00 85.88 329 GLY A O 1
ATOM 2563 N N . SER A 1 330 ? -30.611 10.978 24.120 1.00 84.69 330 SER A N 1
ATOM 2564 C CA . SER A 1 330 ? -31.701 10.286 23.418 1.00 84.69 330 SER A CA 1
ATOM 2565 C C . SER A 1 330 ? -31.918 8.888 24.003 1.00 84.69 330 SER A C 1
ATOM 2567 O O . SER A 1 330 ? -33.052 8.500 24.304 1.00 84.69 330 SER A O 1
ATOM 2569 N N . ALA A 1 331 ? -30.816 8.172 24.257 1.00 87.50 331 ALA A N 1
ATOM 2570 C CA . ALA A 1 331 ? -30.820 6.833 24.838 1.00 87.50 331 ALA A CA 1
ATOM 2571 C C . ALA A 1 331 ? -31.476 6.789 26.227 1.00 87.50 331 ALA A C 1
ATOM 2573 O O . ALA A 1 331 ? -32.232 5.872 26.514 1.00 87.50 331 ALA A O 1
ATOM 2574 N N . ILE A 1 332 ? -31.275 7.797 27.079 1.00 88.12 332 ILE A N 1
ATOM 2575 C CA . ILE A 1 332 ? -31.899 7.839 28.413 1.00 88.12 332 ILE A CA 1
ATOM 2576 C C . ILE A 1 332 ? -33.421 8.064 28.369 1.00 88.12 332 ILE A C 1
ATOM 2578 O O . ILE A 1 332 ? -34.137 7.707 29.307 1.00 88.12 332 ILE A O 1
ATOM 2582 N N . LYS A 1 333 ? -33.938 8.655 27.285 1.00 85.12 333 LYS A N 1
ATOM 2583 C CA . LYS A 1 333 ? -35.367 8.970 27.126 1.00 85.12 333 LYS A CA 1
ATOM 2584 C C . LYS A 1 333 ? -36.160 7.843 26.470 1.00 85.12 333 LYS A C 1
ATOM 2586 O O . LYS A 1 333 ? -37.375 7.804 26.630 1.00 85.12 333 LYS A O 1
ATOM 2591 N N . SER A 1 334 ? -35.511 6.969 25.701 1.00 76.69 334 SER A N 1
ATOM 2592 C CA . SER A 1 334 ? -36.195 5.952 24.895 1.00 76.69 334 SER A CA 1
ATOM 2593 C C . SER A 1 334 ? -35.337 4.709 24.655 1.00 76.69 334 SER A C 1
ATOM 2595 O O . SER A 1 334 ? -34.111 4.769 24.704 1.00 76.69 334 SER A O 1
ATOM 2597 N N . GLN A 1 335 ? -35.979 3.577 24.356 1.00 73.94 335 GLN A N 1
ATOM 2598 C CA . GLN A 1 335 ? -35.291 2.377 23.876 1.00 73.94 335 GLN A CA 1
ATOM 2599 C C . GLN A 1 335 ? -34.785 2.598 22.445 1.00 73.94 335 GLN A C 1
ATOM 2601 O O . GLN A 1 335 ? -35.487 2.343 21.468 1.00 73.94 335 GLN A O 1
ATOM 2606 N N . VAL A 1 336 ? -33.563 3.109 22.310 1.00 67.56 336 VAL A N 1
ATOM 2607 C CA . VAL A 1 336 ? -32.912 3.305 21.010 1.00 67.56 336 VAL A CA 1
ATOM 2608 C C . VAL A 1 336 ? -32.029 2.096 20.717 1.00 67.56 336 VAL A C 1
ATOM 2610 O O . VAL A 1 336 ? -31.084 1.859 21.455 1.00 67.56 336 VAL A O 1
ATOM 2613 N N . LYS A 1 337 ? -32.274 1.351 19.635 1.00 64.69 337 LYS A N 1
ATOM 2614 C CA . LYS A 1 337 ? -31.286 0.412 19.070 1.00 64.69 337 LYS A CA 1
ATOM 2615 C C . LYS A 1 337 ? -30.748 1.008 17.767 1.00 64.69 337 LYS A C 1
ATOM 2617 O O . LYS A 1 337 ? -31.357 0.831 16.717 1.00 64.69 337 LYS A O 1
ATOM 2622 N N . SER A 1 338 ? -29.660 1.778 17.832 1.00 60.47 338 SER A N 1
ATOM 2623 C CA . SER A 1 338 ? -29.012 2.339 16.640 1.00 60.47 338 SER A CA 1
ATOM 2624 C C . SER A 1 338 ? -27.899 1.418 16.142 1.00 60.47 338 SER A C 1
ATOM 2626 O O . SER A 1 338 ? -27.150 0.866 16.947 1.00 60.47 338 SER A O 1
ATOM 2628 N N . GLU A 1 339 ? -27.730 1.299 14.827 1.00 57.53 339 GLU A N 1
ATOM 2629 C CA . GLU A 1 339 ? -26.536 0.677 14.242 1.00 57.53 339 GLU A CA 1
ATOM 2630 C C . GLU A 1 339 ? -25.306 1.572 14.480 1.00 57.53 339 GLU A C 1
ATOM 2632 O O . GLU A 1 339 ? -25.433 2.796 14.506 1.00 57.53 339 GLU A O 1
ATOM 2637 N N . ALA A 1 340 ? -24.105 0.996 14.624 1.00 52.38 340 ALA A N 1
ATOM 2638 C CA . ALA A 1 340 ? -22.867 1.784 14.772 1.00 52.38 340 ALA A CA 1
ATOM 2639 C C . ALA A 1 340 ? -22.643 2.725 13.584 1.00 52.38 340 ALA A C 1
ATOM 2641 O O . ALA A 1 340 ? -22.124 3.828 13.721 1.00 52.38 340 ALA A O 1
ATOM 2642 N N . ASN A 1 341 ? -23.099 2.275 12.419 1.00 49.97 341 ASN A N 1
ATOM 2643 C CA . ASN A 1 341 ? -23.036 2.993 11.165 1.00 49.97 341 ASN A CA 1
ATOM 2644 C C . ASN A 1 341 ? -24.230 3.927 10.926 1.00 49.97 341 ASN A C 1
ATOM 2646 O O . ASN A 1 341 ? -24.201 4.720 9.988 1.00 49.97 341 ASN A O 1
ATOM 2650 N N . ALA A 1 342 ? -25.242 3.931 11.799 1.00 49.00 342 ALA A N 1
ATOM 2651 C CA . ALA A 1 342 ? -26.325 4.913 11.771 1.00 49.00 342 ALA A CA 1
ATOM 2652 C C . ALA A 1 342 ? -25.861 6.276 12.321 1.00 49.00 342 ALA A C 1
ATOM 2654 O O . ALA A 1 342 ? -26.579 6.935 13.078 1.00 49.00 342 ALA A O 1
ATOM 2655 N N . PHE A 1 343 ? -24.666 6.726 11.923 1.00 51.03 343 PHE A N 1
ATOM 2656 C CA . PHE A 1 343 ? -24.227 8.105 12.074 1.00 51.03 343 PHE A CA 1
ATOM 2657 C C . PHE A 1 343 ? -25.173 8.994 11.265 1.00 51.03 343 PHE A C 1
ATOM 2659 O O . PHE A 1 343 ? -24.928 9.348 10.113 1.00 51.03 343 PHE A O 1
ATOM 2666 N N . LYS A 1 344 ? -26.282 9.400 11.884 1.00 50.44 344 LYS A N 1
ATOM 2667 C CA . LYS A 1 344 ? -26.966 10.620 11.477 1.00 50.44 344 LYS A CA 1
ATOM 2668 C C . LYS A 1 344 ? -26.028 11.744 11.871 1.00 50.44 344 LYS A C 1
ATOM 2670 O O . LYS A 1 344 ? -25.956 12.088 13.049 1.00 50.44 344 LYS A O 1
ATOM 2675 N N . LEU A 1 345 ? -25.284 12.277 10.903 1.00 53.69 345 LEU A N 1
ATOM 2676 C CA . LEU A 1 345 ? -24.455 13.460 11.088 1.00 53.69 345 LEU A CA 1
ATOM 2677 C C . LEU A 1 345 ? -25.366 14.641 11.464 1.00 53.69 345 LEU A C 1
ATOM 2679 O O . LEU A 1 345 ? -25.782 15.434 10.626 1.00 53.69 345 LEU A O 1
ATOM 2683 N N . LYS A 1 346 ? -25.723 14.743 12.745 1.00 56.34 346 LYS A N 1
ATOM 2684 C CA . LYS A 1 346 ? -26.356 15.925 13.315 1.00 56.34 346 LYS A CA 1
ATOM 2685 C C . LYS A 1 346 ? -25.233 16.910 13.606 1.00 56.34 346 LYS A C 1
ATOM 2687 O O . LYS A 1 346 ? -24.617 16.885 14.674 1.00 56.34 346 LYS A O 1
ATOM 2692 N N . LEU A 1 347 ? -24.924 17.738 12.611 1.00 57.50 347 LEU A N 1
ATOM 2693 C CA . LEU A 1 347 ? -24.004 18.861 12.761 1.00 57.50 347 LEU A CA 1
ATOM 2694 C C . LEU A 1 347 ? -24.578 19.812 13.818 1.00 57.50 347 LEU A C 1
ATOM 2696 O O . LEU A 1 347 ? -25.506 20.571 13.563 1.00 57.50 347 LEU A O 1
ATOM 2700 N N . ASN A 1 348 ? -24.046 19.726 15.032 1.00 60.53 348 ASN A N 1
ATOM 2701 C CA . ASN A 1 348 ? -24.274 20.705 16.084 1.00 60.53 348 ASN A CA 1
ATOM 2702 C C . ASN A 1 348 ? -23.190 21.794 15.934 1.00 60.53 348 ASN A C 1
ATOM 2704 O O . ASN A 1 348 ? -22.059 21.441 15.582 1.00 60.53 348 ASN A O 1
ATOM 2708 N N . PRO A 1 349 ? -23.473 23.086 16.190 1.00 69.56 349 PRO A N 1
ATOM 2709 C CA . PRO A 1 349 ? -22.466 24.148 16.254 1.00 69.56 349 PRO A CA 1
ATOM 2710 C C . PRO A 1 349 ? -21.154 23.767 16.965 1.00 69.56 349 PRO A C 1
ATOM 2712 O O . PRO A 1 349 ? -20.075 24.177 16.538 1.00 69.56 349 PRO A O 1
ATOM 2715 N N . SER A 1 350 ? -21.218 22.931 18.008 1.00 62.19 350 SER A N 1
ATOM 2716 C CA . SER A 1 350 ? -20.034 22.406 18.703 1.00 62.19 350 SER A CA 1
ATOM 2717 C C . SER A 1 350 ? -19.162 21.484 17.838 1.00 62.19 350 SER A C 1
ATOM 2719 O O . SER A 1 350 ? -17.942 21.574 17.914 1.00 62.19 350 SER A O 1
ATOM 2721 N N . HIS A 1 351 ? -19.753 20.635 16.991 1.00 65.44 351 HIS A N 1
ATOM 2722 C CA . HIS A 1 351 ? -19.024 19.769 16.056 1.00 65.44 351 HIS A CA 1
ATOM 2723 C C . HIS A 1 351 ? -18.389 20.581 14.925 1.00 65.44 351 HIS A C 1
ATOM 2725 O O . HIS A 1 351 ? -17.237 20.349 14.565 1.00 65.44 351 HIS A O 1
ATOM 2731 N N . ILE A 1 352 ? -19.112 21.580 14.408 1.00 75.06 352 ILE A N 1
ATOM 2732 C CA . ILE A 1 352 ? -18.637 22.466 13.336 1.00 75.06 352 ILE A CA 1
ATOM 2733 C C . ILE A 1 352 ? -17.341 23.184 13.749 1.00 75.06 352 ILE A C 1
ATOM 2735 O O . ILE A 1 352 ? -16.430 23.320 12.932 1.00 75.06 352 ILE A O 1
ATOM 2739 N N . ARG A 1 353 ? -17.212 23.549 15.033 1.00 75.12 353 ARG A N 1
ATOM 2740 C CA . ARG A 1 353 ? -16.001 24.165 15.599 1.00 75.12 353 ARG A CA 1
ATOM 2741 C C . ARG A 1 353 ? -14.738 23.306 15.450 1.00 75.12 353 ARG A C 1
ATOM 2743 O O . ARG A 1 353 ? -13.655 23.87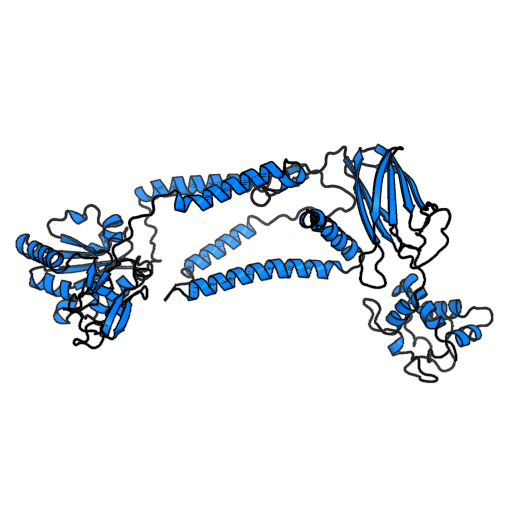4 15.398 1.00 75.12 353 ARG A O 1
ATOM 2750 N N . PHE A 1 354 ? -14.856 21.980 15.379 1.00 73.25 354 PHE A N 1
ATOM 2751 C CA . PHE A 1 354 ? -13.715 21.070 15.194 1.00 73.25 354 PHE A CA 1
ATOM 2752 C C . PHE A 1 354 ? -13.573 20.593 13.747 1.00 73.25 354 PHE A C 1
ATOM 2754 O O . PHE A 1 354 ? -12.458 20.466 13.247 1.00 73.25 354 PHE A O 1
ATOM 2761 N N . VAL A 1 355 ? -14.696 20.374 13.057 1.00 77.94 355 VAL A N 1
ATOM 2762 C CA . VAL A 1 355 ? -14.708 19.890 11.671 1.00 77.94 355 VAL A CA 1
ATOM 2763 C C . VAL A 1 355 ? -14.154 20.939 10.708 1.00 77.94 355 VAL A C 1
ATOM 2765 O O . VAL A 1 355 ? -13.357 20.587 9.848 1.00 77.94 355 VAL A O 1
ATOM 2768 N N . ILE A 1 356 ? -14.519 22.220 10.854 1.00 84.44 356 ILE A N 1
ATOM 2769 C CA . ILE A 1 356 ? -14.033 23.270 9.943 1.00 84.44 356 ILE A CA 1
ATOM 2770 C C . ILE A 1 356 ? -12.505 23.426 10.017 1.00 84.44 356 ILE A C 1
ATOM 2772 O O . ILE A 1 356 ? -11.876 23.377 8.962 1.00 84.44 356 ILE A O 1
ATOM 2776 N N . PRO A 1 357 ? -11.873 23.562 11.202 1.00 87.25 357 PRO A N 1
ATOM 2777 C CA . PRO A 1 357 ? -10.415 23.603 11.282 1.00 87.25 357 PRO A CA 1
ATOM 2778 C C . PRO A 1 357 ? -9.754 22.343 10.729 1.00 87.25 357 PRO A C 1
ATOM 2780 O O . PRO A 1 357 ? -8.756 22.457 10.027 1.00 87.25 357 PRO A O 1
ATOM 2783 N N . LEU A 1 358 ? -10.316 21.156 10.990 1.00 84.75 358 LEU A N 1
ATOM 2784 C CA . LEU A 1 358 ? -9.783 19.900 10.461 1.00 84.75 358 LEU A CA 1
ATOM 2785 C C . LEU A 1 358 ? -9.821 19.871 8.928 1.00 84.75 358 LEU A C 1
ATOM 2787 O O . LEU A 1 358 ? -8.809 19.571 8.305 1.00 84.75 358 LEU A O 1
ATOM 2791 N N . LEU A 1 359 ? -10.957 20.231 8.322 1.00 86.06 359 LEU A N 1
ATOM 2792 C CA . LEU A 1 359 ? -11.088 20.341 6.868 1.00 86.06 359 LEU A CA 1
ATOM 2793 C C . LEU A 1 359 ? -10.152 21.410 6.297 1.00 86.06 359 LEU A C 1
ATOM 2795 O O . LEU A 1 359 ? -9.573 21.198 5.239 1.00 86.06 359 LEU A O 1
ATOM 2799 N N . GLY A 1 360 ? -9.962 22.525 7.007 1.00 90.25 360 GLY A N 1
ATOM 2800 C CA . GLY A 1 360 ? -8.996 23.559 6.642 1.00 90.25 360 GLY A CA 1
ATOM 2801 C C . GLY A 1 360 ? -7.560 23.034 6.633 1.00 90.25 360 GLY A C 1
ATOM 2802 O O . GLY A 1 360 ? -6.850 23.221 5.651 1.00 90.25 360 GLY A O 1
ATOM 2803 N N . VAL A 1 361 ? -7.146 22.317 7.683 1.00 91.94 361 VAL A N 1
ATOM 2804 C CA . VAL A 1 361 ? -5.821 21.679 7.750 1.00 91.94 361 VAL A CA 1
ATOM 2805 C C . VAL A 1 361 ? -5.666 20.642 6.641 1.00 91.94 361 VAL A C 1
ATOM 2807 O O . VAL A 1 361 ? -4.652 20.654 5.952 1.00 91.94 361 VAL A O 1
ATOM 2810 N N . MET A 1 362 ? -6.668 19.785 6.421 1.00 86.00 362 MET A N 1
ATOM 2811 C CA . MET A 1 362 ? -6.639 18.805 5.333 1.00 86.00 362 MET A CA 1
ATOM 2812 C C . MET A 1 362 ? -6.505 19.485 3.970 1.00 86.00 362 MET A C 1
ATOM 2814 O O . MET A 1 362 ? -5.647 19.092 3.192 1.00 86.00 362 MET A O 1
ATOM 2818 N N . ALA A 1 363 ? -7.279 20.539 3.699 1.00 85.88 363 ALA A N 1
ATOM 2819 C CA . ALA A 1 363 ? -7.191 21.286 2.449 1.00 85.88 363 ALA A CA 1
ATOM 2820 C C . ALA A 1 363 ? -5.807 21.922 2.253 1.00 85.88 363 ALA A C 1
ATOM 2822 O O . ALA A 1 363 ? -5.261 21.855 1.156 1.00 85.88 363 ALA A O 1
ATOM 2823 N N . VAL A 1 364 ? -5.212 22.487 3.310 1.00 90.75 364 VAL A N 1
ATOM 2824 C CA . VAL A 1 364 ? -3.850 23.045 3.267 1.00 90.75 364 VAL A CA 1
ATOM 2825 C C . VAL A 1 364 ? -2.815 21.955 2.994 1.00 90.75 364 VAL A C 1
ATOM 2827 O O . VAL A 1 364 ? -1.960 22.139 2.133 1.00 90.75 364 VAL A O 1
ATOM 2830 N N . VAL A 1 365 ? -2.900 20.814 3.684 1.00 87.25 365 VAL A N 1
ATOM 2831 C CA . VAL A 1 365 ? -1.982 19.683 3.478 1.00 87.25 365 VAL A CA 1
ATOM 2832 C C . VAL A 1 365 ? -2.117 19.130 2.063 1.00 87.25 365 VAL A C 1
ATOM 2834 O O . VAL A 1 365 ? -1.106 18.930 1.401 1.00 87.25 365 VAL A O 1
ATOM 2837 N N . THR A 1 366 ? -3.339 18.939 1.564 1.00 83.25 366 THR A N 1
ATOM 2838 C CA . THR A 1 366 ? -3.580 18.457 0.199 1.00 83.25 366 THR A CA 1
ATOM 2839 C C . THR A 1 366 ? -3.104 19.461 -0.846 1.00 83.25 366 THR A C 1
ATOM 2841 O O . THR A 1 366 ? -2.446 19.067 -1.801 1.00 83.25 366 THR A O 1
ATOM 2844 N N . ALA A 1 367 ? -3.359 20.758 -0.663 1.00 85.50 367 ALA A N 1
ATOM 2845 C CA . ALA A 1 367 ? -2.838 21.788 -1.561 1.00 85.50 367 ALA A CA 1
ATOM 2846 C C . ALA A 1 367 ? -1.302 21.808 -1.566 1.00 85.50 367 ALA A C 1
ATOM 2848 O O . ALA A 1 367 ? -0.693 21.936 -2.624 1.00 85.50 367 ALA A O 1
ATOM 2849 N N . PHE A 1 368 ? -0.673 21.628 -0.401 1.00 86.19 368 PHE A N 1
ATOM 2850 C CA . PHE A 1 368 ? 0.779 21.525 -0.288 1.00 86.19 368 PHE A CA 1
ATOM 2851 C C . PHE A 1 368 ? 1.331 20.254 -0.949 1.00 86.19 368 PHE A C 1
ATOM 2853 O O . PHE A 1 368 ? 2.362 20.319 -1.610 1.00 86.19 368 PHE A O 1
ATOM 2860 N N . GLN A 1 369 ? 0.638 19.118 -0.827 1.00 84.31 369 GLN A N 1
ATOM 2861 C CA . GLN A 1 369 ? 0.990 17.877 -1.524 1.00 84.31 369 GLN A CA 1
ATOM 2862 C C . GLN A 1 369 ? 0.896 18.044 -3.039 1.00 84.31 369 GLN A C 1
ATOM 2864 O O . GLN A 1 369 ? 1.868 17.763 -3.722 1.00 84.31 369 GLN A O 1
ATOM 2869 N N . ILE A 1 370 ? -0.213 18.582 -3.555 1.00 80.81 370 ILE A N 1
ATOM 2870 C CA . ILE A 1 370 ? -0.372 18.867 -4.990 1.00 80.81 370 ILE A CA 1
ATOM 2871 C C . ILE A 1 370 ? 0.742 19.805 -5.468 1.00 80.81 370 ILE A C 1
ATOM 2873 O O . ILE A 1 370 ? 1.361 19.561 -6.499 1.00 80.81 370 ILE A O 1
ATOM 2877 N N . TRP A 1 371 ? 1.048 20.844 -4.687 1.00 83.88 371 TRP A N 1
ATOM 2878 C CA . TRP A 1 371 ? 2.144 21.758 -4.993 1.00 83.88 371 TRP A CA 1
ATOM 2879 C C . TRP A 1 371 ? 3.517 21.075 -4.996 1.00 83.88 371 TRP A C 1
ATOM 2881 O O . TRP A 1 371 ? 4.364 21.476 -5.783 1.00 83.88 371 TRP A O 1
ATOM 2891 N N . LEU A 1 372 ? 3.758 20.069 -4.148 1.00 83.00 372 LEU A N 1
ATOM 2892 C CA . LEU A 1 372 ? 4.985 19.260 -4.169 1.00 83.00 372 LEU A CA 1
ATOM 2893 C C . LEU A 1 372 ? 5.023 18.272 -5.341 1.00 83.00 372 LEU A C 1
ATOM 2895 O O . LEU A 1 372 ? 6.110 17.982 -5.839 1.00 83.00 372 LEU A O 1
ATOM 2899 N N . SER A 1 373 ? 3.865 17.756 -5.754 1.00 80.44 373 SER A N 1
ATOM 2900 C CA . SER A 1 373 ? 3.748 16.720 -6.779 1.00 80.44 373 SER A CA 1
ATOM 2901 C C . SER A 1 373 ? 3.995 17.232 -8.203 1.00 80.44 373 SER A C 1
ATOM 2903 O O . SER A 1 373 ? 4.471 16.475 -9.041 1.00 80.44 373 SER A O 1
ATOM 2905 N N . ASP A 1 374 ? 3.702 18.507 -8.477 1.00 75.56 374 ASP A N 1
ATOM 2906 C CA . ASP A 1 374 ? 3.780 19.108 -9.822 1.00 75.56 374 ASP A CA 1
ATOM 2907 C C . ASP A 1 374 ? 4.903 20.155 -9.939 1.00 75.56 374 ASP A C 1
ATOM 2909 O O . ASP A 1 374 ? 4.761 21.208 -10.566 1.00 75.56 374 ASP A O 1
ATOM 2913 N N . ARG A 1 375 ? 6.038 19.927 -9.260 1.00 79.75 375 ARG A N 1
ATOM 2914 C CA . ARG A 1 375 ? 7.177 20.850 -9.350 1.00 79.75 375 ARG A CA 1
ATOM 2915 C C . ARG A 1 375 ? 8.001 20.543 -10.600 1.00 79.75 375 ARG A C 1
ATOM 2917 O O . ARG A 1 375 ? 8.606 19.470 -10.649 1.00 79.75 375 ARG A O 1
ATOM 2924 N N . PRO A 1 376 ? 8.117 21.481 -11.562 1.00 80.75 376 PRO A N 1
ATOM 2925 C CA . PRO A 1 376 ? 9.095 21.344 -12.627 1.00 80.75 376 PRO A CA 1
ATOM 2926 C C . PRO A 1 376 ? 10.479 21.379 -11.990 1.00 80.75 376 PRO A C 1
ATOM 2928 O O . PRO A 1 376 ? 10.834 22.308 -11.255 1.00 80.75 376 PRO A O 1
ATOM 2931 N N . THR A 1 377 ? 11.238 20.316 -12.217 1.00 77.62 377 THR A N 1
ATOM 2932 C CA . THR A 1 377 ? 12.603 20.199 -11.721 1.00 77.62 377 THR A CA 1
ATOM 2933 C C . THR A 1 377 ? 13.548 20.125 -12.914 1.00 77.62 377 THR A C 1
ATOM 2935 O O . THR A 1 377 ? 13.359 19.267 -13.780 1.00 77.62 377 THR A O 1
ATOM 2938 N N . PRO A 1 378 ? 14.550 21.016 -12.997 1.00 77.88 378 PRO A N 1
ATOM 2939 C CA . PRO A 1 378 ? 15.513 20.979 -14.087 1.00 77.88 378 PRO A CA 1
ATOM 2940 C C . PRO A 1 378 ? 16.403 19.750 -13.926 1.00 77.88 378 PRO A C 1
ATOM 2942 O O . PRO A 1 378 ? 16.904 19.501 -12.825 1.00 77.88 378 PRO A O 1
ATOM 2945 N N . PHE A 1 379 ? 16.620 18.992 -15.001 1.00 75.38 379 PHE A N 1
ATOM 2946 C CA . PHE A 1 379 ? 17.473 17.793 -15.025 1.00 75.38 379 PHE A CA 1
ATOM 2947 C C . PHE A 1 379 ? 18.808 18.053 -15.723 1.00 75.38 379 PHE A C 1
ATOM 2949 O O . PHE A 1 379 ? 19.862 17.762 -15.150 1.00 75.38 379 PHE A O 1
ATOM 2956 N N . TYR A 1 380 ? 18.760 18.671 -16.899 1.00 78.88 380 TYR A N 1
ATOM 2957 C CA . TYR A 1 380 ? 19.937 18.989 -17.698 1.00 78.88 380 TYR A CA 1
ATOM 2958 C C . TYR A 1 380 ? 19.889 20.446 -18.138 1.00 78.88 380 TYR A C 1
ATOM 2960 O O . TYR A 1 380 ? 18.848 20.958 -18.555 1.00 78.88 380 TYR A O 1
ATOM 2968 N N . ASN A 1 381 ? 21.022 21.127 -18.020 1.00 81.81 381 ASN A N 1
ATOM 2969 C CA . ASN A 1 381 ? 21.125 22.514 -18.440 1.00 81.81 381 ASN A CA 1
ATOM 2970 C C . ASN A 1 381 ? 21.180 22.592 -19.975 1.00 81.81 381 ASN A C 1
ATOM 2972 O O . ASN A 1 381 ? 21.573 21.640 -20.651 1.00 81.81 381 ASN A O 1
ATOM 2976 N N . ALA A 1 382 ? 20.797 23.736 -20.541 1.00 83.38 382 ALA A N 1
ATOM 2977 C CA . ALA A 1 382 ? 20.808 23.941 -21.992 1.00 83.38 382 ALA A CA 1
ATOM 2978 C C . ALA A 1 382 ? 22.221 23.906 -22.612 1.00 83.38 382 ALA A C 1
ATOM 2980 O O . ALA A 1 382 ? 22.353 23.732 -23.816 1.00 83.38 382 ALA A O 1
ATOM 2981 N N . ASP A 1 383 ? 23.270 24.060 -21.804 1.00 87.19 383 ASP A N 1
ATOM 2982 C CA . ASP A 1 383 ? 24.678 23.994 -22.205 1.00 87.19 383 ASP A CA 1
ATOM 2983 C C . ASP A 1 383 ? 25.274 22.581 -22.111 1.00 87.19 383 ASP A C 1
ATOM 2985 O O . ASP A 1 383 ? 26.462 22.410 -22.375 1.00 87.19 383 ASP A O 1
ATOM 2989 N N . THR A 1 384 ? 24.465 21.573 -21.773 1.00 86.56 384 THR A N 1
ATOM 2990 C CA . THR A 1 384 ? 24.907 20.177 -21.662 1.00 86.56 384 THR A CA 1
ATOM 2991 C C . THR A 1 384 ? 24.332 19.314 -22.777 1.00 86.56 384 THR A C 1
ATOM 2993 O O . THR A 1 384 ? 23.144 19.394 -23.085 1.00 86.56 384 THR A O 1
ATOM 2996 N N . ALA A 1 385 ? 25.176 18.465 -23.349 1.00 91.50 385 ALA A N 1
ATOM 2997 C CA . ALA A 1 385 ? 24.822 17.364 -24.234 1.00 91.50 385 ALA A CA 1
ATOM 2998 C C . ALA A 1 385 ? 25.418 16.066 -23.667 1.00 91.50 385 ALA A C 1
ATOM 3000 O O . ALA A 1 385 ? 26.309 16.100 -22.814 1.00 91.50 385 ALA A O 1
ATOM 3001 N N . SER A 1 386 ? 24.940 14.910 -24.121 1.00 90.88 386 SER A N 1
ATOM 3002 C CA . SER A 1 386 ? 25.547 13.628 -23.766 1.00 90.88 386 SER A CA 1
ATOM 3003 C C . SER A 1 386 ? 26.003 12.864 -24.993 1.00 90.88 386 SER A C 1
ATOM 3005 O O . SER A 1 386 ? 25.254 12.749 -25.964 1.00 90.88 386 SER A O 1
ATOM 3007 N N . LEU A 1 387 ? 27.192 12.283 -24.889 1.00 91.31 387 LEU A N 1
ATOM 3008 C CA . LEU A 1 387 ? 27.723 11.308 -25.824 1.00 91.31 387 LEU A CA 1
ATOM 3009 C C . LEU A 1 387 ? 27.701 9.939 -25.145 1.00 91.31 387 LEU A C 1
ATOM 3011 O O . LEU A 1 387 ? 28.325 9.755 -24.101 1.00 91.31 387 LEU A O 1
ATOM 3015 N N . ALA A 1 388 ? 26.979 8.997 -25.737 1.00 88.81 388 ALA A N 1
ATOM 3016 C CA . ALA A 1 388 ? 26.932 7.615 -25.301 1.00 88.81 388 ALA A CA 1
ATOM 3017 C C . ALA A 1 388 ? 27.631 6.701 -26.313 1.00 88.81 388 ALA A C 1
ATOM 3019 O O . ALA A 1 388 ? 27.489 6.874 -27.524 1.00 88.81 388 ALA A O 1
ATOM 3020 N N . ILE A 1 389 ? 28.365 5.716 -25.810 1.00 86.88 389 ILE A N 1
ATOM 3021 C CA . ILE A 1 389 ? 28.940 4.615 -26.576 1.00 86.88 389 ILE A CA 1
ATOM 3022 C C . ILE A 1 389 ? 28.174 3.360 -26.196 1.00 86.88 389 ILE A C 1
ATOM 3024 O O . ILE A 1 389 ? 28.118 3.012 -25.018 1.00 86.88 389 ILE A O 1
ATOM 3028 N N . GLN A 1 390 ? 27.610 2.679 -27.188 1.00 83.75 390 GLN A N 1
ATOM 3029 C CA . GLN A 1 390 ? 26.885 1.431 -26.995 1.00 83.75 390 GLN A CA 1
ATOM 3030 C C . GLN A 1 390 ? 27.437 0.360 -27.933 1.00 83.75 390 GLN A C 1
ATOM 3032 O O . GLN A 1 390 ? 27.492 0.560 -29.145 1.00 83.75 390 GLN A O 1
ATOM 3037 N N . MET A 1 391 ? 27.826 -0.790 -27.385 1.00 79.56 391 MET A N 1
ATOM 3038 C CA . MET A 1 391 ? 28.229 -1.948 -28.185 1.00 79.56 391 MET A CA 1
ATOM 3039 C C . MET A 1 391 ? 28.039 -3.265 -27.435 1.00 79.56 391 MET A C 1
ATOM 3041 O O . MET A 1 391 ? 28.035 -3.313 -26.205 1.00 79.56 391 MET A O 1
ATOM 3045 N N . THR A 1 392 ? 27.893 -4.348 -28.192 1.00 78.06 392 THR A N 1
ATOM 3046 C CA . THR A 1 392 ? 28.131 -5.712 -27.708 1.00 78.06 392 THR A CA 1
ATOM 3047 C C . THR A 1 392 ? 29.265 -6.266 -28.549 1.00 78.06 392 THR A C 1
ATOM 3049 O O . THR A 1 392 ? 29.104 -6.331 -29.764 1.00 78.06 392 THR A O 1
ATOM 3052 N N . HIS A 1 393 ? 30.394 -6.583 -27.915 1.00 80.75 393 HIS A N 1
ATOM 3053 C CA . HIS A 1 393 ? 31.624 -6.949 -28.615 1.00 80.75 393 HIS A CA 1
ATOM 3054 C C . HIS A 1 393 ? 32.190 -8.275 -28.108 1.00 80.75 393 HIS A C 1
ATOM 3056 O O . HIS A 1 393 ? 32.358 -8.471 -26.898 1.00 80.75 393 HIS A O 1
ATOM 3062 N N . HIS A 1 394 ? 32.496 -9.182 -29.027 1.00 80.19 394 HIS A N 1
ATOM 3063 C CA . HIS A 1 394 ? 33.212 -10.421 -28.756 1.00 80.19 394 HIS A CA 1
ATOM 3064 C C . HIS A 1 394 ? 34.704 -10.199 -29.006 1.00 80.19 394 HIS A C 1
ATOM 3066 O O . HIS A 1 394 ? 35.115 -9.861 -30.115 1.00 80.19 394 HIS A O 1
ATOM 3072 N N . SER A 1 395 ? 35.529 -10.413 -27.979 1.00 79.56 395 SER A N 1
ATOM 3073 C CA . SER A 1 395 ? 36.981 -10.291 -28.126 1.00 79.56 395 SER A CA 1
ATOM 3074 C C . SER A 1 395 ? 37.457 -11.236 -29.229 1.00 79.56 395 SER A C 1
ATOM 3076 O O . SER A 1 395 ? 37.089 -12.413 -29.260 1.00 79.56 395 SER A O 1
ATOM 3078 N N . GLY A 1 396 ? 38.212 -10.696 -30.185 1.00 73.94 396 GLY A N 1
ATOM 3079 C CA . GLY A 1 396 ? 38.560 -11.444 -31.393 1.00 73.94 396 GLY A CA 1
ATOM 3080 C C . GLY A 1 396 ? 37.905 -10.941 -32.670 1.00 73.94 396 GLY A C 1
ATOM 3081 O O . GLY A 1 396 ? 38.492 -11.035 -33.753 1.00 73.94 396 GLY A O 1
ATOM 3082 N N . TYR A 1 397 ? 36.704 -10.385 -32.556 1.00 77.12 397 TYR A N 1
ATOM 3083 C CA . TYR A 1 397 ? 35.887 -10.028 -33.706 1.00 77.12 397 TYR A CA 1
ATOM 3084 C C . TYR A 1 397 ? 36.320 -8.661 -34.249 1.00 77.12 397 TYR A C 1
ATOM 3086 O O . TYR A 1 397 ? 36.798 -7.793 -33.521 1.00 77.12 397 TYR A O 1
ATOM 3094 N N . ALA A 1 398 ? 36.205 -8.473 -35.560 1.00 75.75 398 ALA A N 1
ATOM 3095 C CA . ALA A 1 398 ? 36.400 -7.160 -36.161 1.00 75.75 398 ALA A CA 1
ATOM 3096 C C . ALA A 1 398 ? 35.093 -6.364 -36.045 1.00 75.75 398 ALA A C 1
ATOM 3098 O O . ALA A 1 398 ? 34.018 -6.939 -36.174 1.00 75.75 398 ALA A O 1
ATOM 3099 N N . MET A 1 399 ? 35.169 -5.056 -35.816 1.00 76.31 399 MET A N 1
ATOM 3100 C CA . MET A 1 399 ? 33.987 -4.190 -35.738 1.00 76.31 399 MET A CA 1
ATOM 3101 C C . MET A 1 399 ? 33.595 -3.670 -37.126 1.00 76.31 399 MET A C 1
ATOM 3103 O O . MET A 1 399 ? 34.459 -3.414 -37.971 1.00 76.31 399 MET A O 1
ATOM 3107 N N . GLN A 1 400 ? 32.294 -3.501 -37.364 1.00 70.31 400 GLN A N 1
ATOM 3108 C CA . GLN A 1 400 ? 31.783 -2.967 -38.627 1.00 70.31 400 GLN A CA 1
ATOM 3109 C C . GLN A 1 400 ? 32.253 -1.513 -38.822 1.00 70.31 400 GLN A C 1
ATOM 3111 O O . GLN A 1 400 ? 32.298 -0.738 -37.870 1.00 70.31 400 GLN A O 1
ATOM 3116 N N . ASP A 1 401 ? 32.628 -1.150 -40.053 1.00 65.44 401 ASP A N 1
ATOM 3117 C CA . ASP A 1 401 ? 33.068 0.200 -40.455 1.00 65.44 401 ASP A CA 1
ATOM 3118 C C . ASP A 1 401 ? 34.358 0.743 -39.791 1.00 65.44 401 ASP A C 1
ATOM 3120 O O . ASP A 1 401 ? 34.608 1.953 -39.799 1.00 65.44 401 ASP A O 1
ATOM 3124 N N . VAL A 1 402 ? 35.230 -0.134 -39.275 1.00 65.50 402 VAL A N 1
ATOM 3125 C CA . VAL A 1 402 ? 36.539 0.247 -38.702 1.00 65.50 402 VAL A CA 1
ATOM 3126 C C . VAL A 1 402 ? 37.651 0.275 -39.755 1.00 65.50 402 VAL A C 1
ATOM 3128 O O . VAL A 1 402 ? 37.732 -0.583 -40.634 1.00 65.50 402 VAL A O 1
ATOM 3131 N N . THR A 1 403 ? 38.530 1.280 -39.672 1.00 56.38 403 THR A N 1
ATOM 3132 C CA . THR A 1 403 ? 39.660 1.471 -40.597 1.00 56.38 403 THR A CA 1
ATOM 3133 C C . THR A 1 403 ? 40.989 1.515 -39.832 1.00 56.38 403 THR A C 1
ATOM 3135 O O . THR A 1 403 ? 41.125 2.366 -38.953 1.00 56.38 403 THR A O 1
ATOM 3138 N N . PRO A 1 404 ? 42.002 0.694 -40.190 1.00 55.75 404 PRO A N 1
ATOM 3139 C CA . PRO A 1 404 ? 41.993 -0.376 -41.199 1.00 55.75 404 PRO A CA 1
ATOM 3140 C C . PRO A 1 404 ? 41.186 -1.614 -40.748 1.00 55.75 404 PRO A C 1
ATOM 3142 O O . PRO A 1 404 ? 41.003 -1.801 -39.547 1.00 55.75 404 PRO A O 1
ATOM 3145 N N . PRO A 1 405 ? 40.724 -2.473 -41.683 1.00 57.88 405 PRO A N 1
ATOM 3146 C CA . PRO A 1 405 ? 40.007 -3.698 -41.332 1.00 57.88 405 PRO A CA 1
ATOM 3147 C C . PRO A 1 405 ? 40.891 -4.597 -40.460 1.00 57.88 405 PRO A C 1
ATOM 3149 O O . PRO A 1 405 ? 42.005 -4.958 -40.849 1.00 57.88 405 PRO A O 1
ATOM 3152 N N . ALA A 1 406 ? 40.402 -4.925 -39.265 1.00 61.22 406 ALA A N 1
ATOM 3153 C CA . ALA A 1 406 ? 41.109 -5.770 -38.313 1.00 61.22 406 ALA A CA 1
ATOM 3154 C C . ALA A 1 406 ? 41.155 -7.230 -38.791 1.00 61.22 406 ALA A C 1
ATOM 3156 O O . ALA A 1 406 ? 40.218 -7.733 -39.412 1.00 61.22 406 ALA A O 1
ATOM 3157 N N . THR A 1 407 ? 42.244 -7.932 -38.478 1.00 64.50 407 THR A N 1
ATOM 3158 C CA . THR A 1 407 ? 42.331 -9.383 -38.670 1.00 64.50 407 THR A CA 1
ATOM 3159 C C . THR A 1 407 ? 41.426 -10.090 -37.665 1.00 64.50 407 THR A C 1
ATOM 3161 O O . THR A 1 407 ? 41.589 -9.932 -36.451 1.00 64.50 407 THR A O 1
ATOM 3164 N N . ILE A 1 408 ? 40.480 -10.873 -38.180 1.00 65.69 408 ILE A N 1
ATOM 3165 C CA . ILE A 1 408 ? 39.536 -11.648 -37.375 1.00 65.69 408 ILE A CA 1
ATOM 3166 C C . ILE A 1 408 ? 40.294 -12.789 -36.676 1.00 65.69 408 ILE A C 1
ATOM 3168 O O . ILE A 1 408 ? 40.880 -13.642 -37.340 1.00 65.69 408 ILE A O 1
ATOM 3172 N N . GLU A 1 409 ? 40.270 -12.809 -35.345 1.00 72.12 409 GLU A N 1
ATOM 3173 C CA . GLU A 1 409 ? 40.786 -13.900 -34.506 1.00 72.12 409 GLU A CA 1
ATOM 3174 C C . GLU A 1 409 ? 39.690 -14.270 -33.502 1.00 72.12 409 GLU A C 1
ATOM 3176 O O . GLU A 1 409 ? 39.759 -13.844 -32.354 1.00 72.12 409 GLU A O 1
ATOM 3181 N N . PRO A 1 410 ? 38.623 -14.962 -33.933 1.00 66.25 410 PRO A N 1
ATOM 3182 C CA . PRO A 1 410 ? 37.405 -15.085 -33.141 1.00 66.25 410 PRO A CA 1
ATOM 3183 C C . PRO A 1 410 ? 37.632 -15.848 -31.825 1.00 66.25 410 PRO A C 1
ATOM 3185 O O . PRO A 1 410 ? 38.528 -16.686 -31.715 1.00 66.25 410 PRO A O 1
ATOM 3188 N N . ASP A 1 411 ? 36.770 -15.562 -30.848 1.00 64.56 411 ASP A N 1
ATOM 3189 C CA . ASP A 1 411 ? 36.632 -16.258 -29.560 1.00 64.56 411 ASP A CA 1
ATOM 3190 C C . ASP A 1 411 ? 37.856 -16.174 -28.633 1.00 64.56 411 ASP A C 1
ATOM 3192 O O . ASP A 1 411 ? 38.211 -17.125 -27.926 1.00 64.56 411 ASP A O 1
ATOM 3196 N N . LEU A 1 412 ? 38.498 -15.007 -28.590 1.00 69.62 412 LEU A N 1
ATOM 3197 C CA . LEU A 1 412 ? 39.503 -14.724 -27.574 1.00 69.62 412 LEU A CA 1
ATOM 3198 C C . LEU A 1 412 ? 38.823 -14.482 -26.218 1.00 69.62 412 LEU A C 1
ATOM 3200 O O . LEU A 1 412 ? 37.885 -13.703 -26.097 1.00 69.62 412 LEU A O 1
ATOM 3204 N N . ASP A 1 413 ? 39.334 -15.112 -25.160 1.00 73.44 413 ASP A N 1
ATOM 3205 C CA . ASP A 1 413 ? 38.918 -14.828 -23.777 1.00 73.44 413 ASP A CA 1
ATOM 3206 C C . ASP A 1 413 ? 39.792 -13.709 -23.187 1.00 73.44 413 ASP A C 1
ATOM 3208 O O . ASP A 1 413 ? 40.523 -13.898 -22.210 1.00 73.44 413 ASP A O 1
ATOM 3212 N N . GLN A 1 414 ? 39.835 -12.561 -23.872 1.00 76.56 414 GLN A N 1
ATOM 3213 C CA . GLN A 1 414 ? 40.611 -11.400 -23.438 1.00 76.56 414 GLN A CA 1
ATOM 3214 C C . GLN A 1 414 ? 39.695 -10.268 -22.964 1.00 76.56 414 GLN A C 1
ATOM 3216 O O . GLN A 1 414 ? 38.615 -10.049 -23.516 1.00 76.56 414 GLN A O 1
ATOM 3221 N N . PRO A 1 415 ? 40.116 -9.514 -21.934 1.00 82.06 415 PRO A N 1
ATOM 3222 C CA . PRO A 1 415 ? 39.385 -8.338 -21.501 1.00 82.06 415 PRO A CA 1
ATOM 3223 C C . PRO A 1 415 ? 39.437 -7.249 -22.579 1.00 82.06 415 PRO A C 1
ATOM 3225 O O . PRO A 1 415 ? 40.484 -7.001 -23.176 1.00 82.06 415 PRO A O 1
ATOM 3228 N N . ILE A 1 416 ? 38.317 -6.560 -22.771 1.00 85.75 416 ILE A N 1
ATOM 3229 C CA . ILE A 1 416 ? 38.154 -5.487 -23.752 1.00 85.75 416 ILE A CA 1
ATOM 3230 C C . ILE A 1 416 ? 38.389 -4.161 -23.041 1.00 85.75 416 ILE A C 1
ATOM 3232 O O . ILE A 1 416 ? 37.614 -3.775 -22.168 1.00 85.75 416 ILE A O 1
ATOM 3236 N N . ARG A 1 417 ? 39.455 -3.446 -23.392 1.00 88.19 417 ARG A N 1
ATOM 3237 C CA . ARG A 1 417 ? 39.713 -2.091 -22.894 1.00 88.19 417 ARG A CA 1
ATOM 3238 C C . ARG A 1 417 ? 39.195 -1.072 -23.901 1.00 88.19 417 ARG A C 1
ATOM 3240 O O . ARG A 1 417 ? 39.586 -1.120 -25.064 1.00 88.19 417 ARG A O 1
ATOM 3247 N N . LEU A 1 418 ? 38.356 -0.148 -23.449 1.00 89.81 418 LEU A N 1
ATOM 3248 C CA . LEU A 1 418 ? 37.803 0.940 -24.252 1.00 89.81 418 LEU A CA 1
ATOM 3249 C C . LEU A 1 418 ? 38.322 2.276 -23.722 1.00 89.81 418 LEU A C 1
ATOM 3251 O O . LEU A 1 418 ? 38.231 2.547 -22.523 1.00 89.81 418 LEU A O 1
ATOM 3255 N N . THR A 1 419 ? 38.810 3.123 -24.623 1.00 91.31 419 THR A N 1
ATOM 3256 C CA . THR A 1 419 ? 39.220 4.490 -24.296 1.00 91.31 419 THR A CA 1
ATOM 3257 C C . THR A 1 419 ? 38.429 5.503 -25.112 1.00 91.31 419 THR A C 1
ATOM 3259 O O . THR A 1 419 ? 38.289 5.337 -26.327 1.00 91.31 419 THR A O 1
ATOM 3262 N N . LEU A 1 420 ? 37.960 6.562 -24.452 1.00 93.19 420 LEU A N 1
ATOM 3263 C CA . LEU A 1 420 ? 37.320 7.721 -25.076 1.00 93.19 420 LEU A CA 1
ATOM 3264 C C . LEU A 1 420 ? 38.172 8.961 -24.817 1.00 93.19 420 LEU A C 1
ATOM 3266 O O . LEU A 1 420 ? 38.372 9.364 -23.667 1.00 93.19 420 LEU A O 1
ATOM 3270 N N . GLU A 1 421 ? 38.625 9.574 -25.900 1.00 93.94 421 GLU A N 1
ATOM 3271 C CA . GLU A 1 421 ? 39.331 10.846 -25.904 1.00 93.94 421 GLU A CA 1
ATOM 3272 C C . GLU A 1 421 ? 38.451 11.909 -26.566 1.00 93.94 421 GLU A C 1
ATOM 3274 O O . GLU A 1 421 ? 37.857 11.677 -27.622 1.00 93.94 421 GLU A O 1
ATOM 3279 N N . VAL A 1 422 ? 38.346 13.075 -25.929 1.00 93.12 422 VAL A N 1
ATOM 3280 C CA . VAL A 1 422 ? 37.591 14.218 -26.445 1.00 93.12 422 VAL A CA 1
ATOM 3281 C C . VAL A 1 422 ? 38.477 15.454 -26.389 1.00 93.12 422 VAL A C 1
ATOM 3283 O O . VAL A 1 422 ? 38.960 15.826 -25.324 1.00 93.12 422 VAL A O 1
ATOM 3286 N N . ASN A 1 423 ? 38.693 16.109 -27.532 1.00 92.50 423 ASN A N 1
ATOM 3287 C CA . ASN A 1 423 ? 39.537 17.305 -27.665 1.00 92.50 423 ASN A CA 1
ATOM 3288 C C . ASN A 1 423 ? 40.972 17.140 -27.116 1.00 92.50 423 ASN A C 1
ATOM 3290 O O . ASN A 1 423 ? 41.566 18.110 -26.644 1.00 92.50 423 ASN A O 1
ATOM 3294 N N . GLY A 1 424 ? 41.538 15.931 -27.171 1.00 87.69 424 GLY A N 1
ATOM 3295 C CA . GLY A 1 424 ? 42.871 15.646 -26.629 1.00 87.69 424 GLY A CA 1
ATOM 3296 C C . GLY A 1 424 ? 42.896 15.221 -25.154 1.00 87.69 424 GLY A C 1
ATOM 3297 O O . GLY A 1 424 ? 43.968 14.939 -24.619 1.00 87.69 424 GLY A O 1
ATOM 3298 N N . GLU A 1 425 ? 41.746 15.210 -24.469 1.00 92.81 425 GLU A N 1
ATOM 3299 C CA . GLU A 1 425 ? 41.620 14.809 -23.065 1.00 92.81 425 GLU A CA 1
ATOM 3300 C C . GLU A 1 425 ? 40.983 13.419 -22.952 1.00 92.81 425 GLU A C 1
ATOM 3302 O O . GLU A 1 425 ? 39.931 13.143 -23.531 1.00 92.81 425 GLU A O 1
ATOM 3307 N N . MET A 1 426 ? 41.615 12.531 -22.185 1.00 91.75 426 MET A N 1
ATOM 3308 C CA . MET A 1 426 ? 41.102 11.187 -21.927 1.00 91.75 426 MET A CA 1
ATOM 3309 C C . MET A 1 426 ? 39.989 11.245 -20.876 1.00 91.75 426 MET A C 1
ATOM 3311 O O . MET A 1 426 ? 40.257 11.502 -19.703 1.00 91.75 426 MET A O 1
ATOM 3315 N N . LEU A 1 427 ? 38.749 10.985 -21.295 1.00 89.81 427 LEU A N 1
ATOM 3316 C CA . LEU A 1 427 ? 37.570 11.013 -20.421 1.00 89.81 427 LEU A CA 1
ATOM 3317 C C . LEU A 1 427 ? 37.157 9.627 -19.916 1.00 89.81 427 LEU A C 1
ATOM 3319 O O . LEU A 1 427 ? 36.511 9.529 -18.874 1.00 89.81 427 LEU A O 1
ATOM 3323 N N . LEU A 1 428 ? 37.520 8.565 -20.637 1.00 89.62 428 LEU A N 1
ATOM 3324 C CA . LEU A 1 428 ? 37.227 7.180 -20.264 1.00 89.62 428 LEU A CA 1
ATOM 3325 C C . LEU A 1 428 ? 38.431 6.286 -20.569 1.00 89.62 428 LEU A C 1
ATOM 3327 O O . LEU A 1 428 ? 39.003 6.372 -21.656 1.00 89.62 428 LEU A O 1
ATOM 3331 N N . ASP A 1 429 ? 38.751 5.395 -19.635 1.00 90.50 429 ASP A N 1
ATOM 3332 C CA . ASP A 1 429 ? 39.698 4.292 -19.801 1.00 90.50 429 ASP A CA 1
ATOM 3333 C C . ASP A 1 429 ? 39.235 3.130 -18.918 1.00 90.50 429 ASP A C 1
ATOM 3335 O O . ASP A 1 429 ? 39.581 3.036 -17.740 1.00 90.50 429 ASP A O 1
ATOM 3339 N N . GLU A 1 430 ? 38.368 2.291 -19.475 1.00 86.94 430 GLU A N 1
ATOM 3340 C CA . GLU A 1 430 ? 37.688 1.231 -18.734 1.00 86.94 430 GLU A CA 1
ATOM 3341 C C . GLU A 1 430 ? 37.932 -0.124 -19.389 1.00 86.94 430 GLU A C 1
ATOM 3343 O O . GLU A 1 430 ? 38.127 -0.241 -20.600 1.00 86.94 430 GLU A O 1
ATOM 3348 N N . THR A 1 431 ? 37.949 -1.173 -18.569 1.00 85.19 431 THR A N 1
ATOM 3349 C CA . THR A 1 431 ? 38.173 -2.550 -19.018 1.00 85.19 431 THR A CA 1
ATOM 3350 C C . THR A 1 431 ? 36.968 -3.415 -18.678 1.00 85.19 431 THR A C 1
ATOM 3352 O O . THR A 1 431 ? 36.584 -3.538 -17.515 1.00 85.19 431 THR A O 1
ATOM 3355 N N . TYR A 1 432 ? 36.408 -4.048 -19.700 1.00 81.75 432 TYR A N 1
ATOM 3356 C CA . TYR A 1 432 ? 35.223 -4.890 -19.647 1.00 81.75 432 TYR A CA 1
ATOM 3357 C C . TYR A 1 432 ? 35.614 -6.350 -19.843 1.00 81.75 432 TYR A C 1
ATOM 3359 O O . TYR A 1 432 ? 36.550 -6.678 -20.570 1.00 81.75 432 TYR A O 1
ATOM 3367 N N . VAL A 1 433 ? 34.880 -7.241 -19.189 1.00 76.38 433 VAL A N 1
ATOM 3368 C CA . VAL A 1 433 ? 35.044 -8.690 -19.318 1.00 76.38 433 VAL A CA 1
ATOM 3369 C C . VAL A 1 433 ? 33.682 -9.259 -19.679 1.00 76.38 433 VAL A C 1
ATOM 3371 O O . VAL A 1 433 ? 32.677 -8.839 -19.099 1.00 76.38 433 VAL A O 1
ATOM 3374 N N . ALA A 1 434 ? 33.636 -10.197 -20.624 1.00 69.19 434 ALA A N 1
ATOM 3375 C CA . ALA A 1 434 ? 32.410 -10.924 -20.918 1.00 69.19 434 ALA A CA 1
ATOM 3376 C C . ALA A 1 434 ? 31.942 -11.653 -19.646 1.00 69.19 434 ALA A C 1
ATOM 3378 O O . ALA A 1 434 ? 32.701 -12.366 -18.989 1.00 69.19 434 ALA A O 1
ATOM 3379 N N . THR A 1 435 ? 30.699 -11.427 -19.230 1.00 58.47 435 THR A N 1
ATOM 3380 C CA . THR A 1 435 ? 30.160 -12.053 -18.019 1.00 58.47 435 THR A CA 1
ATOM 3381 C C . THR A 1 435 ? 29.909 -13.542 -18.256 1.00 58.47 435 THR A C 1
ATOM 3383 O O . THR A 1 435 ? 29.075 -13.907 -19.079 1.00 58.47 435 THR A O 1
ATOM 3386 N N . ASN A 1 436 ? 30.617 -14.392 -17.504 1.00 47.97 436 ASN A N 1
ATOM 3387 C CA . ASN A 1 436 ? 30.503 -15.856 -17.487 1.00 47.97 436 ASN A CA 1
ATOM 3388 C C . ASN A 1 436 ? 29.048 -16.370 -17.563 1.00 47.97 436 ASN A C 1
ATOM 3390 O O . ASN A 1 436 ? 28.301 -16.171 -16.603 1.00 47.97 436 ASN A O 1
ATOM 3394 N N . ASN A 1 437 ? 28.698 -17.094 -18.642 1.00 42.66 437 ASN A N 1
ATOM 3395 C CA . ASN A 1 437 ? 28.049 -18.430 -18.629 1.00 42.66 437 ASN A CA 1
ATOM 3396 C C . ASN A 1 437 ? 27.138 -18.796 -19.815 1.00 42.66 437 ASN A C 1
ATOM 3398 O O . ASN A 1 437 ? 26.491 -19.839 -19.747 1.00 42.66 437 ASN A O 1
ATOM 3402 N N . HIS A 1 438 ? 27.119 -18.068 -20.930 1.00 38.34 438 HIS A N 1
ATOM 3403 C CA . HIS A 1 438 ? 26.489 -18.596 -22.145 1.00 38.34 438 HIS A CA 1
ATOM 3404 C C . HIS A 1 438 ? 27.356 -18.300 -23.367 1.00 38.34 438 HIS A C 1
ATOM 3406 O O . HIS A 1 438 ? 27.712 -17.155 -23.620 1.00 38.34 438 HIS A O 1
ATOM 3412 N N . ILE A 1 439 ? 27.718 -19.369 -24.082 1.00 38.50 439 ILE A N 1
ATOM 3413 C CA . ILE A 1 439 ? 28.316 -19.341 -25.420 1.00 38.50 439 ILE A CA 1
ATOM 3414 C C . ILE A 1 439 ? 27.461 -18.356 -26.246 1.00 38.50 439 ILE A C 1
ATOM 3416 O O . ILE A 1 439 ? 26.246 -18.541 -26.286 1.00 38.50 439 ILE A O 1
ATOM 3420 N N . ASN A 1 440 ? 28.073 -17.300 -26.801 1.00 47.94 440 ASN A N 1
ATOM 3421 C CA . ASN A 1 440 ? 27.457 -16.202 -27.583 1.00 47.94 440 ASN A CA 1
ATOM 3422 C C . ASN A 1 440 ? 26.979 -14.936 -26.831 1.00 47.94 440 ASN A C 1
ATOM 3424 O O . ASN A 1 440 ? 26.038 -14.281 -27.278 1.00 47.94 440 ASN A O 1
ATOM 3428 N N . GLN A 1 441 ? 27.596 -14.536 -25.711 1.00 62.41 441 GLN A N 1
ATOM 3429 C CA . GLN A 1 441 ? 27.368 -13.190 -25.152 1.00 62.41 441 GLN A CA 1
ATOM 3430 C C . GLN A 1 441 ? 28.681 -12.422 -24.973 1.00 62.41 441 GLN A C 1
ATOM 3432 O O . GLN A 1 441 ? 29.340 -12.529 -23.940 1.00 62.41 441 GLN A O 1
ATOM 3437 N N . GLY A 1 442 ? 29.047 -11.635 -25.986 1.00 68.44 442 GLY A N 1
ATOM 3438 C CA . GLY A 1 442 ? 30.127 -10.651 -25.923 1.00 68.44 442 GLY A CA 1
ATOM 3439 C C . GLY A 1 442 ? 29.953 -9.646 -24.778 1.00 68.44 442 GLY A C 1
ATOM 3440 O O . GLY A 1 442 ? 28.895 -9.551 -24.145 1.00 68.44 442 GLY A O 1
ATOM 3441 N N . ALA A 1 443 ? 31.000 -8.874 -24.493 1.00 76.31 443 ALA A N 1
ATOM 3442 C CA . ALA A 1 443 ? 30.934 -7.835 -23.475 1.00 76.31 443 ALA A CA 1
ATOM 3443 C C . ALA A 1 443 ? 29.921 -6.759 -23.886 1.00 76.31 443 ALA A C 1
ATOM 3445 O O . ALA A 1 443 ? 30.029 -6.157 -24.955 1.00 76.31 443 ALA A O 1
ATOM 3446 N N . ARG A 1 444 ? 28.937 -6.513 -23.016 1.00 76.31 444 ARG A N 1
ATOM 3447 C CA . ARG A 1 444 ? 27.949 -5.441 -23.170 1.00 76.31 444 ARG A CA 1
ATOM 3448 C C . ARG A 1 444 ? 28.524 -4.162 -22.588 1.00 76.31 444 ARG A C 1
ATOM 3450 O O . ARG A 1 444 ? 28.793 -4.099 -21.388 1.00 76.31 444 ARG A O 1
ATOM 3457 N N . ILE A 1 445 ? 28.702 -3.158 -23.433 1.00 78.69 445 ILE A N 1
ATOM 3458 C CA . ILE A 1 445 ? 29.327 -1.892 -23.068 1.00 78.69 445 ILE A CA 1
ATOM 3459 C C . ILE A 1 445 ? 28.324 -0.773 -23.327 1.00 78.69 445 ILE A C 1
ATOM 3461 O O . ILE A 1 445 ? 27.796 -0.635 -24.433 1.00 78.69 445 ILE A O 1
ATOM 3465 N N . PHE A 1 446 ? 28.067 0.015 -22.288 1.00 81.81 446 PHE A N 1
ATOM 3466 C CA . PHE A 1 446 ? 27.299 1.248 -22.364 1.00 81.81 446 PHE A CA 1
ATOM 3467 C C . PHE A 1 446 ? 27.962 2.277 -21.464 1.00 81.81 446 PHE A C 1
ATOM 3469 O O . PHE A 1 446 ? 27.953 2.128 -20.243 1.00 81.81 446 PHE A O 1
ATOM 3476 N N . GLU A 1 447 ? 28.513 3.316 -22.071 1.00 83.31 447 GLU A N 1
ATOM 3477 C CA . GLU A 1 447 ? 29.143 4.411 -21.346 1.00 83.31 447 GLU A CA 1
ATOM 3478 C C . GLU A 1 447 ? 28.588 5.733 -21.832 1.00 83.31 447 GLU A C 1
ATOM 3480 O O . GLU A 1 447 ? 28.439 5.940 -23.032 1.00 83.31 447 GLU A O 1
ATOM 3485 N N . GLN A 1 448 ? 28.281 6.628 -20.900 1.00 85.12 448 GLN A N 1
ATOM 3486 C CA . GLN A 1 448 ? 27.706 7.932 -21.200 1.00 85.12 448 GLN A CA 1
ATOM 3487 C C . GLN A 1 448 ? 28.520 9.017 -20.508 1.00 85.12 448 GLN A C 1
ATOM 3489 O O . GLN A 1 448 ? 28.655 9.025 -19.284 1.00 85.12 448 GLN A O 1
ATOM 3494 N N . VAL A 1 449 ? 29.014 9.967 -21.297 1.00 88.06 449 VAL A N 1
ATOM 3495 C CA . VAL A 1 449 ? 29.701 11.162 -20.807 1.00 88.06 449 VAL A CA 1
ATOM 3496 C C . VAL A 1 449 ? 28.888 12.408 -21.137 1.00 88.06 449 VAL A C 1
ATOM 3498 O O . VAL A 1 449 ? 28.204 12.474 -22.161 1.00 88.06 449 VAL A O 1
ATOM 3501 N N . PHE A 1 450 ? 28.960 13.408 -20.263 1.00 89.38 450 PHE A N 1
ATOM 3502 C CA . PHE A 1 450 ? 28.336 14.710 -20.482 1.00 89.38 450 PHE A CA 1
ATOM 3503 C C . PHE A 1 450 ? 29.387 15.698 -20.973 1.00 89.38 450 PHE A C 1
ATOM 3505 O O . PHE A 1 450 ? 30.438 15.849 -20.352 1.00 89.38 450 PHE A O 1
ATOM 3512 N N . LEU A 1 451 ? 29.091 16.361 -22.086 1.00 91.25 451 LEU A N 1
ATOM 3513 C CA . LEU A 1 451 ? 29.970 17.312 -22.756 1.00 91.25 451 LEU A CA 1
ATOM 3514 C C . LEU A 1 451 ? 29.255 18.663 -22.885 1.00 91.25 451 LEU A C 1
ATOM 3516 O O . LEU A 1 451 ? 28.019 18.699 -22.937 1.00 91.25 451 LEU A O 1
ATOM 3520 N N . PRO A 1 452 ? 29.996 19.783 -22.915 1.00 91.81 452 PRO A N 1
ATOM 3521 C CA . PRO A 1 452 ? 29.396 21.065 -23.243 1.00 91.81 452 PRO A CA 1
ATOM 3522 C C . PRO A 1 452 ? 28.859 21.056 -24.682 1.00 91.81 452 PRO A C 1
ATOM 3524 O O . PRO A 1 452 ? 29.283 20.272 -25.523 1.00 91.81 452 PRO A O 1
ATOM 3527 N N . VAL A 1 453 ? 27.910 21.938 -24.974 1.00 93.19 453 VAL A N 1
ATOM 3528 C CA . VAL A 1 453 ? 27.444 22.173 -26.350 1.00 93.19 453 VAL A CA 1
ATOM 3529 C C . VAL A 1 453 ? 28.578 22.796 -27.160 1.00 93.19 453 VAL A C 1
ATOM 3531 O O . VAL A 1 453 ? 29.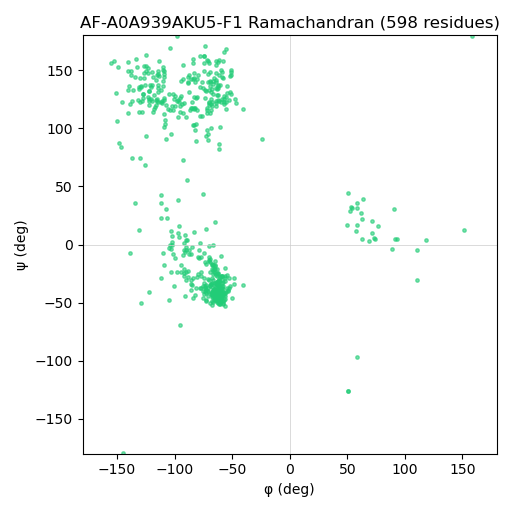168 23.793 -26.735 1.00 93.19 453 VAL A O 1
ATOM 3534 N N . GLY A 1 454 ? 28.882 22.239 -28.330 1.00 93.12 454 GLY A N 1
ATOM 3535 C CA . GLY A 1 454 ? 30.060 22.664 -29.077 1.00 93.12 454 GLY A CA 1
ATOM 3536 C C . GLY A 1 454 ? 30.580 21.648 -30.084 1.00 93.12 454 GLY A C 1
ATOM 3537 O O . GLY A 1 454 ? 30.049 20.548 -30.246 1.00 93.12 454 GLY A O 1
ATOM 3538 N N . GLU A 1 455 ? 31.640 22.057 -30.771 1.00 95.25 455 GLU A N 1
ATOM 3539 C CA . GLU A 1 455 ? 32.432 21.188 -31.629 1.00 95.25 455 GLU A CA 1
ATOM 3540 C C . GLU A 1 455 ? 33.405 20.376 -30.763 1.00 95.25 455 GLU A C 1
ATOM 3542 O O . GLU A 1 455 ? 34.153 20.932 -29.953 1.00 95.25 455 GLU A O 1
ATOM 3547 N N . HIS A 1 456 ? 33.382 19.057 -30.933 1.00 94.94 456 HIS A N 1
ATOM 3548 C CA . HIS A 1 456 ? 34.214 18.121 -30.191 1.00 94.94 456 HIS A CA 1
ATOM 3549 C C . HIS A 1 456 ? 34.885 17.143 -31.144 1.00 94.94 456 HIS A C 1
ATOM 3551 O O . HIS A 1 456 ? 34.215 16.437 -31.896 1.00 94.94 456 HIS A O 1
ATOM 3557 N N . HIS A 1 457 ? 36.210 17.070 -31.096 1.00 95.81 457 HIS A N 1
ATOM 3558 C CA . HIS A 1 457 ? 36.956 16.006 -31.747 1.00 95.81 457 HIS A CA 1
ATOM 3559 C C . HIS A 1 457 ? 36.924 14.767 -30.853 1.00 95.81 457 HIS A C 1
ATOM 3561 O O . HIS A 1 457 ? 37.409 14.823 -29.723 1.00 95.81 457 HIS A O 1
ATOM 3567 N N . VAL A 1 458 ? 36.297 13.693 -31.329 1.00 94.25 458 VAL A N 1
ATOM 3568 C CA . VAL A 1 458 ? 36.041 12.481 -30.548 1.00 94.25 458 VAL A CA 1
ATOM 3569 C C . VAL A 1 458 ? 36.801 11.317 -31.154 1.00 94.25 458 VAL A C 1
ATOM 3571 O O . VAL A 1 458 ? 36.587 10.975 -32.321 1.00 94.25 458 VAL A O 1
ATOM 3574 N N . THR A 1 459 ? 37.609 10.668 -30.321 1.00 93.00 459 THR A N 1
ATOM 3575 C CA . THR A 1 459 ? 38.350 9.465 -30.680 1.00 93.00 459 THR A CA 1
ATOM 3576 C C . THR A 1 459 ? 37.986 8.331 -29.723 1.00 93.00 459 THR A C 1
ATOM 3578 O O . THR A 1 459 ? 38.180 8.426 -28.511 1.00 93.00 459 THR A O 1
ATOM 3581 N N . VAL A 1 460 ? 37.445 7.241 -30.266 1.00 91.38 460 VAL A N 1
ATOM 3582 C CA . VAL A 1 460 ? 37.108 6.013 -29.538 1.00 91.38 460 VAL A CA 1
ATOM 3583 C C . VAL A 1 460 ? 38.050 4.916 -29.998 1.00 91.38 460 VAL A C 1
ATOM 3585 O O . VAL A 1 460 ? 38.113 4.611 -31.191 1.00 91.38 460 VAL A O 1
ATOM 3588 N N . LYS A 1 461 ? 38.763 4.308 -29.051 1.00 89.44 461 LYS A N 1
ATOM 3589 C CA . LYS A 1 461 ? 39.716 3.230 -29.327 1.00 89.44 461 LYS A CA 1
ATOM 3590 C C . LYS A 1 461 ? 39.415 2.018 -28.469 1.00 89.44 461 LYS A C 1
ATOM 3592 O O . LYS A 1 461 ? 38.981 2.152 -27.325 1.00 89.44 461 LYS A O 1
ATOM 3597 N N . MET A 1 462 ? 39.682 0.847 -29.022 1.00 88.19 462 MET A N 1
ATOM 3598 C CA . MET A 1 462 ? 39.448 -0.434 -28.379 1.00 88.19 462 MET A CA 1
ATOM 3599 C C . MET A 1 462 ? 40.688 -1.320 -28.465 1.00 88.19 462 MET A C 1
ATOM 3601 O O . MET A 1 462 ? 41.396 -1.325 -29.472 1.00 88.19 462 MET A O 1
ATOM 3605 N N . PHE A 1 463 ? 40.919 -2.081 -27.398 1.00 86.31 463 PHE A N 1
ATOM 3606 C CA . PHE A 1 463 ? 41.978 -3.076 -27.290 1.00 86.31 463 PHE A CA 1
ATOM 3607 C C . PHE A 1 463 ? 41.377 -4.377 -26.760 1.00 86.31 463 PHE A C 1
ATOM 3609 O O . PHE A 1 463 ? 40.928 -4.433 -25.616 1.00 86.31 463 PHE A O 1
ATOM 3616 N N . ASP A 1 464 ? 41.384 -5.419 -27.580 1.00 80.19 464 ASP A N 1
ATOM 3617 C CA . ASP A 1 464 ? 40.760 -6.717 -27.295 1.00 80.19 464 ASP A CA 1
ATOM 3618 C C . ASP A 1 464 ? 41.716 -7.901 -27.559 1.00 80.19 464 ASP A C 1
ATOM 3620 O O . ASP A 1 464 ? 41.289 -9.054 -27.590 1.00 80.19 464 ASP A O 1
ATOM 3624 N N . ARG A 1 465 ? 43.017 -7.629 -27.756 1.00 75.62 465 ARG A N 1
ATOM 3625 C CA . ARG A 1 465 ? 44.088 -8.616 -27.996 1.00 75.62 465 ARG A CA 1
ATOM 3626 C C . ARG A 1 465 ? 45.051 -8.717 -26.807 1.00 75.62 465 ARG A C 1
ATOM 3628 O O . ARG A 1 465 ? 45.289 -7.743 -26.089 1.00 75.62 465 ARG A O 1
ATOM 3635 N N . ALA A 1 466 ? 45.641 -9.901 -26.617 1.00 64.88 466 ALA A N 1
ATOM 3636 C CA . ALA A 1 466 ? 46.455 -10.252 -25.444 1.00 64.88 466 ALA A CA 1
ATOM 3637 C C . ALA A 1 466 ? 47.706 -9.374 -25.242 1.00 64.88 466 ALA A C 1
ATOM 3639 O O . ALA A 1 466 ? 48.162 -9.187 -24.114 1.00 64.88 466 ALA A O 1
ATOM 3640 N N . ASP A 1 467 ? 48.264 -8.819 -26.317 1.00 64.81 467 ASP A N 1
ATOM 3641 C CA . ASP A 1 467 ? 49.438 -7.945 -26.262 1.00 64.81 467 ASP A CA 1
ATOM 3642 C C . ASP A 1 467 ? 49.092 -6.468 -26.004 1.00 64.81 467 ASP A C 1
ATOM 3644 O O . ASP A 1 467 ? 49.998 -5.660 -25.786 1.00 64.81 467 ASP A O 1
ATOM 3648 N N . ARG A 1 468 ? 47.795 -6.109 -26.021 1.00 61.12 468 ARG A N 1
ATOM 3649 C CA . ARG A 1 468 ? 47.272 -4.730 -25.977 1.00 61.12 468 ARG A CA 1
ATOM 3650 C C . ARG A 1 468 ? 47.924 -3.787 -27.000 1.00 61.12 468 ARG A C 1
ATOM 3652 O O . ARG A 1 468 ? 47.838 -2.572 -26.835 1.00 61.12 468 ARG A O 1
ATOM 3659 N N . SER A 1 469 ? 48.606 -4.328 -28.009 1.00 58.34 469 SER A N 1
ATOM 3660 C CA . SER A 1 469 ? 49.417 -3.560 -28.958 1.00 58.34 469 SER A CA 1
ATOM 3661 C C . SER A 1 469 ? 48.627 -3.210 -30.216 1.00 58.34 469 SER A C 1
ATOM 3663 O O . SER A 1 469 ? 48.915 -2.210 -30.874 1.00 58.34 469 SER A O 1
ATOM 3665 N N . PHE A 1 470 ? 47.594 -4.002 -30.512 1.00 66.00 470 PHE A N 1
ATOM 3666 C CA . PHE A 1 470 ? 46.670 -3.740 -31.600 1.00 66.00 470 PHE A CA 1
ATOM 3667 C C . PHE A 1 470 ? 45.583 -2.750 -31.160 1.00 66.00 470 PHE A C 1
ATOM 3669 O O . PHE A 1 470 ? 44.658 -3.094 -30.424 1.00 66.00 470 PHE A O 1
ATOM 3676 N N . GLU A 1 471 ? 45.741 -1.499 -31.588 1.00 74.81 471 GLU A N 1
ATOM 3677 C CA . GLU A 1 471 ? 44.782 -0.412 -31.394 1.00 74.81 471 GLU A CA 1
ATOM 3678 C C . GLU A 1 471 ? 43.722 -0.451 -32.500 1.00 74.81 471 GLU A C 1
ATOM 3680 O O . GLU A 1 471 ? 44.037 -0.252 -33.674 1.00 74.81 471 GLU A O 1
ATOM 3685 N N . GLN A 1 472 ? 42.460 -0.667 -32.127 1.00 79.75 472 GLN A N 1
ATOM 3686 C CA . GLN A 1 472 ? 41.329 -0.524 -33.042 1.00 79.75 472 GLN A CA 1
ATOM 3687 C C . GLN A 1 472 ? 40.702 0.860 -32.863 1.00 79.75 472 GLN A C 1
ATOM 3689 O O . GLN A 1 472 ? 40.079 1.135 -31.837 1.00 79.75 472 GLN A O 1
ATOM 3694 N N . VAL A 1 473 ? 40.859 1.742 -33.853 1.00 85.56 473 VAL A N 1
ATOM 3695 C CA . VAL A 1 473 ? 40.218 3.066 -33.857 1.00 85.56 473 VAL A CA 1
ATOM 3696 C C . VAL A 1 473 ? 38.783 2.913 -34.351 1.00 85.56 473 VAL A C 1
ATOM 3698 O O . VAL A 1 473 ? 38.533 2.826 -35.550 1.00 85.56 473 VAL A O 1
ATOM 3701 N N . LEU A 1 474 ? 37.833 2.861 -33.419 1.00 85.88 474 LEU A N 1
ATOM 3702 C CA . LEU A 1 474 ? 36.419 2.649 -33.729 1.00 85.88 474 LEU A CA 1
ATOM 3703 C C . LEU A 1 474 ? 35.762 3.905 -34.308 1.00 85.88 474 LEU A C 1
ATOM 3705 O O . LEU A 1 474 ? 34.888 3.830 -35.167 1.00 85.88 474 LEU A O 1
ATOM 3709 N N . PHE A 1 475 ? 36.170 5.074 -33.821 1.00 89.19 475 PHE A N 1
ATOM 3710 C CA . PHE A 1 475 ? 35.633 6.358 -34.248 1.00 89.19 475 PHE A CA 1
ATOM 3711 C C . PHE A 1 475 ? 36.712 7.418 -34.091 1.00 89.19 475 PHE A C 1
ATOM 3713 O O . PHE A 1 475 ? 37.319 7.500 -33.032 1.00 89.19 475 PHE A O 1
ATOM 3720 N N . ASP A 1 476 ? 36.948 8.222 -35.121 1.00 90.81 476 ASP A N 1
ATOM 3721 C CA . ASP A 1 476 ? 37.876 9.352 -35.068 1.00 90.81 476 ASP A CA 1
ATOM 3722 C C . ASP A 1 476 ? 37.352 10.473 -35.965 1.00 90.81 476 ASP A C 1
ATOM 3724 O O . ASP A 1 476 ? 37.634 10.534 -37.166 1.00 90.81 476 ASP A O 1
ATOM 3728 N N . LYS A 1 477 ? 36.443 11.282 -35.414 1.00 91.94 477 LYS A N 1
ATOM 3729 C CA . LYS A 1 477 ? 35.764 12.354 -36.151 1.00 91.94 477 LYS A CA 1
ATOM 3730 C C . LYS A 1 477 ? 35.418 13.510 -35.230 1.00 91.94 477 LYS A C 1
ATOM 3732 O O . LYS A 1 477 ? 35.150 13.349 -34.042 1.00 91.94 477 LYS A O 1
ATOM 3737 N N . THR A 1 478 ? 35.338 14.686 -35.831 1.00 93.88 478 THR A N 1
ATOM 3738 C CA . THR A 1 478 ? 34.760 15.856 -35.183 1.00 93.88 478 THR A CA 1
ATOM 3739 C C . THR A 1 478 ? 33.241 15.818 -35.288 1.00 93.88 478 THR A C 1
ATOM 3741 O O . THR A 1 478 ? 32.691 15.686 -36.383 1.00 93.88 478 THR A O 1
ATOM 3744 N N . ILE A 1 479 ? 32.572 15.928 -34.144 1.00 93.44 479 ILE A N 1
ATOM 3745 C CA . ILE A 1 479 ? 31.117 15.989 -34.021 1.00 93.44 479 ILE A CA 1
ATOM 3746 C C . ILE A 1 479 ? 30.692 17.358 -33.493 1.00 93.44 479 ILE A C 1
ATOM 3748 O O . ILE A 1 479 ? 31.405 17.995 -32.720 1.00 93.44 479 ILE A O 1
ATOM 3752 N N . MET A 1 480 ? 29.508 17.800 -33.902 1.00 93.50 480 MET A N 1
ATOM 3753 C CA . MET A 1 480 ? 28.866 19.002 -33.383 1.00 93.50 480 MET A CA 1
ATOM 3754 C C . MET A 1 480 ? 27.724 18.569 -32.467 1.00 93.50 480 MET A C 1
ATOM 3756 O O . MET A 1 480 ? 26.795 17.908 -32.931 1.00 93.50 480 MET A O 1
ATOM 3760 N N . LEU A 1 481 ? 27.811 18.905 -31.179 1.00 93.62 481 LEU A N 1
ATOM 3761 C CA . LEU A 1 481 ? 26.776 18.594 -30.195 1.00 93.62 481 LEU A CA 1
ATOM 3762 C C . LEU A 1 481 ? 25.844 19.788 -30.005 1.00 93.62 481 LEU A C 1
ATOM 3764 O O . LEU A 1 481 ? 26.287 20.879 -29.648 1.00 93.62 481 LEU A O 1
ATOM 3768 N N . GLU A 1 482 ? 24.553 19.569 -30.226 1.00 93.12 482 GLU A N 1
ATOM 3769 C CA . GLU A 1 482 ? 23.492 20.550 -30.007 1.00 93.12 482 GLU A CA 1
ATOM 3770 C C . GLU A 1 482 ? 23.025 20.577 -28.533 1.00 93.12 482 GLU A C 1
ATOM 3772 O O . GLU A 1 482 ? 23.226 19.607 -27.794 1.00 93.12 482 GLU A O 1
ATOM 3777 N N . PRO A 1 483 ? 22.378 21.670 -28.076 1.00 91.44 483 PRO A N 1
ATOM 3778 C CA . PRO A 1 483 ? 21.773 21.758 -26.745 1.00 91.44 483 PRO A CA 1
ATOM 3779 C C . PRO A 1 483 ? 20.912 20.549 -26.387 1.00 91.44 483 PRO A C 1
ATOM 3781 O O . PRO A 1 483 ? 19.972 20.222 -27.109 1.00 91.44 483 PRO A O 1
ATOM 3784 N N . GLN A 1 484 ? 21.215 19.914 -25.249 1.00 90.31 484 GLN A N 1
ATOM 3785 C CA . GLN A 1 484 ? 20.486 18.754 -24.720 1.00 90.31 484 GLN A CA 1
ATOM 3786 C C . GLN A 1 484 ? 20.450 17.553 -25.669 1.00 90.31 484 GLN A C 1
ATOM 3788 O O . GLN A 1 484 ? 19.652 16.641 -25.473 1.00 90.31 484 GLN A O 1
ATOM 3793 N N . GLN A 1 485 ? 21.314 17.500 -26.678 1.00 92.56 485 GLN A N 1
ATOM 3794 C CA . GLN A 1 485 ? 21.383 16.348 -27.560 1.00 92.56 485 GLN A CA 1
ATOM 3795 C C . GLN A 1 485 ? 21.896 15.124 -26.795 1.00 92.56 485 GLN A C 1
ATOM 3797 O O . GLN A 1 485 ? 22.899 15.187 -26.083 1.00 92.56 485 GLN A O 1
ATOM 3802 N N . ALA A 1 486 ? 21.221 13.995 -26.977 1.00 89.94 486 ALA A N 1
ATOM 3803 C CA . ALA A 1 486 ? 21.705 12.682 -26.584 1.00 89.94 486 ALA A CA 1
ATOM 3804 C C . ALA A 1 486 ? 22.188 11.948 -27.840 1.00 89.94 486 ALA A C 1
ATOM 3806 O O . ALA A 1 486 ? 21.399 11.360 -28.578 1.00 89.94 486 ALA A O 1
ATOM 3807 N N . LEU A 1 487 ? 23.490 12.018 -28.120 1.00 90.81 487 LEU A N 1
ATOM 3808 C CA . LEU A 1 487 ? 24.093 11.312 -29.245 1.00 90.81 487 LEU A CA 1
ATOM 3809 C C . LEU A 1 487 ? 24.585 9.943 -28.779 1.00 90.81 487 LEU A C 1
ATOM 3811 O O . LEU A 1 487 ? 25.427 9.866 -27.892 1.00 90.81 487 LEU A O 1
ATOM 3815 N N . THR A 1 488 ? 24.098 8.870 -29.401 1.00 87.88 488 THR A N 1
ATOM 3816 C CA . THR A 1 488 ? 24.591 7.509 -29.147 1.00 87.88 488 THR A CA 1
ATOM 3817 C C . THR A 1 488 ? 25.345 6.999 -30.367 1.00 87.88 488 THR A C 1
ATOM 3819 O O . THR A 1 488 ? 24.773 6.919 -31.455 1.00 87.88 488 THR A O 1
ATOM 3822 N N . ILE A 1 489 ? 26.615 6.641 -30.186 1.00 87.50 489 ILE A N 1
ATOM 3823 C CA . ILE A 1 489 ? 27.412 5.943 -31.193 1.00 87.50 489 ILE A CA 1
ATOM 3824 C C . ILE A 1 489 ? 27.285 4.448 -30.919 1.00 87.50 489 ILE A C 1
ATOM 3826 O O . ILE A 1 489 ? 27.725 3.945 -29.884 1.00 87.50 489 ILE A O 1
ATOM 3830 N N . ASN A 1 490 ? 26.635 3.760 -31.851 1.00 84.25 490 ASN A N 1
ATOM 3831 C CA . ASN A 1 490 ? 26.434 2.324 -31.789 1.00 84.25 490 ASN A CA 1
ATOM 3832 C C . ASN A 1 490 ? 27.537 1.631 -32.576 1.00 84.25 490 ASN A C 1
ATOM 3834 O O . ASN A 1 490 ? 27.724 1.936 -33.753 1.00 84.25 490 ASN A O 1
ATOM 3838 N N . PHE A 1 491 ? 28.209 0.674 -31.949 1.00 83.50 491 PHE A N 1
ATOM 3839 C CA . PHE A 1 491 ? 29.156 -0.197 -32.627 1.00 83.50 491 PHE A CA 1
ATOM 3840 C C . PHE A 1 491 ? 28.696 -1.651 -32.522 1.00 83.50 491 PHE A C 1
ATOM 3842 O O . PHE A 1 491 ? 28.110 -2.060 -31.514 1.00 83.50 491 PHE A O 1
ATOM 3849 N N . ARG A 1 492 ? 28.939 -2.430 -33.575 1.00 78.12 492 ARG A N 1
ATOM 3850 C CA . ARG A 1 492 ? 28.599 -3.853 -33.645 1.00 78.12 492 ARG A CA 1
ATOM 3851 C C . ARG A 1 492 ? 29.745 -4.630 -34.278 1.00 78.12 492 ARG A C 1
ATOM 3853 O O . ARG A 1 492 ? 30.457 -4.094 -35.131 1.00 78.12 492 ARG A O 1
ATOM 3860 N N . ASP A 1 493 ? 29.889 -5.876 -33.854 1.00 78.31 493 ASP A N 1
ATOM 3861 C CA . ASP A 1 493 ? 30.795 -6.828 -34.488 1.00 78.31 493 ASP A CA 1
ATOM 3862 C C . ASP A 1 493 ? 30.382 -7.053 -35.944 1.00 78.31 493 ASP A C 1
ATOM 3864 O O . ASP A 1 493 ? 29.194 -7.065 -36.273 1.00 78.31 493 ASP A O 1
ATOM 3868 N N . ILE A 1 494 ? 31.365 -7.270 -36.816 1.00 75.94 494 ILE A N 1
ATOM 3869 C CA . ILE A 1 494 ? 31.130 -7.882 -38.118 1.00 75.94 494 ILE A CA 1
ATOM 3870 C C . ILE A 1 494 ? 30.577 -9.274 -37.849 1.00 75.94 494 ILE A C 1
ATOM 3872 O O . ILE A 1 494 ? 31.201 -10.086 -37.164 1.00 75.94 494 ILE A O 1
ATOM 3876 N N . HIS A 1 495 ? 29.404 -9.540 -38.406 1.00 75.88 495 HIS A N 1
ATOM 3877 C CA . HIS A 1 495 ? 28.794 -10.849 -38.331 1.00 75.88 495 HIS A CA 1
ATOM 3878 C C . HIS A 1 495 ? 29.665 -11.886 -39.059 1.00 75.88 495 HIS A C 1
ATOM 3880 O O . HIS A 1 495 ? 29.925 -11.772 -40.260 1.00 75.88 495 HIS A O 1
ATOM 3886 N N . ILE A 1 496 ? 30.127 -12.886 -38.308 1.00 77.81 496 ILE A N 1
ATOM 3887 C CA . ILE A 1 496 ? 30.834 -14.055 -38.829 1.00 77.81 496 ILE A CA 1
ATOM 3888 C C . ILE A 1 496 ? 29.795 -15.172 -38.968 1.00 77.81 496 ILE A C 1
ATOM 3890 O O . ILE A 1 496 ? 29.166 -15.487 -37.958 1.00 77.81 496 ILE A O 1
ATOM 3894 N N . PRO A 1 497 ? 29.627 -15.780 -40.156 1.00 82.94 497 PRO A N 1
ATOM 3895 C CA . PRO A 1 497 ? 28.643 -16.843 -40.347 1.00 82.94 497 PRO A CA 1
ATOM 3896 C C . PRO A 1 497 ? 28.875 -18.022 -39.381 1.00 82.94 497 PRO A C 1
ATOM 3898 O O . PRO A 1 497 ? 29.955 -18.621 -39.385 1.00 82.94 497 PRO A O 1
ATOM 3901 N N . ASP A 1 498 ? 27.868 -18.369 -38.574 1.00 82.12 498 ASP A N 1
ATOM 3902 C CA . ASP A 1 498 ? 27.895 -19.442 -37.571 1.00 82.12 498 ASP A CA 1
ATOM 3903 C C . ASP A 1 498 ? 27.014 -20.636 -38.000 1.00 82.12 498 ASP A C 1
ATOM 3905 O O . ASP A 1 498 ? 25.779 -20.555 -37.983 1.00 82.12 498 ASP A O 1
ATOM 3909 N N . PRO A 1 499 ? 27.615 -21.804 -38.303 1.00 85.62 499 PRO A N 1
ATOM 3910 C CA . PRO A 1 499 ? 26.873 -23.020 -38.625 1.00 85.62 499 PRO A CA 1
ATOM 3911 C C . PRO A 1 499 ? 25.872 -23.472 -37.553 1.00 85.62 499 PRO A C 1
ATOM 3913 O O . PRO A 1 499 ? 24.877 -24.109 -37.890 1.00 85.62 499 PRO A O 1
ATOM 3916 N N . LYS A 1 500 ? 26.095 -23.185 -36.264 1.00 83.50 500 LYS A N 1
ATOM 3917 C CA . LYS A 1 500 ? 25.142 -23.571 -35.205 1.00 83.50 500 LYS A CA 1
ATOM 3918 C C . LYS A 1 500 ? 23.908 -22.677 -35.201 1.00 83.50 500 LYS A C 1
ATOM 3920 O O . LYS A 1 500 ? 22.798 -23.178 -35.024 1.00 83.50 500 LYS A O 1
ATOM 3925 N N . ALA A 1 501 ? 24.088 -21.373 -35.412 1.00 80.25 501 ALA A N 1
ATOM 3926 C CA . ALA A 1 501 ? 22.980 -20.443 -35.602 1.00 80.25 501 ALA A CA 1
ATOM 3927 C C . ALA A 1 501 ? 22.159 -20.829 -36.846 1.00 80.25 501 ALA A C 1
ATOM 3929 O O . ALA A 1 501 ? 20.928 -20.897 -36.788 1.00 80.25 501 ALA A O 1
ATOM 3930 N N . GLY A 1 502 ? 22.838 -21.206 -37.934 1.00 86.06 502 GLY A N 1
ATOM 3931 C CA . GLY A 1 502 ? 22.204 -21.745 -39.137 1.00 86.06 502 GLY A CA 1
ATOM 3932 C C . GLY A 1 502 ? 21.453 -23.057 -38.903 1.00 86.06 502 GLY A C 1
ATOM 3933 O O . GLY A 1 502 ? 20.338 -23.229 -39.398 1.00 86.06 502 GLY A O 1
ATOM 3934 N N . GLU A 1 503 ? 22.014 -23.968 -38.102 1.00 88.88 503 GLU A N 1
ATOM 3935 C CA . GLU A 1 503 ? 21.344 -25.209 -37.692 1.00 88.88 503 GLU A CA 1
ATOM 3936 C C . GLU A 1 503 ? 20.051 -24.906 -36.924 1.00 88.88 503 GLU A C 1
ATOM 3938 O O . GLU A 1 503 ? 19.007 -25.510 -37.185 1.00 88.88 503 GLU A O 1
ATOM 3943 N N . GLN A 1 504 ? 20.080 -23.933 -36.012 1.00 84.75 504 GLN A N 1
ATOM 3944 C CA . GLN A 1 504 ? 18.887 -23.519 -35.281 1.00 84.75 504 GLN A CA 1
ATOM 3945 C C . GLN A 1 504 ? 17.812 -22.967 -36.226 1.00 84.75 504 GLN A C 1
ATOM 3947 O O . GLN A 1 504 ? 16.662 -23.382 -36.116 1.00 84.75 504 GLN A O 1
ATOM 3952 N N . LEU A 1 505 ? 18.171 -22.122 -37.200 1.00 84.62 505 LEU A N 1
ATOM 3953 C CA . LEU A 1 505 ? 17.246 -21.630 -38.237 1.00 84.62 505 LEU A CA 1
ATOM 3954 C C . LEU A 1 505 ? 16.678 -22.759 -39.112 1.00 84.62 505 LEU A C 1
ATOM 3956 O O . LEU A 1 505 ? 15.538 -22.692 -39.576 1.00 84.62 505 LEU A O 1
ATOM 3960 N N . TYR A 1 506 ? 17.447 -23.826 -39.327 1.00 88.25 506 TYR A N 1
ATOM 3961 C CA . TYR A 1 506 ? 16.961 -25.016 -40.016 1.00 88.25 506 TYR A CA 1
ATOM 3962 C C . TYR A 1 506 ? 15.874 -25.750 -39.201 1.00 88.25 506 TYR A C 1
ATOM 3964 O O . TYR A 1 506 ? 14.880 -26.211 -39.778 1.00 88.25 506 TYR A O 1
ATOM 3972 N N . TYR A 1 507 ? 16.027 -25.849 -37.873 1.00 83.44 507 TYR A N 1
ATOM 3973 C CA . TYR A 1 507 ? 15.088 -26.549 -36.981 1.00 83.44 507 TYR A CA 1
ATOM 3974 C C . TYR A 1 507 ? 13.901 -25.699 -36.504 1.00 83.44 507 TYR A C 1
ATOM 3976 O O . TYR A 1 507 ? 12.812 -26.246 -36.303 1.00 83.44 507 TYR A O 1
ATOM 3984 N N . GLU A 1 508 ? 14.101 -24.402 -36.295 1.00 71.56 508 GLU A N 1
ATOM 3985 C CA . GLU A 1 508 ? 13.150 -23.481 -35.676 1.00 71.56 508 GLU A CA 1
ATOM 3986 C C . GLU A 1 508 ? 12.587 -22.478 -36.689 1.00 71.56 508 GLU A C 1
ATOM 3988 O O . GLU A 1 508 ? 13.204 -22.123 -37.687 1.00 71.56 508 GLU A O 1
ATOM 3993 N N . ALA A 1 509 ? 11.372 -22.003 -36.428 1.00 62.66 509 ALA A N 1
ATOM 3994 C CA . ALA A 1 509 ? 10.792 -20.881 -37.149 1.00 62.66 509 ALA A CA 1
ATOM 3995 C C . ALA A 1 509 ? 11.548 -19.598 -36.767 1.00 62.66 509 ALA A C 1
ATOM 3997 O O . ALA A 1 509 ? 11.441 -19.156 -35.622 1.00 62.66 509 ALA A O 1
ATOM 3998 N N . ALA A 1 510 ? 12.285 -18.992 -37.703 1.00 51.47 510 ALA A N 1
ATOM 3999 C CA . ALA A 1 510 ? 12.844 -17.658 -37.500 1.00 51.47 510 ALA A CA 1
ATOM 4000 C C . ALA A 1 510 ? 11.726 -16.704 -37.039 1.00 51.47 510 ALA A C 1
ATOM 4002 O O . ALA A 1 510 ? 10.635 -16.692 -37.619 1.00 51.47 510 ALA A O 1
ATOM 4003 N N . SER A 1 511 ? 11.989 -15.976 -35.951 1.00 47.22 511 SER A N 1
ATOM 4004 C CA . SER A 1 511 ? 11.087 -15.092 -35.204 1.00 47.22 511 SER A CA 1
ATOM 4005 C C . SER A 1 511 ? 9.900 -14.542 -36.013 1.00 47.22 511 SER A C 1
ATOM 4007 O O . SER A 1 511 ? 9.981 -13.472 -36.606 1.00 47.22 511 SER A O 1
ATOM 4009 N N . GLY A 1 512 ? 8.769 -15.262 -35.993 1.00 50.25 512 GLY A N 1
ATOM 4010 C CA . GLY A 1 512 ? 7.483 -14.790 -36.522 1.00 50.25 512 GLY A CA 1
ATOM 4011 C C . GLY A 1 512 ? 6.949 -15.459 -37.795 1.00 50.25 512 GLY A C 1
ATOM 4012 O O . GLY A 1 512 ? 5.808 -15.166 -38.156 1.00 50.25 512 GLY A O 1
ATOM 4013 N N . VAL A 1 513 ? 7.676 -16.379 -38.447 1.00 47.31 513 VAL A N 1
ATOM 4014 C CA . VAL A 1 513 ? 7.167 -17.095 -39.641 1.00 47.31 513 VAL A CA 1
ATOM 4015 C C . VAL A 1 513 ? 7.170 -18.611 -39.437 1.00 47.31 513 VAL A C 1
ATOM 4017 O O . VAL A 1 513 ? 8.188 -19.211 -39.133 1.00 47.31 513 VAL A O 1
ATOM 4020 N N . ASN A 1 514 ? 6.009 -19.242 -39.628 1.00 50.34 514 ASN A N 1
ATOM 4021 C CA . ASN A 1 514 ? 5.667 -20.621 -39.239 1.00 50.34 514 ASN A CA 1
ATOM 4022 C C . ASN A 1 514 ? 6.436 -21.788 -39.915 1.00 50.34 514 ASN A C 1
ATOM 4024 O O . ASN A 1 514 ? 5.934 -22.913 -39.877 1.00 50.34 514 ASN A O 1
ATOM 4028 N N . ALA A 1 515 ? 7.614 -21.606 -40.522 1.00 57.09 515 ALA A N 1
ATOM 4029 C CA . ALA A 1 515 ? 8.319 -22.745 -41.119 1.00 57.09 515 ALA A CA 1
ATOM 4030 C C . ALA A 1 515 ? 9.850 -22.625 -41.135 1.00 57.09 515 ALA A C 1
ATOM 4032 O O . ALA A 1 515 ? 10.406 -21.924 -41.973 1.00 57.09 515 ALA A O 1
ATOM 4033 N N . GLY A 1 516 ? 10.521 -23.383 -40.259 1.00 75.62 516 GLY A N 1
ATOM 4034 C CA . GLY A 1 516 ? 11.937 -23.732 -40.424 1.00 75.62 516 GLY A CA 1
ATOM 4035 C C . GLY A 1 516 ? 12.142 -24.715 -41.586 1.00 75.62 516 GLY A C 1
ATOM 4036 O O . GLY A 1 516 ? 11.223 -25.456 -41.962 1.00 75.62 516 GLY A O 1
ATOM 4037 N N . CYS A 1 517 ? 13.345 -24.745 -42.165 1.00 88.44 517 CYS A N 1
ATOM 4038 C CA . CYS A 1 517 ? 13.655 -25.515 -43.379 1.00 88.44 517 CYS A CA 1
ATOM 4039 C C . CYS A 1 517 ? 13.395 -27.027 -43.234 1.00 88.44 517 CYS A C 1
ATOM 4041 O O . CYS A 1 517 ? 12.997 -27.687 -44.201 1.00 88.44 517 CYS A O 1
ATOM 4043 N N . ARG A 1 518 ? 13.542 -27.570 -42.017 1.00 89.75 518 ARG A N 1
ATOM 4044 C CA . ARG A 1 518 ? 13.310 -28.983 -41.676 1.00 89.75 518 ARG A CA 1
ATOM 4045 C C . ARG A 1 518 ? 11.918 -29.502 -42.025 1.00 89.75 518 ARG A C 1
ATOM 4047 O O . ARG A 1 518 ? 11.740 -30.700 -42.232 1.00 89.75 518 ARG A O 1
ATOM 4054 N N . ILE A 1 519 ? 10.911 -28.629 -42.059 1.00 87.69 519 ILE A N 1
ATOM 4055 C CA . ILE A 1 519 ? 9.538 -29.041 -42.388 1.00 87.69 519 ILE A CA 1
ATOM 4056 C C . ILE A 1 519 ? 9.472 -29.607 -43.811 1.00 87.69 519 ILE A C 1
ATOM 4058 O O . ILE A 1 519 ? 8.674 -30.503 -44.081 1.00 87.69 519 ILE A O 1
ATOM 4062 N N . CYS A 1 520 ? 10.325 -29.111 -44.709 1.00 90.31 520 CYS A N 1
ATOM 4063 C CA . CYS A 1 520 ? 10.319 -29.487 -46.118 1.00 90.31 520 CYS A CA 1
ATOM 4064 C C . CYS A 1 520 ? 11.548 -30.297 -46.541 1.00 90.31 520 CYS A C 1
ATOM 4066 O O . CYS A 1 520 ? 11.430 -31.108 -47.462 1.00 90.31 520 CYS A O 1
ATOM 4068 N N . HIS A 1 521 ? 12.695 -30.099 -45.892 1.00 92.62 521 HIS A N 1
ATOM 4069 C CA . HIS A 1 521 ? 13.976 -30.696 -46.264 1.00 92.62 521 HIS A CA 1
ATOM 4070 C C . HIS A 1 521 ? 14.486 -31.602 -45.140 1.00 92.62 521 HIS A C 1
ATOM 4072 O O . HIS A 1 521 ? 14.531 -31.174 -43.995 1.00 92.62 521 HIS A O 1
ATOM 4078 N N . SER A 1 522 ? 14.857 -32.848 -45.454 1.00 92.31 522 SER A N 1
ATOM 4079 C CA . SER A 1 522 ? 15.472 -33.775 -44.488 1.00 92.31 522 SER A CA 1
ATOM 4080 C C . SER A 1 522 ? 17.001 -33.694 -44.527 1.00 92.31 522 SER A C 1
ATOM 4082 O O . SER A 1 522 ? 17.569 -33.387 -45.571 1.00 92.31 522 SER A O 1
ATOM 4084 N N . LEU A 1 523 ? 17.674 -34.047 -43.424 1.00 93.06 523 LEU A N 1
ATOM 4085 C CA . LEU A 1 523 ? 19.126 -34.291 -43.392 1.00 93.06 523 LEU A CA 1
ATOM 4086 C C . LEU A 1 523 ? 19.494 -35.759 -43.680 1.00 93.06 523 LEU A C 1
ATOM 4088 O O . LEU A 1 523 ? 20.674 -36.091 -43.751 1.00 93.06 523 LEU A O 1
ATOM 4092 N N . THR A 1 524 ? 18.517 -36.659 -43.827 1.00 91.56 524 THR A N 1
ATOM 4093 C CA . THR A 1 524 ? 18.761 -38.076 -44.144 1.00 91.56 524 THR A CA 1
ATOM 4094 C C . THR A 1 524 ? 18.965 -38.263 -45.644 1.00 91.56 524 THR A C 1
ATOM 4096 O O . THR A 1 524 ? 18.246 -37.672 -46.457 1.00 91.56 524 THR A O 1
ATOM 4099 N N . LYS A 1 525 ? 19.910 -39.126 -46.030 1.00 91.19 525 LYS A N 1
ATOM 4100 C CA . LYS A 1 525 ? 20.163 -39.474 -47.433 1.00 91.19 525 LYS A CA 1
ATOM 4101 C C . LYS A 1 525 ? 18.887 -39.967 -48.130 1.00 91.19 525 LYS A C 1
ATOM 4103 O O . LYS A 1 525 ? 18.195 -40.836 -47.606 1.00 91.19 525 LYS A O 1
ATOM 4108 N N . ASP A 1 526 ? 18.600 -39.395 -49.299 1.00 86.19 526 ASP A N 1
ATOM 4109 C CA . ASP A 1 526 ? 17.470 -39.725 -50.185 1.00 86.19 526 ASP A CA 1
ATOM 4110 C C . ASP A 1 526 ? 16.057 -39.606 -49.569 1.00 86.19 526 ASP A C 1
ATOM 4112 O O . ASP A 1 526 ? 15.067 -40.009 -50.183 1.00 86.19 526 ASP A O 1
ATOM 4116 N N . GLU A 1 527 ? 15.918 -39.007 -48.382 1.00 90.94 527 GLU A N 1
ATOM 4117 C CA . GLU A 1 527 ? 14.618 -38.802 -47.741 1.00 90.94 527 GLU A CA 1
ATOM 4118 C C . GLU A 1 527 ? 13.929 -37.537 -48.273 1.00 90.94 527 GLU A C 1
ATOM 4120 O O . GLU A 1 527 ? 14.397 -36.413 -48.081 1.00 90.94 527 GLU A O 1
ATOM 4125 N N . ARG A 1 528 ? 12.778 -37.718 -48.929 1.00 89.62 528 ARG A N 1
ATOM 4126 C CA . ARG A 1 528 ? 11.934 -36.628 -49.432 1.00 89.62 528 ARG A CA 1
ATOM 4127 C C . ARG A 1 528 ? 10.773 -36.376 -48.475 1.00 89.62 528 ARG A C 1
ATOM 4129 O O . ARG A 1 528 ? 9.931 -37.255 -48.304 1.00 89.62 528 ARG A O 1
ATOM 4136 N N . ILE A 1 529 ? 10.692 -35.163 -47.925 1.00 88.12 529 ILE A N 1
ATOM 4137 C CA . ILE A 1 529 ? 9.520 -34.706 -47.159 1.00 88.12 529 ILE A CA 1
ATOM 4138 C C . ILE A 1 529 ? 8.590 -33.929 -48.095 1.00 88.12 529 ILE A C 1
ATOM 4140 O O . ILE A 1 529 ? 7.528 -34.417 -48.477 1.00 88.12 529 ILE A O 1
ATOM 4144 N N . ILE A 1 530 ? 9.027 -32.742 -48.520 1.00 89.81 530 ILE A N 1
ATOM 4145 C CA . ILE A 1 530 ? 8.344 -31.901 -49.516 1.00 89.81 530 ILE A CA 1
ATOM 4146 C C . ILE A 1 530 ? 9.353 -31.487 -50.591 1.00 89.81 530 ILE A C 1
ATOM 4148 O O . ILE A 1 530 ? 9.101 -31.706 -51.778 1.00 89.81 530 ILE A O 1
ATOM 4152 N N . GLY A 1 531 ? 10.504 -30.958 -50.164 1.00 89.25 531 GLY A N 1
ATOM 4153 C CA . GLY A 1 531 ? 11.658 -30.610 -50.989 1.00 89.25 531 GLY A CA 1
ATOM 4154 C C . GLY A 1 531 ? 12.753 -31.691 -50.990 1.00 89.25 531 GLY A C 1
ATOM 4155 O O . GLY A 1 531 ? 12.602 -32.734 -50.341 1.00 89.25 531 GLY A O 1
ATOM 4156 N N . PRO A 1 532 ? 13.855 -31.470 -51.732 1.00 91.50 532 PRO A N 1
ATOM 4157 C CA . PRO A 1 532 ? 14.997 -32.382 -51.760 1.00 91.50 532 PRO A CA 1
ATOM 4158 C C . PRO A 1 532 ? 15.695 -32.480 -50.400 1.00 91.50 532 PRO A C 1
ATOM 4160 O O . PRO A 1 532 ? 15.772 -31.498 -49.665 1.00 91.50 532 PRO A O 1
ATOM 4163 N N . SER A 1 533 ? 16.255 -33.654 -50.092 1.00 92.38 533 SER A N 1
ATOM 4164 C CA . SER A 1 533 ? 17.139 -33.831 -48.933 1.00 92.38 533 SER A CA 1
ATOM 4165 C C . SER A 1 533 ? 18.340 -32.883 -49.011 1.00 92.38 533 SER A C 1
ATOM 4167 O O . SER A 1 533 ? 18.876 -32.654 -50.101 1.00 92.38 533 SER A O 1
ATOM 4169 N N . PHE A 1 534 ? 18.770 -32.370 -47.859 1.00 94.62 534 PHE A N 1
ATOM 4170 C CA . PHE A 1 534 ? 19.996 -31.597 -47.663 1.00 94.62 534 PHE A CA 1
ATOM 4171 C C . PHE A 1 534 ? 21.204 -32.454 -47.274 1.00 94.62 534 PHE A C 1
ATOM 4173 O O . PHE A 1 534 ? 22.297 -31.924 -47.111 1.00 94.62 534 PHE A O 1
ATOM 4180 N N . TYR A 1 535 ? 21.058 -33.777 -47.179 1.00 92.75 535 TYR A N 1
ATOM 4181 C CA . TYR A 1 535 ? 22.219 -34.659 -47.062 1.00 92.75 535 TYR A CA 1
ATOM 4182 C C . TYR A 1 535 ? 23.184 -34.420 -48.236 1.00 92.75 535 TYR A C 1
ATOM 4184 O O . TYR A 1 535 ? 22.750 -34.443 -49.394 1.00 92.75 535 TYR A O 1
ATOM 4192 N N . GLY A 1 536 ? 24.464 -34.158 -47.958 1.00 92.62 536 GLY A N 1
ATOM 4193 C CA . GLY A 1 536 ? 25.462 -33.907 -49.002 1.00 92.62 536 GLY A CA 1
ATOM 4194 C C . GLY A 1 536 ? 25.167 -32.682 -49.872 1.00 92.62 536 GLY A C 1
ATOM 4195 O O . GLY A 1 536 ? 25.448 -32.693 -51.070 1.00 92.62 536 GLY A O 1
ATOM 4196 N N . ILE A 1 537 ? 24.457 -31.676 -49.350 1.00 94.25 537 ILE A N 1
ATOM 4197 C CA . ILE A 1 537 ? 24.080 -30.508 -50.155 1.00 94.25 537 ILE A CA 1
ATOM 4198 C C . ILE A 1 537 ? 25.278 -29.615 -50.476 1.00 94.25 537 ILE A C 1
ATOM 4200 O O . ILE A 1 537 ? 25.270 -29.025 -51.551 1.00 94.25 537 ILE A O 1
ATOM 4204 N N . ALA A 1 538 ? 26.299 -29.564 -49.615 1.00 92.44 538 ALA A N 1
ATOM 4205 C CA . ALA A 1 538 ? 27.503 -28.767 -49.849 1.00 92.44 538 ALA A CA 1
ATOM 4206 C C . ALA A 1 538 ? 28.176 -29.147 -51.181 1.00 92.44 538 ALA A C 1
ATOM 4208 O O . ALA A 1 538 ? 28.444 -28.283 -52.017 1.00 92.44 538 ALA A O 1
ATOM 4209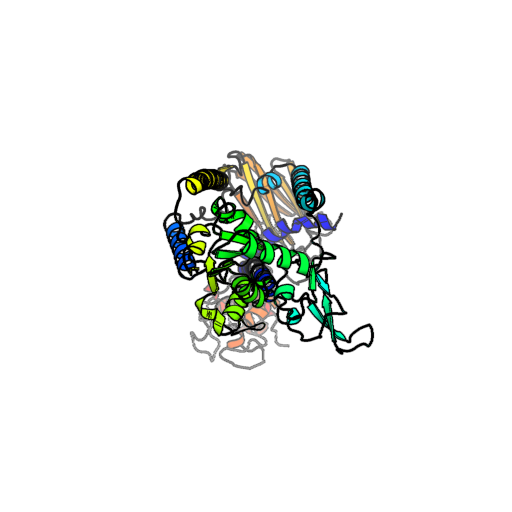 N N . ASP A 1 539 ? 28.331 -30.452 -51.423 1.00 90.88 539 ASP A N 1
ATOM 4210 C CA . ASP A 1 539 ? 28.933 -30.981 -52.649 1.00 90.88 539 ASP A CA 1
ATOM 4211 C C . ASP A 1 539 ? 27.990 -30.835 -53.847 1.00 90.88 539 ASP A C 1
ATOM 4213 O O . ASP A 1 539 ? 28.354 -30.299 -54.895 1.00 90.88 539 ASP A O 1
ATOM 4217 N N . ARG A 1 540 ? 26.726 -31.252 -53.686 1.00 91.31 540 ARG A N 1
ATOM 4218 C CA . ARG A 1 540 ? 25.757 -31.250 -54.792 1.00 91.31 540 ARG A CA 1
ATOM 4219 C C . ARG A 1 540 ? 25.401 -29.848 -55.269 1.00 91.31 540 ARG A C 1
ATOM 4221 O O . ARG A 1 540 ? 25.064 -29.699 -56.439 1.00 91.31 540 ARG A O 1
ATOM 4228 N N . ALA A 1 541 ? 25.420 -28.843 -54.391 1.00 91.25 541 ALA A N 1
ATOM 4229 C CA . ALA A 1 541 ? 25.128 -27.450 -54.729 1.00 91.25 541 ALA A CA 1
ATOM 4230 C C . ALA A 1 541 ? 26.096 -26.906 -55.789 1.00 91.25 541 ALA A C 1
ATOM 4232 O O . ALA A 1 541 ? 25.648 -26.273 -56.745 1.00 91.25 541 ALA A O 1
ATOM 4233 N N . ALA A 1 542 ? 27.392 -27.224 -55.677 1.00 87.81 542 ALA A N 1
ATOM 4234 C CA . ALA A 1 542 ? 28.412 -26.805 -56.642 1.00 87.81 542 ALA A CA 1
ATOM 4235 C C . ALA A 1 542 ? 28.191 -27.381 -58.054 1.00 87.81 542 ALA A C 1
ATOM 4237 O O . ALA A 1 542 ? 28.647 -26.808 -59.041 1.00 87.81 542 ALA A O 1
ATOM 4238 N N . GLU A 1 543 ? 27.488 -28.510 -58.172 1.00 89.56 543 GLU A N 1
ATOM 4239 C CA . GLU A 1 543 ? 27.257 -29.199 -59.447 1.00 89.56 543 GLU A CA 1
ATOM 4240 C C . GLU A 1 543 ? 25.952 -28.779 -60.146 1.00 89.56 543 GLU A C 1
ATOM 4242 O O . GLU A 1 543 ? 25.713 -29.162 -61.294 1.00 89.56 543 GLU A O 1
ATOM 4247 N N . ARG A 1 544 ? 25.078 -28.005 -59.481 1.00 88.44 544 ARG A N 1
ATOM 4248 C CA . ARG A 1 544 ? 23.731 -27.694 -60.000 1.00 88.44 544 ARG A CA 1
ATOM 4249 C C . ARG A 1 544 ? 23.735 -26.754 -61.192 1.00 88.44 544 ARG A C 1
ATOM 4251 O O . ARG A 1 544 ? 22.993 -26.990 -62.149 1.00 88.44 544 ARG A O 1
ATOM 4258 N N . ILE A 1 545 ? 24.535 -25.692 -61.120 1.00 88.88 545 ILE A N 1
ATOM 4259 C CA . ILE A 1 545 ? 24.602 -24.653 -62.146 1.00 88.88 545 ILE A CA 1
ATOM 4260 C C . ILE A 1 545 ? 26.069 -24.446 -62.536 1.00 88.88 545 ILE A C 1
ATOM 4262 O O . ILE A 1 545 ? 26.855 -23.972 -61.717 1.00 88.88 545 ILE A O 1
ATOM 4266 N N . PRO A 1 546 ? 26.461 -24.770 -63.783 1.00 87.62 546 PRO A N 1
ATOM 4267 C CA . PRO A 1 546 ? 27.827 -24.554 -64.239 1.00 87.62 546 PRO A CA 1
ATOM 4268 C C . PRO A 1 546 ? 28.250 -23.084 -64.104 1.00 87.62 546 PRO A C 1
ATOM 4270 O O . PRO A 1 546 ? 27.606 -22.199 -64.663 1.00 87.62 546 PRO A O 1
ATOM 4273 N N . GLY A 1 547 ? 29.366 -22.837 -63.412 1.00 86.12 547 GLY A N 1
ATOM 4274 C CA . GLY A 1 547 ? 29.956 -21.501 -63.264 1.00 86.12 547 GLY A CA 1
ATOM 4275 C C . GLY A 1 547 ? 29.491 -20.697 -62.046 1.00 86.12 547 GLY A C 1
ATOM 4276 O O . GLY A 1 547 ? 29.909 -19.550 -61.922 1.00 86.12 547 GLY A O 1
ATOM 4277 N N . ILE A 1 548 ? 28.678 -21.283 -61.161 1.00 90.75 548 ILE A N 1
ATOM 4278 C CA . ILE A 1 548 ? 28.266 -20.700 -59.876 1.00 90.75 548 ILE A CA 1
ATOM 4279 C C . ILE A 1 548 ? 28.815 -21.575 -58.739 1.00 90.75 548 ILE A C 1
ATOM 4281 O O . ILE A 1 548 ? 28.870 -22.798 -58.867 1.00 90.75 548 ILE A O 1
ATOM 4285 N N . THR A 1 549 ? 29.259 -20.965 -57.640 1.00 93.44 549 THR A N 1
ATOM 4286 C CA . THR A 1 549 ? 29.741 -21.695 -56.453 1.00 93.44 549 THR A CA 1
ATOM 4287 C C . THR A 1 549 ? 28.587 -22.309 -55.647 1.00 93.44 549 THR A C 1
ATOM 4289 O O . THR A 1 549 ? 27.433 -21.903 -55.777 1.00 93.44 549 THR A O 1
ATOM 4292 N N . ALA A 1 550 ? 28.883 -23.277 -54.770 1.00 91.56 550 ALA A N 1
ATOM 4293 C CA . ALA A 1 550 ? 27.873 -23.867 -53.885 1.00 91.56 550 ALA A CA 1
ATOM 4294 C C . ALA A 1 550 ? 27.164 -22.813 -53.016 1.00 91.56 550 ALA A C 1
ATOM 4296 O O . ALA A 1 550 ? 25.939 -22.822 -52.916 1.00 91.56 550 ALA A O 1
ATOM 4297 N N . GLU A 1 551 ? 27.914 -21.874 -52.436 1.00 92.44 551 GLU A N 1
ATOM 4298 C CA . GLU A 1 551 ? 27.368 -20.808 -51.587 1.00 92.44 551 GLU A CA 1
ATOM 4299 C C . GLU A 1 551 ? 26.454 -19.858 -52.367 1.00 92.44 551 GLU A C 1
ATOM 4301 O O . GLU A 1 551 ? 25.362 -19.528 -51.903 1.00 92.44 551 GLU A O 1
ATOM 4306 N N . GLU A 1 552 ? 26.858 -19.452 -53.574 1.00 92.81 552 GLU A N 1
ATOM 4307 C CA . GLU A 1 552 ? 26.037 -18.610 -54.449 1.00 92.81 552 GLU A CA 1
ATOM 4308 C C . GLU A 1 552 ? 24.758 -19.334 -54.886 1.00 92.81 552 GLU A C 1
ATOM 4310 O O . GLU A 1 552 ? 23.684 -18.732 -54.880 1.00 92.81 552 GLU A O 1
ATOM 4315 N N . TYR A 1 553 ? 24.846 -20.631 -55.204 1.00 94.38 553 TYR A N 1
ATOM 4316 C CA . TYR A 1 553 ? 23.680 -21.454 -55.523 1.00 94.38 553 TYR A CA 1
ATOM 4317 C C . TYR A 1 553 ? 22.713 -21.553 -54.338 1.00 94.38 553 TYR A C 1
ATOM 4319 O O . TYR A 1 553 ? 21.503 -21.390 -54.507 1.00 94.38 553 TYR A O 1
ATOM 4327 N N . LEU A 1 554 ? 23.228 -21.812 -53.133 1.00 94.50 554 LEU A N 1
ATOM 4328 C CA . LEU A 1 554 ? 22.417 -21.910 -51.919 1.00 94.50 554 LEU A CA 1
ATOM 4329 C C . LEU A 1 554 ? 21.753 -20.575 -51.586 1.00 94.50 554 LEU A C 1
ATOM 4331 O O . LEU A 1 554 ? 20.551 -20.540 -51.322 1.00 94.50 554 LEU A O 1
ATOM 4335 N N . ARG A 1 555 ? 22.499 -19.471 -51.682 1.00 94.69 555 ARG A N 1
ATOM 4336 C CA . ARG A 1 555 ? 21.959 -18.118 -51.523 1.00 94.69 555 ARG A CA 1
ATOM 4337 C C . ARG A 1 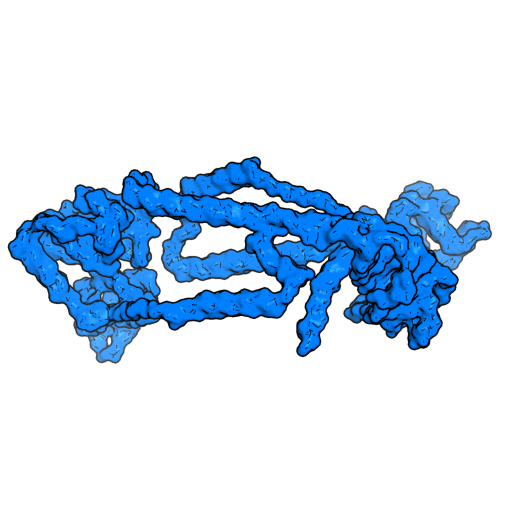555 ? 20.843 -17.840 -52.520 1.00 94.69 555 ARG A C 1
ATOM 4339 O O . ARG A 1 555 ? 19.769 -17.400 -52.119 1.00 94.69 555 ARG A O 1
ATOM 4346 N N . GLN A 1 556 ? 21.080 -18.112 -53.802 1.00 93.06 556 GLN A N 1
ATOM 4347 C CA . GLN A 1 556 ? 20.074 -17.928 -54.842 1.00 93.06 556 GLN A CA 1
ATOM 4348 C C . GLN A 1 556 ? 18.842 -18.793 -54.569 1.00 93.06 556 GLN A C 1
ATOM 4350 O O . GLN A 1 556 ? 17.730 -18.298 -54.658 1.00 93.06 556 GLN A O 1
ATOM 4355 N N . SER A 1 557 ? 19.027 -20.045 -54.150 1.00 93.00 557 SER A N 1
ATOM 4356 C CA . SER A 1 557 ? 17.924 -20.958 -53.831 1.00 93.00 557 SER A CA 1
ATOM 4357 C C . SER A 1 557 ? 17.074 -20.487 -52.645 1.00 93.00 557 SER A C 1
ATOM 4359 O O . SER A 1 557 ? 15.904 -20.845 -52.566 1.00 93.00 557 SER A O 1
ATOM 4361 N N . ILE A 1 558 ? 17.642 -19.705 -51.719 1.00 90.94 558 ILE A N 1
ATOM 4362 C CA . ILE A 1 558 ? 16.919 -19.120 -50.581 1.00 90.94 558 ILE A CA 1
ATOM 4363 C C . ILE A 1 558 ? 16.216 -17.818 -50.989 1.00 90.94 558 ILE A C 1
ATOM 4365 O O . ILE A 1 558 ? 15.051 -17.625 -50.649 1.00 90.94 558 ILE A O 1
ATOM 4369 N N . ILE A 1 559 ? 16.908 -16.926 -51.703 1.00 91.69 559 ILE A N 1
ATOM 4370 C CA . ILE A 1 559 ? 16.409 -15.578 -52.028 1.00 91.69 559 ILE A CA 1
ATOM 4371 C C . ILE A 1 559 ? 15.460 -15.590 -53.235 1.00 91.69 559 ILE A C 1
ATOM 4373 O O . ILE A 1 559 ? 14.464 -14.873 -53.237 1.00 91.69 559 ILE A O 1
ATOM 4377 N N . ASP A 1 560 ? 15.746 -16.418 -54.238 1.00 92.19 560 ASP A N 1
ATOM 4378 C CA . ASP A 1 560 ? 14.970 -16.580 -55.471 1.00 92.19 560 ASP A CA 1
ATOM 4379 C C . ASP A 1 560 ? 14.831 -18.077 -55.833 1.00 92.19 560 ASP A C 1
ATOM 4381 O O . ASP A 1 560 ? 15.499 -18.583 -56.744 1.00 92.19 560 ASP A O 1
ATOM 4385 N N . PRO A 1 561 ? 13.975 -18.831 -55.113 1.00 91.31 561 PRO A N 1
ATOM 4386 C CA . PRO A 1 561 ? 13.903 -20.286 -55.254 1.00 91.31 561 PRO A CA 1
ATOM 4387 C C . PRO A 1 561 ? 13.468 -20.783 -56.639 1.00 91.31 561 PRO A C 1
ATOM 4389 O O . PRO A 1 561 ? 13.699 -21.943 -56.974 1.00 91.31 561 PRO A O 1
ATOM 4392 N N . ASN A 1 562 ? 12.805 -19.942 -57.440 1.00 92.56 562 ASN A N 1
ATOM 4393 C CA . ASN A 1 562 ? 12.375 -20.301 -58.793 1.00 92.56 562 ASN A CA 1
ATOM 4394 C C . ASN A 1 562 ? 13.455 -20.032 -59.856 1.00 92.56 562 ASN A C 1
ATOM 4396 O O . ASN A 1 562 ? 13.293 -20.478 -60.993 1.00 92.56 562 ASN A O 1
ATOM 4400 N N . ALA A 1 563 ? 14.566 -19.367 -59.512 1.00 91.75 563 ALA A N 1
ATOM 4401 C CA . ALA A 1 563 ? 15.678 -19.152 -60.440 1.00 91.75 563 ALA A CA 1
ATOM 4402 C C . ALA A 1 563 ? 16.312 -20.466 -60.922 1.00 91.75 563 ALA A C 1
ATOM 4404 O O . ALA A 1 563 ? 16.783 -20.557 -62.058 1.00 91.75 563 ALA A O 1
ATOM 4405 N N . TYR A 1 564 ? 16.300 -21.495 -60.072 1.00 91.12 564 TYR A N 1
ATOM 4406 C CA . TYR A 1 564 ? 16.683 -22.853 -60.431 1.00 91.12 564 TYR A CA 1
ATOM 4407 C C . TYR A 1 564 ? 15.846 -23.868 -59.657 1.00 91.12 564 TYR A C 1
ATOM 4409 O O . TYR A 1 564 ? 15.869 -23.913 -58.431 1.00 91.12 564 TYR A O 1
ATOM 4417 N N . ILE A 1 565 ? 15.150 -24.739 -60.387 1.00 91.62 565 ILE A N 1
ATOM 4418 C CA . ILE A 1 565 ? 14.306 -25.782 -59.805 1.00 91.62 565 ILE A CA 1
ATOM 4419 C C . ILE A 1 565 ? 14.939 -27.140 -60.094 1.00 91.62 565 ILE A C 1
ATOM 4421 O O . ILE A 1 565 ? 15.156 -27.511 -61.248 1.00 91.62 565 ILE A O 1
ATOM 4425 N N . VAL A 1 566 ? 15.219 -27.897 -59.032 1.00 89.81 566 VAL A N 1
ATOM 4426 C CA . VAL A 1 566 ? 15.753 -29.260 -59.142 1.00 89.81 566 VAL A CA 1
ATOM 4427 C C . VAL A 1 566 ? 14.748 -30.157 -59.874 1.00 89.81 566 VAL A C 1
ATOM 4429 O O . VAL A 1 566 ? 13.551 -30.137 -59.582 1.00 89.81 566 VAL A O 1
ATOM 4432 N N . GLU A 1 567 ? 15.239 -30.986 -60.799 1.00 87.94 567 GLU A N 1
ATOM 4433 C CA . GLU A 1 567 ? 14.411 -31.927 -61.559 1.00 87.94 567 GLU A CA 1
ATOM 4434 C C . GLU A 1 567 ? 13.542 -32.798 -60.628 1.00 87.94 567 GLU A C 1
ATOM 4436 O O . GLU A 1 567 ? 14.017 -33.364 -59.641 1.00 87.94 567 GLU A O 1
ATOM 4441 N N . GLY A 1 568 ? 12.243 -32.893 -60.933 1.00 87.12 568 GLY A N 1
ATOM 4442 C CA . GLY A 1 568 ? 11.270 -33.647 -60.131 1.00 87.12 568 GLY A CA 1
ATOM 4443 C C . GLY A 1 568 ? 10.516 -32.841 -59.060 1.00 87.12 568 GLY A C 1
ATOM 4444 O O . GLY A 1 568 ? 9.718 -33.432 -58.315 1.00 87.12 568 GLY A O 1
ATOM 4445 N N . TYR A 1 569 ? 10.716 -31.518 -58.999 1.00 89.44 569 TYR A N 1
ATOM 4446 C CA . TYR A 1 569 ? 9.978 -30.597 -58.126 1.00 89.44 569 TYR A CA 1
ATOM 4447 C C . TYR A 1 569 ? 9.216 -29.528 -58.940 1.00 89.44 569 TYR A C 1
ATOM 4449 O O . TYR A 1 569 ? 9.746 -29.032 -59.932 1.00 89.44 569 TYR A O 1
ATOM 4457 N N . PRO A 1 570 ? 7.959 -29.201 -58.582 1.00 90.12 570 PRO A N 1
ATOM 4458 C CA . PRO A 1 570 ? 7.191 -28.130 -59.218 1.00 90.12 570 PRO A CA 1
ATOM 4459 C C . PRO A 1 570 ? 7.652 -26.721 -58.806 1.00 90.12 570 PRO A C 1
ATOM 4461 O O . PRO A 1 570 ? 8.063 -26.488 -57.669 1.00 90.12 570 PRO A O 1
ATOM 4464 N N . GLU A 1 571 ? 7.499 -25.769 -59.728 1.00 90.50 571 GLU A N 1
ATOM 4465 C CA . GLU A 1 571 ? 7.689 -24.332 -59.492 1.00 90.50 571 GLU A CA 1
ATOM 4466 C C . GLU A 1 571 ? 6.759 -23.802 -58.390 1.00 90.50 571 GLU A C 1
ATOM 4468 O O . GLU A 1 571 ? 5.615 -24.246 -58.254 1.00 90.50 571 GLU A O 1
ATOM 4473 N N . GLY A 1 572 ? 7.246 -22.846 -57.590 1.00 86.81 572 GLY A N 1
ATOM 4474 C CA . GLY A 1 572 ? 6.467 -22.202 -56.528 1.00 86.81 572 GLY A CA 1
ATOM 4475 C C . GLY A 1 572 ? 6.213 -23.068 -55.288 1.00 86.81 572 GLY A C 1
ATOM 4476 O O . GLY A 1 572 ? 5.482 -22.644 -54.395 1.00 86.81 572 GLY A O 1
ATOM 4477 N N . GLN A 1 573 ? 6.802 -24.269 -55.205 1.00 88.19 573 GLN A N 1
ATOM 4478 C CA . GLN A 1 573 ? 6.669 -25.139 -54.032 1.00 88.19 573 GLN A CA 1
ATOM 4479 C C . GLN A 1 573 ? 7.465 -24.633 -52.820 1.00 88.19 573 GLN A C 1
ATOM 4481 O O . GLN A 1 573 ? 7.022 -24.800 -51.683 1.00 88.19 573 GLN A O 1
ATOM 4486 N N . MET A 1 574 ? 8.631 -24.024 -53.049 1.00 87.75 574 MET A N 1
ATOM 4487 C CA . MET A 1 574 ? 9.399 -23.351 -52.001 1.00 87.75 574 MET A CA 1
ATOM 4488 C C . MET A 1 574 ? 8.824 -21.950 -51.752 1.00 87.75 574 MET A C 1
ATOM 4490 O O . MET A 1 574 ? 8.379 -21.281 -52.685 1.00 87.75 574 MET A O 1
ATOM 4494 N N . ILE A 1 575 ? 8.806 -21.511 -50.492 1.00 86.69 575 ILE A N 1
ATOM 4495 C CA . ILE A 1 575 ? 8.328 -20.175 -50.109 1.00 86.69 575 ILE A CA 1
ATOM 4496 C C . ILE A 1 575 ? 9.229 -19.116 -50.763 1.00 86.69 575 ILE A C 1
ATOM 4498 O O . ILE A 1 575 ? 10.446 -19.191 -50.649 1.00 86.69 575 ILE A O 1
ATOM 4502 N N . GLN A 1 576 ? 8.628 -18.139 -51.445 1.00 87.06 576 GLN A N 1
ATOM 4503 C CA . GLN A 1 576 ? 9.341 -17.209 -52.336 1.00 87.06 576 GLN A CA 1
ATOM 4504 C C . GLN A 1 576 ? 9.835 -15.924 -51.658 1.00 87.06 576 GLN A C 1
ATOM 4506 O O . GLN A 1 576 ? 10.502 -15.124 -52.296 1.00 87.06 576 GLN A O 1
ATOM 4511 N N . ASN A 1 577 ? 9.486 -15.686 -50.393 1.00 85.31 577 ASN A N 1
ATOM 4512 C CA . ASN A 1 577 ? 9.798 -14.436 -49.695 1.00 85.31 577 ASN A CA 1
ATOM 4513 C C . ASN A 1 577 ? 10.816 -14.618 -48.560 1.00 85.31 577 ASN A C 1
ATOM 4515 O O . ASN A 1 577 ? 10.863 -13.799 -47.647 1.00 85.31 577 ASN A O 1
ATOM 4519 N N . PHE A 1 578 ? 11.636 -15.675 -48.586 1.00 84.38 578 PHE A N 1
ATOM 4520 C CA . PHE A 1 578 ? 12.670 -15.863 -47.563 1.00 84.38 578 PHE A CA 1
ATOM 4521 C C . PHE A 1 578 ? 13.708 -14.734 -47.553 1.00 84.38 578 PHE A C 1
ATOM 4523 O O . PHE A 1 578 ? 14.166 -14.386 -46.472 1.00 84.38 578 PHE A O 1
ATOM 4530 N N . GLY A 1 579 ? 14.006 -14.109 -48.699 1.00 81.94 579 GLY A N 1
ATOM 4531 C CA . GLY A 1 579 ? 14.855 -12.910 -48.762 1.00 81.94 579 GLY A CA 1
ATOM 4532 C C . GLY A 1 579 ? 14.254 -11.663 -48.095 1.00 81.94 579 GLY A C 1
ATOM 4533 O O . GLY A 1 579 ? 14.996 -10.772 -47.702 1.00 81.94 579 GLY A O 1
ATOM 4534 N N . ASP A 1 580 ? 12.927 -11.612 -47.921 1.00 82.44 580 ASP A N 1
ATOM 4535 C CA . ASP A 1 580 ? 12.243 -10.539 -47.182 1.00 82.44 580 ASP A CA 1
ATOM 4536 C C . ASP A 1 580 ? 12.051 -10.886 -45.694 1.00 82.44 580 ASP A C 1
ATOM 4538 O O . ASP A 1 580 ? 11.803 -10.007 -44.868 1.00 82.44 580 ASP A O 1
ATOM 4542 N N . ILE A 1 581 ? 12.095 -12.181 -45.357 1.00 80.94 581 ILE A N 1
ATOM 4543 C CA . ILE A 1 581 ? 11.862 -12.703 -44.004 1.00 80.94 581 ILE A CA 1
ATOM 4544 C C . ILE A 1 581 ? 13.167 -12.795 -43.210 1.00 80.94 581 ILE A C 1
ATOM 4546 O O . ILE A 1 581 ? 13.181 -12.468 -42.024 1.00 80.94 581 ILE A O 1
ATOM 4550 N N . LEU A 1 582 ? 14.230 -13.299 -43.835 1.00 82.19 582 LEU A N 1
ATOM 4551 C CA . LEU A 1 582 ? 15.523 -13.526 -43.203 1.00 82.19 582 LEU A CA 1
ATOM 4552 C C . LEU A 1 582 ? 16.440 -12.332 -43.448 1.00 82.19 582 LEU A C 1
ATOM 4554 O O . LEU A 1 582 ? 16.471 -11.772 -44.542 1.00 82.19 582 LEU A O 1
ATOM 4558 N N . THR A 1 583 ? 17.222 -11.958 -42.438 1.00 84.31 583 THR A N 1
ATOM 4559 C CA . THR A 1 583 ? 18.296 -10.977 -42.625 1.00 84.31 583 THR A CA 1
ATOM 4560 C C . THR A 1 583 ? 19.444 -11.586 -43.434 1.00 84.31 583 THR A C 1
ATOM 4562 O O . THR A 1 583 ? 19.628 -12.802 -43.455 1.00 84.31 583 THR A O 1
ATOM 4565 N N . GLU A 1 584 ? 20.268 -10.744 -44.061 1.00 83.31 584 GLU A N 1
ATOM 4566 C CA . GLU A 1 584 ? 21.492 -11.188 -44.751 1.00 83.31 584 GLU A CA 1
ATOM 4567 C C . GLU A 1 584 ? 22.402 -12.042 -43.850 1.00 83.31 584 GLU A C 1
ATOM 4569 O O . GLU A 1 584 ? 22.957 -13.041 -44.297 1.00 83.31 584 GLU A O 1
ATOM 4574 N N . GLU A 1 585 ? 22.500 -11.697 -42.564 1.00 82.06 585 GLU A N 1
ATOM 4575 C CA . GLU A 1 585 ? 23.235 -12.464 -41.548 1.00 82.06 585 GLU A CA 1
ATOM 4576 C C . GLU A 1 585 ? 22.623 -13.855 -41.324 1.00 82.06 585 GLU A C 1
ATOM 4578 O O . GLU A 1 585 ? 23.316 -14.860 -41.415 1.00 82.06 585 GLU A O 1
ATOM 4583 N N . GLN A 1 586 ? 21.300 -13.947 -41.159 1.00 83.81 586 GLN A N 1
ATOM 4584 C CA . GLN A 1 586 ? 20.613 -15.236 -41.005 1.00 83.81 586 GLN A CA 1
ATOM 4585 C C . GLN A 1 586 ? 20.749 -16.127 -42.245 1.00 83.81 586 GLN A C 1
ATOM 4587 O O . GLN A 1 586 ? 20.836 -17.350 -42.132 1.00 83.81 586 GLN A O 1
ATOM 4592 N N . ILE A 1 587 ? 20.764 -15.525 -43.437 1.00 88.38 587 ILE A N 1
ATOM 4593 C CA . ILE A 1 587 ? 21.023 -16.243 -44.688 1.00 88.38 587 ILE A CA 1
ATOM 4594 C C . ILE A 1 587 ? 22.463 -16.767 -44.698 1.00 88.38 587 ILE A C 1
ATOM 4596 O O . ILE A 1 587 ? 22.676 -17.924 -45.057 1.00 88.38 587 ILE A O 1
ATOM 4600 N N . ASN A 1 588 ? 23.439 -15.962 -44.269 1.00 89.25 588 ASN A N 1
ATOM 4601 C CA . ASN A 1 588 ? 24.835 -16.387 -44.152 1.00 89.25 588 ASN A CA 1
ATOM 4602 C C . ASN A 1 588 ? 25.009 -17.553 -43.178 1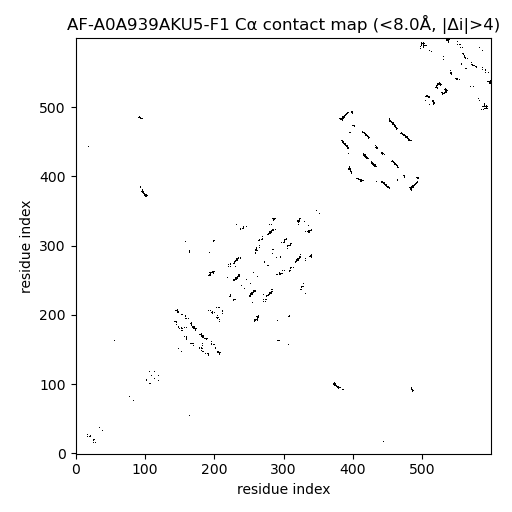.00 89.25 588 ASN A C 1
ATOM 4604 O O . ASN A 1 588 ? 25.647 -18.538 -43.538 1.00 89.25 588 ASN A O 1
ATOM 4608 N N . ASP A 1 589 ? 24.417 -17.465 -41.986 1.00 87.88 589 ASP A N 1
ATOM 4609 C CA . ASP A 1 589 ? 24.433 -18.528 -40.976 1.00 87.88 589 ASP A CA 1
ATOM 4610 C C . ASP A 1 589 ? 23.847 -19.829 -41.530 1.00 87.88 589 ASP A C 1
ATOM 4612 O O . ASP A 1 589 ? 24.442 -20.904 -41.414 1.00 87.88 589 ASP A O 1
ATOM 4616 N N . LEU A 1 590 ? 22.684 -19.737 -42.185 1.00 90.56 590 LEU A N 1
ATOM 4617 C CA . LEU A 1 590 ? 22.020 -20.889 -42.786 1.00 90.56 590 LEU A CA 1
ATOM 4618 C C . LEU A 1 590 ? 22.873 -21.517 -43.893 1.00 90.56 590 LEU A C 1
ATOM 4620 O O . LEU A 1 590 ? 23.008 -22.738 -43.935 1.00 90.56 590 LEU A O 1
ATOM 4624 N N . ILE A 1 591 ? 23.478 -20.710 -44.767 1.00 93.69 591 ILE A N 1
ATOM 4625 C CA . ILE A 1 591 ? 24.400 -21.208 -45.796 1.00 93.69 591 ILE A CA 1
ATOM 4626 C C . ILE A 1 591 ? 25.612 -21.868 -45.137 1.00 93.69 591 ILE A C 1
ATOM 4628 O O . ILE A 1 591 ? 25.955 -22.983 -45.518 1.00 93.69 591 ILE A O 1
ATOM 4632 N N . ALA A 1 592 ? 26.212 -21.247 -44.119 1.00 92.00 592 ALA A N 1
ATOM 4633 C CA . ALA A 1 592 ? 27.350 -21.808 -43.395 1.00 92.00 592 ALA A CA 1
ATOM 4634 C C . ALA A 1 592 ? 27.016 -23.182 -42.797 1.00 92.00 592 ALA A C 1
ATOM 4636 O O . ALA A 1 592 ? 27.811 -24.111 -42.925 1.00 92.00 592 ALA A O 1
ATOM 4637 N N . PHE A 1 593 ? 25.817 -23.350 -42.228 1.00 94.00 593 PHE A N 1
ATOM 4638 C CA . PHE A 1 593 ? 25.315 -24.651 -41.782 1.00 94.00 593 PHE A CA 1
ATOM 4639 C C . PHE A 1 593 ? 25.181 -25.654 -42.929 1.00 94.00 593 PHE A C 1
ATOM 4641 O O . PHE A 1 593 ? 25.698 -26.767 -42.833 1.00 94.00 593 PHE A O 1
ATOM 4648 N N . LEU A 1 594 ? 24.516 -25.278 -44.024 1.00 94.06 594 LEU A N 1
ATOM 4649 C CA . LEU A 1 594 ? 24.312 -26.167 -45.173 1.00 94.06 594 LEU A CA 1
ATOM 4650 C C . LEU A 1 594 ? 25.637 -26.594 -45.816 1.00 94.06 594 LEU A C 1
ATOM 4652 O O . LEU A 1 594 ? 25.762 -27.736 -46.252 1.00 94.06 594 LEU A O 1
ATOM 4656 N N . MET A 1 595 ? 26.641 -25.719 -45.807 1.00 94.56 595 MET A N 1
ATOM 4657 C CA . MET A 1 595 ? 27.994 -26.025 -46.268 1.00 94.56 595 MET A CA 1
ATOM 4658 C C . MET A 1 595 ? 28.724 -27.036 -45.367 1.00 94.56 595 MET A C 1
ATOM 4660 O O . MET A 1 595 ? 29.666 -27.668 -45.827 1.00 94.56 595 MET A O 1
ATOM 4664 N N . THR A 1 596 ? 28.277 -27.270 -44.124 1.00 93.62 596 THR A N 1
ATOM 4665 C CA . THR A 1 596 ? 28.813 -28.363 -43.280 1.00 93.62 596 THR A CA 1
ATOM 4666 C C . THR A 1 596 ? 28.280 -29.753 -43.652 1.00 93.62 596 THR A C 1
ATOM 4668 O O . THR A 1 596 ? 28.772 -30.767 -43.148 1.00 93.62 596 THR A O 1
ATOM 4671 N N . LEU A 1 597 ? 27.258 -29.825 -44.512 1.00 92.62 597 LEU A N 1
ATOM 4672 C CA . LEU A 1 597 ? 26.572 -31.061 -44.887 1.00 92.62 597 LEU A CA 1
ATOM 4673 C C . LEU A 1 597 ? 27.188 -31.672 -46.156 1.00 92.62 597 LEU A C 1
ATOM 4675 O O . LEU A 1 597 ? 26.586 -31.641 -47.231 1.00 92.62 597 LEU A O 1
ATOM 4679 N N . GLU A 1 598 ? 28.379 -32.243 -46.012 1.00 89.12 598 GLU A N 1
ATOM 4680 C CA . GLU A 1 598 ? 29.111 -32.971 -47.062 1.00 89.12 598 GLU A CA 1
ATOM 4681 C C . GLU A 1 598 ? 28.662 -34.446 -47.176 1.00 89.12 598 GLU A C 1
ATOM 4683 O O . GLU A 1 598 ? 28.148 -35.042 -46.217 1.00 89.12 598 GLU A O 1
ATOM 4688 N N . GLU A 1 599 ? 28.856 -35.065 -48.345 1.00 82.25 599 GLU A N 1
ATOM 4689 C CA . GLU A 1 599 ? 28.719 -36.515 -48.530 1.00 82.25 599 GLU A CA 1
ATOM 4690 C C . GLU A 1 599 ? 29.897 -37.238 -47.853 1.00 82.25 599 GLU A C 1
ATOM 4692 O O . GLU A 1 599 ? 30.990 -37.341 -48.404 1.00 82.25 599 GLU A O 1
ATOM 4697 N N . LYS A 1 600 ? 29.678 -37.746 -46.634 1.00 59.59 600 LYS A N 1
ATOM 4698 C CA . LYS A 1 600 ? 30.652 -38.600 -45.928 1.00 59.59 600 LYS A CA 1
ATOM 4699 C C . LYS A 1 600 ? 30.677 -40.042 -46.414 1.00 59.59 600 LYS A C 1
ATOM 4701 O O . LYS A 1 600 ? 29.578 -40.631 -46.565 1.00 59.59 600 LYS A O 1
#

Secondary structure (DSSP, 8-state):
-HHHHGGGHHHHHHHHHHHHHHTT-HHHHHHHHHHHHHHHHHHHHHHHHHHHHTSTT---S--HHHHHHHHHHHHHHHHHSPPPPPPPP-TTB--SEEEE-TTT-TTHHHHHHS-HHHHHHHHHHHHHHHHHHHHHSPPPPPPPPEEE-TTT-----HHHHT-TT--EEEEE-TT-PSSSEEEEE-TTT-----HHHHH-TT--EEETTB-SHHHHHHHHHHHHHTT-SEEEEEEHHHHHHT-GGGGG-TTEEEEEESSGGGS-HHHHHHHHHTT-SEEEEEE--TT--TTTTHHHHHHHHHTTSSSSPPPGGGTTTEEEEE--GGGHHHHTTS--B--TT-------HHHHHHHHHHHHHHHHHHHHHHHHHTEEEE-S-TTEEEEEEEEEE-TTPPBTT-SSPPPP-------EEEEEEETTEEEEEEEE---SS-TT-PEEEEEEEEEESEEEEEEEEEE-STTS---EEEEEEEEEEPTTBEEEEEEEBPPPP-HHHHHHHHHS--TT-S--GGGTB-SSTT-BSSS---TTHHHHHHTTSTT--HHHHHHHHHH-TTSS--TT--TT-S-TTHHHHS-HHHHHHHHHHHHT----

pLDDT: mean 82.31, std 12.87, range [26.08, 95.81]